Protein 2XQQ (pdb70)

B-factor: mean 14.34, std 9.57, range [3.86, 96.38]

InterPro domains:
  IPR001372 Dynein light chain, type 1/2 [PF01221] (5-88)
  IPR001372 Dynein light chain, type 1/2 [PTHR11886] (5-88)
  IPR001372 Dynein light chain, type 1/2 [SM01375] (1-88)
  IPR019763 Dynein light chain, type 1/2, conserved site [PS01239] (55-69)
  IPR037177 Dynein light chain superfamily [G3DSA:3.30.740.10] (1-89)
  IPR037177 Dynein light chain superfamily [SSF54648] (2-89)

Organism: Homo sapiens (NCBI:txid9606)

CATH classification: 3.30.740.10

Foldseek 3Di:
DFDKDWDDFQADPVVVVVLSVQLVVLVVPDDDQVSSQVSSQVVCCVPVNDDKGKGKAQDDDDDDDADGRFWTWMGTVRMIMTMGHDD/DQLLDKDWDDFQADPVVVVVLSVQLVVLVVPDDDQVSSQVSSQVVCCVVVNDDKGKGKAQDDDDDDDADGRFWTWMHRNRIIMTMGHDD/DDKFWDDFQADPVVVVVLVVQLVVLVVVDDDQVSSQVSSQVVCCVPPNDDKGKGKAQDDDDDDDADGRFWTWMDDPSIIMTMGHDD/DWFWDDFQADPVVVVVLVVQLVVQVVVDDDQVSSQVSSQVVCCVPVNDDKGKGKAQDDDDDDDADGNFWTWTDDDRIIMTMGHDD/DDDDDD/DDDDDD/DDDDDD/DDDDDD

Sequence (371 aa):
DDRKAVIKNADMSEEDMMQQDAVDCCATQAMEKYNIIEKKDIAAYIKKKEEFDKKYNPTWHCIVGRNFGSYVTHEETKHFIYFYLGQVAIILLFKKSGMSDRKAVIKNADMSEDMMQQDAVDCCATQAMEKYNIEKKDIAAYIKKKEFDKKYNPTWHCIVGRNFGSYVTHETKKHFIYFYLGQVAILLFKSGRKAVIKNADMSEDMMQQDAVDCCATQAMEKYNIEKDIAAYIKKEEFDKKYNPTWHCIVGRNFGSYVTHEETTKHFIYFYLGQVAILLFKKSGKAVIIKNNADMSEDMMQQQDAVDCCATQQAMEKYNIEKKDIAAYIKKEFDKKKYNPTWHCIIVGRRNFGSYVTHEETKHFIYFYLGQVAILLFKSGRGTQTERRGTQTERGTQTERGTQTE

Structure (mmCIF, N/CA/C/O backbone):
data_2XQQ
#
_entry.id   2XQQ
#
_cell.length_a   35.600
_cell.length_b   64.000
_cell.length_c   151.840
_cell.angle_alpha   90.00
_cell.angle_beta   90.00
_cell.angle_gamma   90.00
#
_symmetry.space_group_name_H-M   'P 21 21 21'
#
loop_
_entity.id
_entity.type
_entity.pdbx_description
1 polymer 'DYNEIN LIGHT CHAIN 2, CYTOPLASMIC'
2 polymer SAC-ARG-GLY-THR-GLN-THR-GLU
3 non-polymer 'ACETATE ION'
4 water water
#
loop_
_atom_site.group_PDB
_atom_site.id
_atom_site.type_symbol
_atom_site.label_atom_id
_atom_site.label_alt_id
_atom_site.label_comp_id
_atom_site.label_asym_id
_atom_site.label_entity_id
_atom_site.label_seq_id
_atom_site.pdbx_PDB_ins_code
_atom_site.Cartn_x
_atom_site.Cartn_y
_atom_site.Cartn_z
_atom_site.occupancy
_atom_site.B_iso_or_equiv
_atom_site.auth_seq_id
_atom_site.auth_comp_id
_atom_site.auth_asym_id
_atom_site.auth_atom_id
_atom_site.pdbx_PDB_model_num
ATOM 1 N N A ASP A 1 3 ? 16.106 29.526 39.146 0.50 28.22 3 ASP A N 1
ATOM 2 N N B ASP A 1 3 ? 16.164 29.563 39.115 0.50 28.12 3 ASP A N 1
ATOM 3 C CA A ASP A 1 3 ? 16.399 28.598 37.989 0.50 26.70 3 ASP A CA 1
ATOM 4 C CA B ASP A 1 3 ? 16.449 28.647 37.940 0.50 26.83 3 ASP A CA 1
ATOM 5 C C A ASP A 1 3 ? 17.837 28.699 37.551 0.50 24.64 3 ASP A C 1
ATOM 6 C C B ASP A 1 3 ? 17.884 28.716 37.545 0.50 24.66 3 ASP A C 1
ATOM 7 O O A ASP A 1 3 ? 18.296 29.686 36.926 0.50 25.68 3 ASP A O 1
ATOM 8 O O B ASP A 1 3 ? 18.391 29.701 36.938 0.50 25.48 3 ASP A O 1
ATOM 17 N N . ARG A 1 4 ? 18.535 27.640 37.868 1.00 23.15 4 ARG A N 1
ATOM 18 C CA . ARG A 1 4 ? 19.951 27.614 37.744 1.00 21.99 4 ARG A CA 1
ATOM 19 C C . ARG A 1 4 ? 20.373 26.306 37.108 1.00 20.10 4 ARG A C 1
ATOM 20 O O . ARG A 1 4 ? 21.531 25.961 37.195 1.00 20.74 4 ARG A O 1
ATOM 28 N N . LYS A 1 5 ? 19.515 25.636 36.340 1.00 17.89 5 LYS A N 1
ATOM 29 C CA . LYS A 1 5 ? 19.908 24.441 35.620 1.00 17.63 5 LYS A CA 1
ATOM 30 C C . LYS A 1 5 ? 21.060 24.781 34.672 1.00 15.00 5 LYS A C 1
ATOM 31 O O . LYS A 1 5 ? 20.948 25.709 33.855 1.00 16.39 5 LYS A O 1
ATOM 34 N N . ALA A 1 6 ? 22.097 23.936 34.666 1.00 12.50 6 ALA A N 1
ATOM 35 C CA . ALA A 1 6 ? 23.284 24.189 33.842 1.00 10.66 6 ALA A CA 1
ATOM 36 C C . ALA A 1 6 ? 23.277 23.499 32.492 1.00 11.58 6 ALA A C 1
ATOM 37 O O . ALA A 1 6 ? 23.016 22.313 32.407 1.00 13.68 6 ALA A O 1
ATOM 39 N N . VAL A 1 7 ? 23.626 24.256 31.450 1.00 11.55 7 VAL A N 1
ATOM 40 C CA . VAL A 1 7 ? 23.700 23.736 30.093 1.00 13.70 7 VAL A CA 1
ATOM 41 C C . VAL A 1 7 ? 25.025 24.250 29.514 1.00 12.29 7 VAL A C 1
ATOM 42 O O . VAL A 1 7 ? 25.206 25.433 29.399 1.00 12.88 7 VAL A O 1
ATOM 46 N N . ILE A 1 8 ? 25.948 23.347 29.194 1.00 11.98 8 ILE A N 1
ATOM 47 C CA . ILE A 1 8 ? 27.222 23.720 28.576 1.00 10.37 8 ILE A CA 1
ATOM 48 C C . ILE A 1 8 ? 27.031 23.902 27.087 1.00 10.83 8 ILE A C 1
ATOM 49 O O . ILE A 1 8 ? 26.484 23.000 26.428 1.00 13.55 8 ILE A O 1
ATOM 54 N N . LYS A 1 9 ? 27.339 25.095 26.568 1.00 10.46 9 LYS A N 1
ATOM 55 C CA . LYS A 1 9 ? 27.171 25.432 25.150 1.00 11.09 9 LYS A CA 1
ATOM 56 C C . LYS A 1 9 ? 28.423 25.128 24.344 1.00 11.38 9 LYS A C 1
ATOM 57 O O . LYS A 1 9 ? 28.374 24.571 23.256 1.00 14.07 9 LYS A O 1
ATOM 63 N N . ASN A 1 10 ? 29.569 25.518 24.856 1.00 10.25 10 ASN A N 1
ATOM 64 C CA . ASN A 1 10 ? 30.828 25.248 24.217 1.00 11.30 10 ASN A CA 1
ATOM 65 C C . ASN A 1 10 ? 31.931 25.227 25.243 1.00 10.22 10 ASN A C 1
ATOM 66 O O . ASN A 1 10 ? 31.904 26.021 26.152 1.00 13.23 10 ASN A O 1
ATOM 71 N N . ALA A 1 11 ? 32.885 24.329 25.102 1.00 10.57 11 ALA A N 1
ATOM 72 C CA . ALA A 1 11 ? 33.947 24.202 26.061 1.00 11.51 11 ALA A CA 1
ATOM 73 C C . ALA A 1 11 ? 35.213 23.739 25.391 1.00 10.94 11 ALA A C 1
ATOM 74 O O . ALA A 1 11 ? 35.156 22.877 24.479 1.00 13.45 11 ALA A O 1
ATOM 76 N N . ASP A 1 12 ? 36.316 24.266 25.862 1.00 9.45 12 ASP A N 1
ATOM 77 C CA . ASP A 1 12 ? 37.661 23.676 25.627 1.00 9.53 12 ASP A CA 1
ATOM 78 C C . ASP A 1 12 ? 38.234 23.670 27.017 1.00 8.96 12 ASP A C 1
ATOM 79 O O . ASP A 1 12 ? 38.905 24.605 27.472 1.00 8.95 12 ASP A O 1
ATOM 84 N N . MET A 1 13 ? 37.972 22.586 27.758 1.00 10.06 13 MET A N 1
ATOM 85 C CA . MET A 1 13 ? 38.232 22.543 29.195 1.00 9.63 13 MET A CA 1
ATOM 86 C C . MET A 1 13 ? 38.062 21.115 29.651 1.00 11.39 13 MET A C 1
ATOM 87 O O . MET A 1 13 ? 37.137 20.438 29.202 1.00 11.82 13 MET A O 1
ATOM 92 N N . SER A 1 14 ? 38.819 20.702 30.666 1.00 11.09 14 SER A N 1
ATOM 93 C CA . SER A 1 14 ? 38.594 19.367 31.216 1.00 12.72 14 SER A CA 1
ATOM 94 C C . SER A 1 14 ? 37.203 19.216 31.819 1.00 11.73 14 SER A C 1
ATOM 95 O O . SER A 1 14 ? 36.614 20.227 32.286 1.00 11.69 14 SER A O 1
ATOM 98 N N . GLU A 1 15 ? 36.685 18.013 31.859 1.00 13.06 15 GLU A N 1
ATOM 99 C CA A GLU A 1 15 ? 35.384 17.807 32.439 0.50 12.63 15 GLU A CA 1
ATOM 100 C CA B GLU A 1 15 ? 35.385 17.790 32.439 0.50 13.10 15 GLU A CA 1
ATOM 101 C C . GLU A 1 15 ? 35.324 18.237 33.907 1.00 11.57 15 GLU A C 1
ATOM 102 O O . GLU A 1 15 ? 34.290 18.844 34.328 1.00 11.53 15 GLU A O 1
ATOM 113 N N . ASP A 1 16 ? 36.354 17.967 34.676 1.00 10.73 16 ASP A N 1
ATOM 114 C CA . ASP A 1 16 ? 36.291 18.341 36.067 1.00 10.83 16 ASP A CA 1
ATOM 115 C C . ASP A 1 16 ? 36.332 19.876 36.241 1.00 11.30 16 ASP A C 1
ATOM 116 O O . ASP A 1 16 ? 35.680 20.426 37.128 1.00 10.83 16 ASP A O 1
ATOM 121 N N A MET A 1 17 ? 37.116 20.576 35.441 0.50 9.59 17 MET A N 1
ATOM 122 N N B MET A 1 17 ? 37.115 20.570 35.440 0.50 9.64 17 MET A N 1
ATOM 123 C CA A MET A 1 17 ? 37.125 22.020 35.514 0.50 9.29 17 MET A CA 1
ATOM 124 C CA B MET A 1 17 ? 37.150 22.004 35.526 0.50 9.31 17 MET A CA 1
ATOM 125 C C A MET A 1 17 ? 35.786 22.611 35.061 0.50 8.53 17 MET A C 1
ATOM 126 C C B MET A 1 17 ? 35.799 22.610 35.059 0.50 8.56 17 MET A C 1
ATOM 127 O O A MET A 1 17 ? 35.336 23.613 35.634 0.50 8.14 17 MET A O 1
ATOM 128 O O B MET A 1 17 ? 35.345 23.612 35.634 0.50 8.18 17 MET A O 1
ATOM 137 N N . GLN A 1 18 ? 35.149 22.010 34.053 1.00 8.30 18 GLN A N 1
ATOM 138 C CA . GLN A 1 18 ? 33.803 22.432 33.670 1.00 8.24 18 GLN A CA 1
ATOM 139 C C . GLN A 1 18 ? 32.848 22.350 34.846 1.00 7.87 18 GLN A C 1
ATOM 140 O O . GLN A 1 18 ? 32.044 23.281 35.085 1.00 8.57 18 GLN A O 1
ATOM 146 N N . GLN A 1 19 ? 32.875 21.226 35.574 1.00 8.25 19 GLN A N 1
ATOM 147 C CA . GLN A 1 19 ? 32.016 21.057 36.728 1.00 7.95 19 GLN A CA 1
ATOM 148 C C . GLN A 1 19 ? 32.306 22.091 37.789 1.00 7.56 19 GLN A C 1
ATOM 149 O O . GLN A 1 19 ? 31.371 22.610 38.418 1.00 9.12 19 GLN A O 1
ATOM 155 N N . ASP A 1 20 ? 33.574 22.388 38.009 1.00 8.35 20 ASP A N 1
ATOM 156 C CA . ASP A 1 20 ? 33.936 23.366 38.995 1.00 8.49 20 ASP A CA 1
ATOM 157 C C . ASP A 1 20 ? 33.393 24.756 38.577 1.00 7.63 20 ASP A C 1
ATOM 158 O O . ASP A 1 20 ? 32.967 25.540 39.400 1.00 8.39 20 ASP A O 1
ATOM 163 N N . ALA A 1 21 ? 33.495 25.077 37.281 1.00 7.19 21 ALA A N 1
ATOM 164 C CA . ALA A 1 21 ? 32.974 26.337 36.781 1.00 7.32 21 ALA A CA 1
ATOM 165 C C . ALA A 1 21 ? 31.476 26.467 37.056 1.00 7.82 21 ALA A C 1
ATOM 166 O O . ALA A 1 21 ? 30.982 27.526 37.496 1.00 7.65 21 ALA A O 1
ATOM 168 N N . VAL A 1 22 ? 30.728 25.398 36.795 1.00 7.61 22 VAL A N 1
ATOM 169 C CA . VAL A 1 22 ? 29.305 25.373 37.052 1.00 7.58 22 VAL A CA 1
ATOM 170 C C . VAL A 1 22 ? 29.066 25.554 38.567 1.00 7.70 22 VAL A C 1
ATOM 171 O O . VAL A 1 22 ? 28.137 26.322 38.958 1.00 8.34 22 VAL A O 1
ATOM 175 N N . ASP A 1 23 ? 29.759 24.827 39.411 1.00 7.85 23 ASP A N 1
ATOM 176 C CA . ASP A 1 23 ? 29.530 24.920 40.826 1.00 8.33 23 ASP A CA 1
ATOM 177 C C . ASP A 1 23 ? 29.855 26.352 41.332 1.00 7.53 23 ASP A C 1
ATOM 178 O O . ASP A 1 23 ? 29.166 26.902 42.181 1.00 8.55 23 ASP A O 1
ATOM 183 N N . CYS A 1 24 ? 30.947 26.919 40.840 1.00 7.41 24 CYS A N 1
ATOM 184 C CA A CYS A 1 24 ? 31.335 28.266 41.187 0.80 7.24 24 CYS A CA 1
ATOM 185 C CA B CYS A 1 24 ? 31.367 28.270 41.162 0.20 7.91 24 CYS A CA 1
ATOM 186 C C . CYS A 1 24 ? 30.309 29.290 40.786 1.00 6.81 24 CYS A C 1
ATOM 187 O O . CYS A 1 24 ? 29.928 30.118 41.606 1.00 8.04 24 CYS A O 1
ATOM 192 N N . ALA A 1 25 ? 29.794 29.199 39.559 1.00 7.01 25 ALA A N 1
ATOM 193 C CA . ALA A 1 25 ? 28.756 30.102 39.088 1.00 7.51 25 ALA A CA 1
ATOM 194 C C . ALA A 1 25 ? 27.497 29.935 39.887 1.00 7.52 25 ALA A C 1
ATOM 195 O O . ALA A 1 25 ? 26.779 30.902 40.141 1.00 8.48 25 ALA A O 1
ATOM 197 N N . THR A 1 26 ? 27.164 28.703 40.266 1.00 7.68 26 THR A N 1
ATOM 198 C CA . THR A 1 26 ? 25.955 28.448 41.059 1.00 8.37 26 THR A CA 1
ATOM 199 C C . THR A 1 26 ? 26.075 29.138 42.415 1.00 8.36 26 THR A C 1
ATOM 200 O O . THR A 1 26 ? 25.165 29.819 42.858 1.00 9.27 26 THR A O 1
ATOM 204 N N . GLN A 1 27 ? 27.213 29.007 43.062 1.00 8.03 27 GLN A N 1
ATOM 205 C CA . GLN A 1 27 ? 27.452 29.715 44.332 1.00 8.16 27 GLN A CA 1
ATOM 206 C C . GLN A 1 27 ? 27.367 31.230 44.149 1.00 7.15 27 GLN A C 1
ATOM 207 O O . GLN A 1 27 ? 26.856 31.986 44.973 1.00 9.87 27 GLN A O 1
ATOM 213 N N . ALA A 1 28 ? 27.986 31.714 43.056 1.00 7.32 28 ALA A N 1
ATOM 214 C CA . ALA A 1 28 ? 27.978 33.156 42.741 1.00 7.29 28 ALA A CA 1
ATOM 215 C C . ALA A 1 28 ? 26.603 33.678 42.647 1.00 7.66 28 ALA A C 1
ATOM 216 O O . ALA A 1 28 ? 26.268 34.775 43.163 1.00 8.93 28 ALA A O 1
ATOM 218 N N . MET A 1 29 ? 25.729 32.946 41.930 1.00 8.38 29 MET A N 1
ATOM 219 C CA . MET A 1 29 ? 24.339 33.393 41.746 1.00 9.56 29 MET A CA 1
ATOM 220 C C . MET A 1 29 ? 23.527 33.271 42.995 1.00 8.61 29 MET A C 1
ATOM 221 O O . MET A 1 29 ? 22.548 34.016 43.123 1.00 12.52 29 MET A O 1
ATOM 226 N N . GLU A 1 30 ? 23.865 32.363 43.900 1.00 9.56 30 GLU A N 1
ATOM 227 C CA . GLU A 1 30 ? 23.192 32.305 45.203 1.00 10.80 30 GLU A CA 1
ATOM 228 C C . GLU A 1 30 ? 23.503 33.574 45.993 1.00 9.64 30 GLU A C 1
ATOM 229 O O . GLU A 1 30 ? 22.719 34.017 46.793 1.00 11.71 30 GLU A O 1
ATOM 235 N N . LYS A 1 31 ? 24.706 34.094 45.889 1.00 9.25 31 LYS A N 1
ATOM 236 C CA . LYS A 1 31 ? 25.198 35.193 46.709 1.00 8.31 31 LYS A CA 1
ATOM 237 C C . LYS A 1 31 ? 24.887 36.547 46.133 1.00 7.26 31 LYS A C 1
ATOM 238 O O . LYS A 1 31 ? 24.530 37.472 46.866 1.00 8.16 31 LYS A O 1
ATOM 244 N N . TYR A 1 32 ? 25.041 36.719 44.816 1.00 7.47 32 TYR A N 1
ATOM 245 C CA . TYR A 1 32 ? 25.057 38.045 44.189 1.00 8.00 32 TYR A CA 1
ATOM 246 C C . TYR A 1 32 ? 23.922 38.192 43.211 1.00 9.06 32 TYR A C 1
ATOM 247 O O . TYR A 1 32 ? 23.665 37.292 42.408 1.00 11.21 32 TYR A O 1
ATOM 256 N N . ASN A 1 33 ? 23.260 39.358 43.267 1.00 8.45 33 ASN A N 1
ATOM 257 C CA . ASN A 1 33 ? 22.162 39.692 42.363 1.00 10.24 33 ASN A CA 1
ATOM 258 C C . ASN A 1 33 ? 22.595 40.277 41.006 1.00 10.18 33 ASN A C 1
ATOM 259 O O . ASN A 1 33 ? 21.845 40.172 40.059 1.00 12.85 33 ASN A O 1
ATOM 264 N N . ILE A 1 34 ? 23.710 40.964 40.955 1.00 9.43 34 ILE A N 1
ATOM 265 C CA A ILE A 1 34 ? 24.113 41.773 39.802 0.50 8.34 34 ILE A CA 1
ATOM 266 C CA B ILE A 1 34 ? 24.092 41.760 39.789 0.50 8.78 34 ILE A CA 1
ATOM 267 C C . ILE A 1 34 ? 25.132 40.993 38.954 1.00 7.42 34 ILE A C 1
ATOM 268 O O . ILE A 1 34 ? 26.053 40.377 39.492 1.00 8.45 34 ILE A O 1
ATOM 277 N N . GLU A 1 35 ? 24.940 40.991 37.653 1.00 8.06 35 GLU A N 1
ATOM 278 C CA . GLU A 1 35 ? 25.794 40.197 36.739 1.00 7.61 35 GLU A CA 1
ATOM 279 C C . GLU A 1 35 ? 27.259 40.482 36.922 1.00 6.99 35 GLU A C 1
ATOM 280 O O . GLU A 1 35 ? 28.050 39.538 36.960 1.00 7.31 35 GLU A O 1
ATOM 286 N N . LYS A 1 36 ? 27.694 41.734 37.063 1.00 7.13 36 LYS A N 1
ATOM 287 C CA A LYS A 1 36 ? 29.072 42.077 37.256 0.50 7.43 36 LYS A CA 1
ATOM 288 C CA B LYS A 1 36 ? 29.104 41.986 37.219 0.50 7.55 36 LYS A CA 1
ATOM 289 C C . LYS A 1 36 ? 29.687 41.393 38.474 1.00 7.37 36 LYS A C 1
ATOM 290 O O . LYS A 1 36 ? 30.851 41.000 38.484 1.00 8.01 36 LYS A O 1
ATOM 301 N N . ASP A 1 37 ? 28.904 41.349 39.563 1.00 7.11 37 ASP A N 1
ATOM 302 C CA . ASP A 1 37 ? 29.358 40.775 40.800 1.00 7.73 37 ASP A CA 1
ATOM 303 C C . ASP A 1 37 ? 29.422 39.246 40.717 1.00 7.00 37 ASP A C 1
ATOM 304 O O . ASP A 1 37 ? 30.376 38.637 41.252 1.00 7.83 37 ASP A O 1
ATOM 309 N N . ILE A 1 38 ? 28.506 38.630 40.036 1.00 6.80 38 ILE A N 1
ATOM 310 C CA . ILE A 1 38 ? 28.546 37.193 39.715 1.00 6.63 38 ILE A CA 1
ATOM 311 C C . ILE A 1 38 ? 29.851 36.928 38.975 1.00 6.76 38 ILE A C 1
ATOM 312 O O . ILE A 1 38 ? 30.633 36.010 39.286 1.00 7.40 38 ILE A O 1
ATOM 317 N N . ALA A 1 39 ? 30.092 37.710 37.917 1.00 6.55 39 ALA A N 1
ATOM 318 C CA . ALA A 1 39 ? 31.316 37.564 37.086 1.00 6.34 39 ALA A CA 1
ATOM 319 C C . ALA A 1 39 ? 32.565 37.700 37.945 1.00 5.81 39 ALA A C 1
ATOM 320 O O . ALA A 1 39 ? 33.512 36.939 37.756 1.00 7.24 39 ALA A O 1
ATOM 322 N N . ALA A 1 40 ? 32.599 38.685 38.817 1.00 6.71 40 ALA A N 1
ATOM 323 C CA . ALA A 1 40 ? 33.731 38.933 39.648 1.00 7.46 40 ALA A CA 1
ATOM 324 C C . ALA A 1 40 ? 34.031 37.793 40.590 1.00 7.07 40 ALA A C 1
ATOM 325 O O . ALA A 1 40 ? 35.196 37.373 40.732 1.00 8.27 40 ALA A O 1
ATOM 327 N N . TYR A 1 41 ? 32.990 37.221 41.178 1.00 6.71 41 TYR A N 1
ATOM 328 C CA . TYR A 1 41 ? 33.193 36.063 42.047 1.00 7.54 41 TYR A CA 1
ATOM 329 C C . TYR A 1 41 ? 33.858 34.913 41.321 1.00 7.07 41 TYR A C 1
ATOM 330 O O . TYR A 1 41 ? 34.789 34.263 41.813 1.00 8.37 41 TYR A O 1
ATOM 339 N N . ILE A 1 42 ? 33.344 34.626 40.141 1.00 6.96 42 ILE A N 1
ATOM 340 C CA . ILE A 1 42 ? 33.825 33.502 39.365 1.00 6.79 42 ILE A CA 1
ATOM 341 C C . ILE A 1 42 ? 35.255 33.706 38.906 1.00 7.39 42 ILE A C 1
ATOM 342 O O . ILE A 1 42 ? 36.132 32.866 39.084 1.00 7.40 42 ILE A O 1
ATOM 347 N N . LYS A 1 43 ? 35.543 34.898 38.351 1.00 6.96 43 LYS A N 1
ATOM 348 C CA . LYS A 1 43 ? 36.884 35.256 37.909 1.00 6.86 43 LYS A CA 1
ATOM 349 C C . LYS A 1 43 ? 37.847 35.137 39.078 1.00 7.36 43 LYS A C 1
ATOM 350 O O . LYS A 1 43 ? 38.958 34.579 38.867 1.00 8.23 43 LYS A O 1
ATOM 356 N N . LYS A 1 44 ? 37.569 35.721 40.208 1.00 7.05 44 LYS A N 1
ATOM 357 C CA A LYS A 1 44 ? 38.485 35.740 41.316 0.50 8.81 44 LYS A CA 1
ATOM 358 C CA B LYS A 1 44 ? 38.498 35.739 41.304 0.50 8.75 44 LYS A CA 1
ATOM 359 C C . LYS A 1 44 ? 38.749 34.321 41.837 1.00 8.29 44 LYS A C 1
ATOM 360 O O . LYS A 1 44 ? 39.880 33.955 42.161 1.00 9.86 44 LYS A O 1
ATOM 371 N N . GLU A 1 45 ? 37.705 33.487 41.901 1.00 8.55 45 GLU A N 1
ATOM 372 C CA A GLU A 1 45 ? 37.887 32.116 42.381 0.50 9.85 45 GLU A CA 1
ATOM 373 C CA B GLU A 1 45 ? 37.856 32.111 42.343 0.50 9.22 45 GLU A CA 1
ATOM 374 C C . GLU A 1 45 ? 38.762 31.332 41.405 1.00 9.30 45 GLU A C 1
ATOM 375 O O . GLU A 1 45 ? 39.630 30.566 41.801 1.00 10.47 45 GLU A O 1
ATOM 386 N N . PHE A 1 46 ? 38.584 31.529 40.108 1.00 8.38 46 PHE A N 1
ATOM 387 C CA . PHE A 1 46 ? 39.392 30.831 39.113 1.00 9.10 46 PHE A CA 1
ATOM 388 C C . PHE A 1 46 ? 40.839 31.324 39.105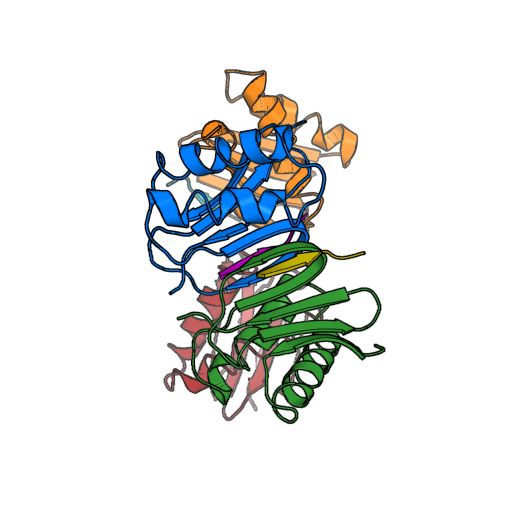 1.00 9.07 46 PHE A C 1
ATOM 389 O O . PHE A 1 46 ? 41.749 30.528 38.987 1.00 9.94 46 PHE A O 1
ATOM 397 N N . ASP A 1 47 ? 41.098 32.618 39.257 1.00 8.82 47 ASP A N 1
ATOM 398 C CA . ASP A 1 47 ? 42.472 33.105 39.410 1.00 8.95 47 ASP A CA 1
ATOM 399 C C . ASP A 1 47 ? 43.127 32.396 40.604 1.00 10.43 47 ASP A C 1
ATOM 400 O O . ASP A 1 47 ? 44.299 32.052 40.541 1.00 12.87 47 ASP A O 1
ATOM 405 N N . LYS A 1 48 ? 42.398 32.270 41.705 1.00 11.43 48 LYS A N 1
ATOM 406 C CA . LYS A 1 48 ? 42.982 31.701 42.908 1.00 13.55 48 LYS A CA 1
ATOM 407 C C . LYS A 1 48 ? 43.285 30.230 42.690 1.00 12.96 48 LYS A C 1
ATOM 408 O O . LYS A 1 48 ? 44.342 29.740 43.105 1.00 16.69 48 LYS A O 1
ATOM 412 N N . LYS A 1 49 ? 42.375 29.477 42.119 1.00 13.65 49 LYS A N 1
ATOM 413 C CA . LYS A 1 49 ? 42.516 28.031 42.058 1.00 13.99 49 LYS A CA 1
ATOM 414 C C . LYS A 1 49 ? 43.342 27.574 40.881 1.00 13.60 49 LYS A C 1
ATOM 415 O O . LYS A 1 49 ? 44.020 26.540 40.953 1.00 16.63 49 LYS A O 1
ATOM 421 N N . TYR A 1 50 ? 43.286 28.289 39.764 1.00 12.32 50 TYR A N 1
ATOM 422 C CA . TYR A 1 50 ? 43.874 27.801 38.537 1.00 12.93 50 TYR A CA 1
ATOM 423 C C . TYR A 1 50 ? 44.883 28.768 37.941 1.00 14.50 50 TYR A C 1
ATOM 424 O O . TYR A 1 50 ? 45.307 28.562 36.764 1.00 18.16 50 TYR A O 1
ATOM 433 N N . ASN A 1 51 ? 45.291 29.769 38.728 1.00 13.02 51 ASN A N 1
ATOM 434 C CA . ASN A 1 51 ? 46.296 30.807 38.461 1.00 13.07 51 ASN A CA 1
ATOM 435 C C . ASN A 1 51 ? 45.671 31.882 37.557 1.00 12.27 51 ASN A C 1
ATOM 436 O O . ASN A 1 51 ? 44.767 31.601 36.707 1.00 12.48 51 ASN A O 1
ATOM 441 N N . PRO A 1 52 ? 46.165 33.113 37.639 1.00 12.24 52 PRO A N 1
ATOM 442 C CA . PRO A 1 52 ? 45.691 34.124 36.706 1.00 12.04 52 PRO A CA 1
ATOM 443 C C . PRO A 1 52 ? 46.097 33.840 35.270 1.00 12.00 52 PRO A C 1
ATOM 444 O O . PRO A 1 52 ? 47.029 33.060 35.015 1.00 14.27 52 PRO A O 1
ATOM 448 N N . THR A 1 53 ? 45.459 34.394 34.251 1.00 10.67 53 THR A N 1
ATOM 449 C CA . THR A 1 53 ? 44.493 35.499 34.359 1.00 10.03 53 THR A CA 1
ATOM 450 C C . THR A 1 53 ? 43.174 35.104 33.671 1.00 8.38 53 THR A C 1
ATOM 451 O O . THR A 1 53 ? 43.187 34.877 32.479 1.00 9.06 53 THR A O 1
ATOM 455 N N . TRP A 1 54 ? 42.101 35.038 34.431 1.00 7.86 54 TRP A N 1
ATOM 456 C CA . TRP A 1 54 ? 40.788 34.723 33.928 1.00 7.13 54 TRP A CA 1
ATOM 457 C C . TRP A 1 54 ? 39.955 35.989 33.705 1.00 6.84 54 TRP A C 1
ATOM 458 O O . TRP A 1 54 ? 40.213 37.037 34.278 1.00 7.38 54 TRP A O 1
ATOM 469 N N . HIS A 1 55 ? 38.930 35.818 32.902 1.00 6.07 55 HIS A N 1
ATOM 470 C CA . HIS A 1 55 ? 37.995 36.879 32.523 1.00 6.25 55 HIS A CA 1
ATOM 471 C C . HIS A 1 55 ? 36.615 36.270 32.459 1.00 5.56 55 HIS A C 1
ATOM 472 O O . HIS A 1 55 ? 36.481 35.154 31.996 1.00 6.46 55 HIS A O 1
ATOM 479 N N . CYS A 1 56 ? 35.601 36.968 32.930 1.00 5.79 56 CYS A N 1
ATOM 480 C CA . CYS A 1 56 ? 34.263 36.420 33.013 1.00 5.38 56 CYS A CA 1
ATOM 481 C C . CYS A 1 56 ? 33.231 37.424 32.579 1.00 5.49 56 CYS A C 1
ATOM 482 O O . CYS A 1 56 ? 33.261 38.571 33.043 1.00 6.26 56 CYS A O 1
ATOM 485 N N . ILE A 1 57 ? 32.303 36.969 31.736 1.00 5.41 57 ILE A N 1
ATOM 486 C CA . ILE A 1 57 ? 31.161 37.746 31.289 1.00 5.13 57 ILE A CA 1
ATOM 487 C C . ILE A 1 57 ? 29.918 36.982 31.694 1.00 5.67 57 ILE A C 1
ATOM 488 O O . ILE A 1 57 ? 29.825 35.768 31.432 1.00 6.88 57 ILE A O 1
ATOM 493 N N . VAL A 1 58 ? 28.919 37.670 32.251 1.00 5.88 58 VAL A N 1
ATOM 494 C CA . VAL A 1 58 ? 27.681 37.108 32.694 1.00 6.24 58 VAL A CA 1
ATOM 495 C C . VAL A 1 58 ? 26.544 37.952 32.147 1.00 6.39 58 VAL A C 1
ATOM 496 O O . VAL A 1 58 ? 26.488 39.138 32.400 1.00 6.66 58 VAL A O 1
ATOM 500 N N . GLY A 1 59 ? 25.605 37.357 31.369 1.00 6.82 59 GLY A N 1
ATOM 501 C CA . GLY A 1 59 ? 24.574 38.213 30.835 1.00 7.80 59 GLY A CA 1
ATOM 502 C C . GLY A 1 59 ? 23.532 37.461 30.049 1.00 8.11 59 GLY A C 1
ATOM 503 O O . GLY A 1 59 ? 23.660 36.316 29.727 1.00 8.92 59 GLY A O 1
ATOM 504 N N . ARG A 1 60 ? 22.462 38.192 29.713 1.00 8.68 60 ARG A N 1
ATOM 505 C CA . ARG A 1 60 ? 21.401 37.650 28.903 1.00 9.64 60 ARG A CA 1
ATOM 506 C C . ARG A 1 60 ? 21.460 37.994 27.416 1.00 9.52 60 ARG A C 1
ATOM 507 O O . ARG A 1 60 ? 20.804 37.367 26.611 1.00 12.11 60 ARG A O 1
ATOM 515 N N . ASN A 1 61 ? 22.230 39.027 27.062 1.00 8.69 61 ASN A N 1
ATOM 516 C CA . ASN A 1 61 ? 22.319 39.449 25.657 1.00 9.12 61 ASN A CA 1
ATOM 517 C C . ASN A 1 61 ? 23.705 39.982 25.349 1.00 9.14 61 ASN A C 1
ATOM 518 O O . ASN A 1 61 ? 24.074 41.129 25.707 1.00 9.95 61 ASN A O 1
ATOM 523 N N . PHE A 1 62 ? 24.527 39.136 24.733 1.00 9.22 62 PHE A N 1
ATOM 524 C CA . PHE A 1 62 ? 25.847 39.538 24.306 1.00 8.22 62 PHE A CA 1
ATOM 525 C C . PHE A 1 62 ? 26.428 38.537 23.327 1.00 8.10 62 PHE A C 1
ATOM 526 O O . PHE A 1 62 ? 26.107 37.336 23.344 1.00 8.75 62 PHE A O 1
ATOM 534 N N . GLY A 1 63 ? 27.304 39.057 22.480 1.00 7.79 63 GLY A N 1
ATOM 535 C CA . GLY A 1 63 ? 28.223 38.254 21.686 1.00 8.51 63 GLY A CA 1
ATOM 536 C C . GLY A 1 63 ? 29.632 38.555 22.059 1.00 8.18 63 GLY A C 1
ATOM 537 O O . GLY A 1 63 ? 29.937 39.628 22.612 1.00 9.61 63 GLY A O 1
ATOM 538 N N . SER A 1 64 ? 30.518 37.611 21.756 1.00 8.45 64 SER A N 1
ATOM 539 C CA . SER A 1 64 ? 31.924 37.761 22.109 1.00 8.69 64 SER A CA 1
ATOM 540 C C . SER A 1 64 ? 32.815 37.270 21.008 1.00 8.36 64 SER A C 1
ATOM 541 O O . SER A 1 64 ? 32.407 36.373 20.262 1.00 9.32 64 SER A O 1
ATOM 544 N N . TYR A 1 65 ? 34.051 37.752 21.046 1.00 7.76 65 TYR A N 1
ATOM 545 C CA . TYR A 1 65 ? 35.104 37.167 20.266 1.00 9.24 65 TYR A CA 1
ATOM 546 C C . TYR A 1 65 ? 36.398 37.370 20.999 1.00 8.31 65 TYR A C 1
ATOM 547 O O . TYR A 1 65 ? 36.795 38.517 21.271 1.00 8.95 65 TYR A O 1
ATOM 556 N N . VAL A 1 66 ? 36.985 36.241 21.472 1.00 9.23 66 VAL A N 1
ATOM 557 C CA . VAL A 1 66 ? 38.040 36.271 22.409 1.00 9.31 66 VAL A CA 1
ATOM 558 C C . VAL A 1 66 ? 39.113 35.286 21.997 1.00 9.75 66 VAL A C 1
ATOM 559 O O . VAL A 1 66 ? 38.889 34.449 21.132 1.00 12.31 66 VAL A O 1
ATOM 563 N N . THR A 1 67 ? 40.273 35.364 22.609 1.00 10.74 67 THR A N 1
ATOM 564 C CA . THR A 1 67 ? 41.351 34.379 22.416 1.00 11.51 67 THR A CA 1
ATOM 565 C C . THR A 1 67 ? 41.710 33.761 23.737 1.00 11.36 67 THR A C 1
ATOM 566 O O . THR A 1 67 ? 41.993 34.481 24.687 1.00 17.06 67 THR A O 1
ATOM 570 N N . HIS A 1 68 ? 41.628 32.452 23.844 1.00 10.79 68 HIS A N 1
ATOM 571 C CA . HIS A 1 68 ? 41.903 31.792 25.093 1.00 10.97 68 HIS A CA 1
ATOM 572 C C . HIS A 1 68 ? 43.096 30.859 25.032 1.00 9.96 68 HIS A C 1
ATOM 573 O O . HIS A 1 68 ? 43.491 30.378 23.976 1.00 12.14 68 HIS A O 1
ATOM 580 N N A GLU A 1 69 ? 43.640 30.582 26.205 0.50 10.46 69 GLU A N 1
ATOM 581 N N B GLU A 1 69 ? 43.642 30.583 26.206 0.50 10.37 69 GLU A N 1
ATOM 582 C CA A GLU A 1 69 ? 44.619 29.557 26.341 0.50 10.72 69 GLU A CA 1
ATOM 583 C CA B GLU A 1 69 ? 44.620 29.552 26.390 0.50 10.61 69 GLU A CA 1
ATOM 584 C C A GLU A 1 69 ? 44.007 28.183 26.190 0.50 10.41 69 GLU A C 1
ATOM 585 C C B GLU A 1 69 ? 44.008 28.185 26.192 0.50 10.39 69 GLU A C 1
ATOM 586 O O A GLU A 1 69 ? 42.901 27.946 26.681 0.50 11.12 69 GLU A O 1
ATOM 587 O O B GLU A 1 69 ? 42.901 27.948 26.677 0.50 11.23 69 GLU A O 1
ATOM 598 N N . THR A 1 70 ? 44.737 27.262 25.569 1.00 10.47 70 THR A N 1
ATOM 599 C CA . THR A 1 70 ? 44.284 25.897 25.328 1.00 10.63 70 THR A CA 1
ATOM 600 C C . THR A 1 70 ? 43.771 25.312 26.629 1.00 10.17 70 THR A C 1
ATOM 601 O O . THR A 1 70 ? 44.425 25.398 27.661 1.00 11.39 70 THR A O 1
ATOM 605 N N . LYS A 1 71 ? 42.589 24.673 26.559 1.00 9.80 71 LYS A N 1
ATOM 606 C CA . LYS A 1 71 ? 41.989 23.969 27.646 1.00 10.59 71 LYS A CA 1
ATOM 607 C C . LYS A 1 71 ? 41.456 24.847 28.757 1.00 10.37 71 LYS A C 1
ATOM 608 O O . LYS A 1 71 ? 41.090 24.380 29.813 1.00 10.85 71 LYS A O 1
ATOM 614 N N . HIS A 1 72 ? 41.333 26.166 28.456 1.00 8.95 72 HIS A N 1
ATOM 615 C CA . HIS A 1 72 ? 40.787 27.091 29.481 1.00 8.66 72 HIS A CA 1
ATOM 616 C C . HIS A 1 72 ? 39.716 28.040 28.912 1.00 7.99 72 HIS A C 1
ATOM 617 O O . HIS A 1 72 ? 39.855 29.275 28.961 1.00 8.99 72 HIS A O 1
ATOM 624 N N . PHE A 1 73 ? 38.624 27.440 28.424 1.00 7.24 73 PHE A N 1
ATOM 625 C CA . PHE A 1 73 ? 37.491 28.172 27.898 1.00 7.00 73 PHE A CA 1
ATOM 626 C C . PHE A 1 73 ? 36.225 27.394 28.223 1.00 6.77 73 PHE A C 1
ATOM 627 O O . PHE A 1 73 ? 36.119 26.198 27.920 1.00 7.38 73 PHE A O 1
ATOM 635 N N . ILE A 1 74 ? 35.220 28.122 28.686 1.00 6.73 74 ILE A N 1
ATOM 636 C CA . ILE A 1 74 ? 33.885 27.556 28.815 1.00 6.60 74 ILE A CA 1
ATOM 637 C C . ILE A 1 74 ? 32.830 28.629 28.573 1.00 7.01 74 ILE A C 1
ATOM 638 O O . ILE A 1 74 ? 32.976 29.788 29.009 1.00 7.52 74 ILE A O 1
ATOM 643 N N . TYR A 1 75 ? 31.737 28.215 27.963 1.00 7.32 75 TYR A N 1
ATOM 644 C CA . TYR A 1 75 ? 30.615 29.048 27.715 1.00 6.65 75 TYR A CA 1
ATOM 645 C C . TYR A 1 75 ? 29.366 28.212 28.023 1.00 6.82 75 TYR A C 1
ATOM 646 O O . TYR A 1 75 ? 29.152 27.155 27.425 1.00 8.30 75 TYR A O 1
ATOM 655 N N . PHE A 1 76 ? 28.540 28.664 28.978 1.00 7.30 76 PHE A N 1
ATOM 656 C CA . PHE A 1 76 ? 27.470 27.875 29.474 1.00 7.32 76 PHE A CA 1
ATOM 657 C C . PHE A 1 76 ? 26.332 28.759 29.956 1.00 7.26 76 PHE A C 1
ATOM 658 O O . PHE A 1 76 ? 26.547 29.930 30.231 1.00 9.22 76 PHE A O 1
ATOM 666 N N . TYR A 1 77 ? 25.150 28.171 30.135 1.00 8.60 77 TYR A N 1
ATOM 667 C CA . TYR A 1 77 ? 24.018 28.845 30.761 1.00 9.13 77 TYR A CA 1
ATOM 668 C C . TYR A 1 77 ? 23.754 28.228 32.115 1.00 9.05 77 TYR A C 1
ATOM 669 O O . TYR A 1 77 ? 23.884 27.014 32.309 1.00 10.65 77 TYR A O 1
ATOM 678 N N . LEU A 1 78 ? 23.359 29.129 33.054 1.00 9.21 78 LEU A N 1
ATOM 679 C CA . LEU A 1 78 ? 22.687 28.730 34.292 1.00 10.18 78 LEU A CA 1
ATOM 680 C C . LEU A 1 78 ? 21.363 29.390 34.271 1.00 11.21 78 LEU A C 1
ATOM 681 O O . LEU A 1 78 ? 21.268 30.605 34.237 1.00 15.37 78 LEU A O 1
ATOM 686 N N . GLY A 1 79 ? 20.324 28.567 34.099 1.00 14.05 79 GLY A N 1
ATOM 687 C CA . GLY A 1 79 ? 19.003 29.129 33.799 1.00 16.42 79 GLY A CA 1
ATOM 688 C C . GLY A 1 79 ? 19.076 29.899 32.498 1.00 16.06 79 GLY A C 1
ATOM 689 O O . GLY A 1 79 ? 19.556 29.409 31.445 1.00 15.80 79 GLY A O 1
ATOM 690 N N . GLN A 1 80 ? 18.580 31.125 32.544 1.00 17.68 80 GLN A N 1
ATOM 691 C CA . GLN A 1 80 ? 18.521 32.015 31.434 1.00 17.55 80 GLN A CA 1
ATOM 692 C C . GLN A 1 80 ? 19.732 32.954 31.318 1.00 14.54 80 GLN A C 1
ATOM 693 O O . GLN A 1 80 ? 19.737 33.795 30.438 1.00 16.02 80 GLN A O 1
ATOM 699 N N . VAL A 1 81 ? 20.736 32.789 32.159 1.00 12.01 81 VAL A N 1
ATOM 700 C CA . VAL A 1 81 ? 21.907 33.668 32.135 1.00 11.17 81 VAL A CA 1
ATOM 701 C C . VAL A 1 81 ? 23.083 32.903 31.500 1.00 8.54 81 VAL A C 1
ATOM 702 O O . VAL A 1 81 ? 23.391 31.799 31.906 1.00 10.14 81 VAL A O 1
ATOM 706 N N . ALA A 1 82 ? 23.712 33.532 30.529 1.00 8.47 82 ALA A N 1
ATOM 707 C CA . ALA A 1 82 ? 24.923 32.995 29.847 1.00 8.15 82 ALA A CA 1
ATOM 708 C C . ALA A 1 82 ? 26.185 33.456 30.589 1.00 7.98 82 ALA A C 1
ATOM 709 O O . ALA A 1 82 ? 26.249 34.594 31.042 1.00 8.72 82 ALA A O 1
ATOM 711 N N . ILE A 1 83 ? 27.153 32.552 30.682 1.00 7.09 83 ILE A N 1
ATOM 712 C CA A ILE A 1 83 ? 28.419 32.775 31.359 0.50 6.99 83 ILE A CA 1
ATOM 713 C CA B ILE A 1 83 ? 28.420 32.778 31.361 0.50 7.31 83 ILE A CA 1
ATOM 714 C C . ILE A 1 83 ? 29.550 32.344 30.442 1.00 6.73 83 ILE A C 1
ATOM 715 O O . ILE A 1 83 ? 29.605 31.209 29.986 1.00 7.14 83 ILE A O 1
ATOM 724 N N . LEU A 1 84 ? 30.419 33.285 30.183 1.00 6.12 84 LEU A N 1
ATOM 725 C CA . LEU A 1 84 ? 31.656 33.060 29.444 1.00 6.52 84 LEU A CA 1
ATOM 726 C C . LEU A 1 84 ? 32.830 33.217 30.412 1.00 5.94 84 LEU A C 1
ATOM 727 O O . LEU A 1 84 ? 32.919 34.239 31.080 1.00 6.66 84 LEU A O 1
ATOM 732 N N . LEU A 1 85 ? 33.699 32.219 30.456 1.00 6.09 85 LEU A N 1
ATOM 733 C CA . LEU A 1 85 ? 34.814 32.186 31.403 1.00 5.53 85 LEU A CA 1
ATOM 734 C C . LEU A 1 85 ? 36.016 31.647 30.680 1.00 6.09 85 LEU A C 1
ATOM 735 O O . LEU A 1 85 ? 35.951 30.529 30.147 1.00 7.19 85 LEU A O 1
ATOM 740 N N . PHE A 1 86 ? 37.136 32.389 30.648 1.00 5.96 86 PHE A N 1
ATOM 741 C CA . PHE A 1 86 ? 38.293 31.976 29.908 1.00 6.73 86 PHE A CA 1
ATOM 742 C C . PHE A 1 86 ? 39.546 32.582 30.448 1.00 7.86 86 PHE A C 1
ATOM 743 O O . PHE A 1 86 ? 39.514 33.602 31.126 1.00 7.46 86 PHE A O 1
ATOM 751 N N A LYS A 1 87 ? 40.671 31.913 30.151 0.50 7.58 87 LYS A N 1
ATOM 752 N N B LYS A 1 87 ? 40.672 31.916 30.145 0.50 7.60 87 LYS A N 1
ATOM 753 C CA A LYS A 1 87 ? 41.985 32.403 30.554 0.50 8.37 87 LYS A CA 1
ATOM 754 C CA B LYS A 1 87 ? 41.999 32.382 30.547 0.50 8.43 87 LYS A CA 1
ATOM 755 C C A LYS A 1 87 ? 42.699 32.952 29.355 0.50 9.86 87 LYS A C 1
ATOM 756 C C B LYS A 1 87 ? 42.706 32.953 29.353 0.50 9.93 87 LYS A C 1
ATOM 757 O O A LYS A 1 87 ? 42.686 32.338 28.297 0.50 11.52 87 LYS A O 1
ATOM 758 O O B LYS A 1 87 ? 42.735 32.333 28.301 0.50 11.85 87 LYS A O 1
ATOM 769 N N . SER A 1 88 ? 43.310 34.137 29.571 1.00 10.95 88 SER A N 1
ATOM 770 C CA . SER A 1 88 ? 44.231 34.764 28.583 1.00 12.43 88 SER A CA 1
ATOM 771 C C . SER A 1 88 ? 45.087 35.784 29.313 1.00 14.06 88 SER A C 1
ATOM 772 O O . SER A 1 88 ? 44.597 36.701 29.869 1.00 14.22 88 SER A O 1
ATOM 775 N N . GLY A 1 89 ? 46.406 35.583 29.276 1.00 18.38 89 GLY A N 1
ATOM 776 C CA . GLY A 1 89 ? 47.298 36.255 30.239 1.00 21.55 89 GLY A CA 1
ATOM 777 C C . GLY A 1 89 ? 47.454 35.324 31.490 1.00 23.06 89 GLY A C 1
ATOM 778 O O . GLY A 1 89 ? 46.891 34.094 31.762 1.00 19.33 89 GLY A O 1
ATOM 780 N N . MET B 1 1 ? 24.262 16.359 33.305 1.00 25.57 1 MET B N 1
ATOM 781 C CA . MET B 1 1 ? 24.608 17.631 32.616 1.00 22.23 1 MET B CA 1
ATOM 782 C C . MET B 1 1 ? 25.275 17.356 31.280 1.00 22.35 1 MET B C 1
ATOM 783 O O . MET B 1 1 ? 24.918 17.986 30.260 1.00 20.99 1 MET B O 1
ATOM 788 N N . SER B 1 2 ? 26.182 16.377 31.215 1.00 22.31 2 SER B N 1
ATOM 789 C CA . SER B 1 2 ? 26.848 16.114 29.957 1.00 23.73 2 SER B CA 1
ATOM 790 C C . SER B 1 2 ? 25.859 15.464 28.927 1.00 24.37 2 SER B C 1
ATOM 791 O O . SER B 1 2 ? 26.039 15.573 27.720 1.00 25.19 2 SER B O 1
ATOM 794 N N . ASP B 1 3 ? 24.772 14.864 29.384 1.00 24.91 3 ASP B N 1
ATOM 795 C CA . ASP B 1 3 ? 23.771 14.422 28.425 1.00 25.98 3 ASP B CA 1
ATOM 796 C C . ASP B 1 3 ? 22.938 15.497 27.825 1.00 23.99 3 ASP B C 1
ATOM 797 O O . ASP B 1 3 ? 22.187 15.224 26.902 1.00 25.30 3 ASP B O 1
ATOM 802 N N . ARG B 1 4 ? 23.018 16.706 28.355 1.00 21.53 4 ARG B N 1
ATOM 803 C CA . ARG B 1 4 ? 22.316 17.884 27.792 1.00 20.63 4 ARG B CA 1
ATOM 804 C C . ARG B 1 4 ? 23.246 18.646 26.842 1.00 19.84 4 ARG B C 1
ATOM 805 O O . ARG B 1 4 ? 22.787 19.747 26.324 1.00 21.08 4 ARG B O 1
ATOM 81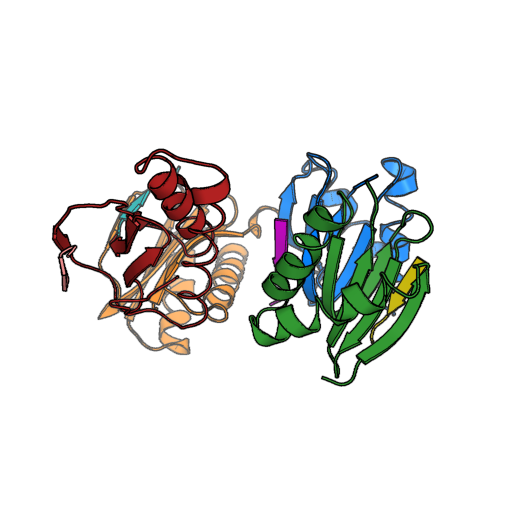3 N N . LYS B 1 5 ? 24.504 18.162 26.687 1.00 20.44 5 LYS B N 1
ATOM 814 C CA . LYS B 1 5 ? 25.504 18.859 25.807 1.00 18.28 5 LYS B CA 1
ATOM 815 C C . LYS B 1 5 ? 25.186 18.619 24.340 1.00 13.94 5 LYS B C 1
ATOM 816 O O . LYS B 1 5 ? 25.304 17.465 23.813 1.00 16.89 5 LYS B O 1
ATOM 822 N N . ALA B 1 6 ? 24.778 19.685 23.707 1.00 13.49 6 ALA B N 1
ATOM 823 C CA . ALA B 1 6 ? 24.338 19.644 22.351 1.00 11.80 6 ALA B CA 1
ATOM 824 C C . ALA B 1 6 ? 25.450 20.101 21.467 1.00 11.90 6 ALA B C 1
ATOM 825 O O . ALA B 1 6 ? 26.111 21.099 21.754 1.00 14.40 6 ALA B O 1
ATOM 827 N N . VAL B 1 7 ? 25.637 19.368 20.360 1.00 8.84 7 VAL B N 1
ATOM 828 C CA . VAL B 1 7 ? 26.586 19.731 19.308 1.00 8.30 7 VAL B CA 1
ATOM 829 C C . VAL B 1 7 ? 25.816 19.651 17.982 1.00 8.29 7 VAL B C 1
ATOM 830 O O . VAL B 1 7 ? 25.455 18.561 17.541 1.00 9.65 7 VAL B O 1
ATOM 834 N N . ILE B 1 8 ? 25.542 20.791 17.368 1.00 9.47 8 ILE B N 1
ATOM 835 C CA . ILE B 1 8 ? 24.843 20.807 16.119 1.00 9.19 8 ILE B CA 1
ATOM 836 C C . ILE B 1 8 ? 25.834 20.537 15.015 1.00 9.53 8 ILE B C 1
ATOM 837 O O . ILE B 1 8 ? 26.822 21.231 14.859 1.00 13.28 8 ILE B O 1
ATOM 842 N N . LYS B 1 9 ? 25.617 19.509 14.231 1.00 7.75 9 LYS B N 1
ATOM 843 C CA . LYS B 1 9 ? 26.500 19.053 13.176 1.00 9.12 9 LYS B CA 1
ATOM 844 C C . LYS B 1 9 ? 26.087 19.573 11.826 1.00 9.26 9 LYS B C 1
ATOM 845 O O . LYS B 1 9 ? 26.926 19.817 10.956 1.00 12.13 9 LYS B O 1
ATOM 851 N N . ASN B 1 10 ? 24.797 19.735 11.571 1.00 7.94 10 ASN B N 1
ATOM 852 C CA . ASN B 1 10 ? 24.304 20.157 10.278 1.00 7.84 10 ASN B CA 1
ATOM 853 C C . ASN B 1 10 ? 22.936 20.708 10.458 1.00 7.41 10 ASN B C 1
ATOM 854 O O . ASN B 1 10 ? 22.170 20.107 11.110 1.00 15.30 10 ASN B O 1
ATOM 859 N N . ALA B 1 11 ? 22.621 21.812 9.944 1.00 9.50 11 ALA B N 1
ATOM 860 C CA . ALA B 1 11 ? 21.296 22.419 10.027 1.00 9.05 11 ALA B CA 1
ATOM 861 C C . ALA B 1 11 ? 20.988 23.154 8.742 1.00 9.34 11 ALA B C 1
ATOM 862 O O . ALA B 1 11 ? 21.866 23.717 8.109 1.00 12.66 11 ALA B O 1
ATOM 864 N N . ASP B 1 12 ? 19.711 23.173 8.413 1.00 7.94 12 ASP B N 1
ATOM 865 C CA . ASP B 1 12 ? 19.075 24.120 7.504 1.00 6.90 12 ASP B CA 1
ATOM 866 C C . ASP B 1 12 ? 17.817 24.553 8.172 1.00 6.60 12 ASP B C 1
ATOM 867 O O . ASP B 1 12 ? 16.786 23.911 7.991 1.00 6.69 12 ASP B O 1
ATOM 872 N N . MET B 1 13 ? 17.911 25.544 9.040 1.00 6.48 13 MET B N 1
ATOM 873 C CA . MET B 1 13 ? 16.850 25.815 9.987 1.00 7.40 13 MET B CA 1
ATOM 874 C C . MET B 1 13 ? 17.144 27.146 10.665 1.00 7.66 13 MET B C 1
ATOM 875 O O . MET B 1 13 ? 18.300 27.489 10.886 1.00 9.04 13 MET B O 1
ATOM 880 N N . SER B 1 14 ? 16.110 27.933 10.974 1.00 8.22 14 SER B N 1
ATOM 881 C CA . SER B 1 14 ? 16.288 29.170 11.703 1.00 8.65 14 SER B CA 1
ATOM 882 C C . SER B 1 14 ? 16.953 28.907 13.048 1.00 8.88 14 SER B C 1
ATOM 883 O O . SER B 1 14 ? 16.851 27.861 13.639 1.00 9.19 14 SER B O 1
ATOM 886 N N . GLU B 1 15 ? 17.645 29.948 13.555 1.00 10.10 15 GLU B N 1
ATOM 887 C CA . GLU B 1 15 ? 18.278 29.824 14.854 1.00 11.05 15 GLU B CA 1
ATOM 888 C C . GLU B 1 15 ? 17.270 29.504 15.932 1.00 10.17 15 GLU B C 1
ATOM 889 O O . GLU B 1 15 ? 17.513 28.657 16.791 1.00 10.40 15 GLU B O 1
ATOM 895 N N . ASP B 1 16 ? 16.121 30.183 15.942 1.00 9.89 16 ASP B N 1
ATOM 896 C CA . ASP B 1 16 ? 15.144 29.911 16.955 1.00 11.53 16 ASP B CA 1
ATOM 897 C C . ASP B 1 16 ? 14.661 28.471 16.907 1.00 9.24 16 ASP B C 1
ATOM 898 O O . ASP B 1 16 ? 14.445 27.831 17.945 1.00 10.03 16 ASP B O 1
ATOM 903 N N . MET B 1 17 ? 14.411 27.961 15.730 1.00 8.63 17 MET B N 1
ATOM 904 C CA A MET B 1 17 ? 13.924 26.593 15.594 0.50 8.69 17 MET B CA 1
ATOM 905 C CA B MET B 1 17 ? 13.920 26.577 15.599 0.50 8.78 17 MET B CA 1
ATOM 906 C C . MET B 1 17 ? 15.012 25.586 15.959 1.00 7.06 17 MET B C 1
ATOM 907 O O . MET B 1 17 ? 14.699 24.534 16.547 1.00 7.57 17 MET B O 1
ATOM 916 N N . GLN B 1 18 ? 16.279 25.903 15.635 1.00 7.40 18 GLN B N 1
ATOM 917 C CA . GLN B 1 18 ? 17.349 25.037 16.093 1.00 7.43 18 GLN B CA 1
ATOM 918 C C . GLN B 1 18 ? 17.396 24.862 17.584 1.00 7.76 18 GLN B C 1
ATOM 919 O O . GLN B 1 18 ? 17.532 23.771 18.141 1.00 7.84 18 GLN B O 1
ATOM 925 N N . GLN B 1 19 ? 17.276 25.996 18.280 1.00 8.95 19 GLN B N 1
ATOM 926 C CA . GLN B 1 19 ? 17.270 25.962 19.718 1.00 9.31 19 GLN B CA 1
ATOM 927 C C . GLN B 1 19 ? 16.080 25.199 20.238 1.00 9.20 19 GLN B C 1
ATOM 928 O O . GLN B 1 19 ? 16.186 24.456 21.204 1.00 8.99 19 GLN B O 1
ATOM 934 N N . ASP B 1 20 ? 14.919 25.359 19.631 1.00 8.49 20 ASP B N 1
ATOM 935 C CA . ASP B 1 20 ? 13.737 24.635 20.017 1.00 8.04 20 ASP B CA 1
ATOM 936 C C . ASP B 1 20 ? 13.912 23.122 19.810 1.00 7.44 20 ASP B C 1
ATOM 937 O O . ASP B 1 20 ? 13.421 22.346 20.610 1.00 8.09 20 ASP B O 1
ATOM 942 N N . ALA B 1 21 ? 14.565 22.735 18.709 1.00 7.41 21 ALA B N 1
ATOM 943 C CA . ALA B 1 21 ? 14.843 21.299 18.490 1.00 6.70 21 ALA B CA 1
ATOM 944 C C . ALA B 1 21 ? 15.705 20.722 19.600 1.00 6.99 21 ALA B C 1
ATOM 945 O O . ALA B 1 21 ? 15.412 19.649 20.128 1.00 6.84 21 ALA B O 1
ATOM 947 N N . VAL B 1 22 ? 16.751 21.471 19.979 1.00 7.05 22 VAL B N 1
ATOM 948 C CA . VAL B 1 22 ? 17.623 21.024 21.055 1.00 7.50 22 VAL B CA 1
ATOM 949 C C . VAL B 1 22 ? 16.833 20.962 22.389 1.00 8.17 22 VAL B C 1
ATOM 950 O O . VAL B 1 22 ? 16.948 19.963 23.127 1.00 8.56 22 VAL B O 1
ATOM 954 N N . ASP B 1 23 ? 16.019 21.971 22.672 1.00 7.50 23 ASP B N 1
ATOM 955 C CA . ASP B 1 23 ? 15.260 21.958 23.907 1.00 9.78 23 ASP B CA 1
ATOM 956 C C . ASP B 1 23 ? 14.230 20.827 23.949 1.00 8.91 23 ASP B C 1
ATOM 957 O O . ASP B 1 23 ? 14.075 20.132 24.949 1.00 9.43 23 ASP B O 1
ATOM 962 N N . CYS B 1 24 ? 13.544 20.594 22.826 1.00 8.66 24 CYS B N 1
ATOM 963 C CA A CYS B 1 24 ? 12.563 19.508 22.720 0.70 7.44 24 CYS B CA 1
ATOM 964 C CA B CYS B 1 24 ? 12.561 19.518 22.717 0.30 8.65 24 CYS B CA 1
ATOM 965 C C . CYS B 1 24 ? 13.244 18.173 22.945 1.00 6.82 24 CYS B C 1
ATOM 966 O O . CYS B 1 24 ? 12.766 17.327 23.673 1.00 7.71 24 CYS B O 1
ATOM 971 N N . ALA B 1 25 ? 14.404 17.955 22.292 1.00 6.50 25 ALA B N 1
ATOM 972 C CA . ALA B 1 25 ? 15.129 16.709 22.418 1.00 7.01 25 ALA B CA 1
ATOM 973 C C . ALA B 1 25 ? 15.629 16.527 23.859 1.00 6.68 25 ALA B C 1
ATOM 974 O O . ALA B 1 25 ? 15.679 15.416 24.365 1.00 7.37 25 ALA B O 1
ATOM 976 N N . THR B 1 26 ? 16.040 17.614 24.505 1.00 7.22 26 THR B N 1
ATOM 977 C CA . THR B 1 26 ? 16.481 17.560 25.891 1.00 7.87 26 THR B CA 1
ATOM 978 C C . THR B 1 26 ? 15.320 17.101 26.809 1.00 7.59 26 THR B C 1
ATOM 979 O O . THR B 1 26 ? 15.511 16.232 27.649 1.00 9.09 26 THR B O 1
ATOM 983 N N . GLN B 1 27 ? 14.151 17.692 26.616 1.00 7.26 27 GLN B N 1
ATOM 984 C CA . GLN B 1 27 ? 12.986 17.260 27.350 1.00 8.60 27 GLN B CA 1
ATOM 985 C C . GLN B 1 27 ? 12.706 15.777 27.101 1.00 7.63 27 GLN B C 1
ATOM 986 O O . GLN B 1 27 ? 12.364 15.006 28.017 1.00 8.61 27 GLN B O 1
ATOM 992 N N . ALA B 1 28 ? 12.800 15.380 25.834 1.00 7.20 28 ALA B N 1
ATOM 993 C CA . ALA B 1 28 ? 12.455 14.004 25.445 1.00 7.73 28 ALA B CA 1
ATOM 994 C C . ALA B 1 28 ? 13.399 13.021 26.141 1.00 7.51 28 ALA B C 1
ATOM 995 O O . ALA B 1 28 ? 13.008 11.967 26.645 1.00 8.04 28 ALA B O 1
ATOM 997 N N . MET B 1 29 ? 14.715 13.363 26.130 1.00 7.82 29 MET B N 1
ATOM 998 C CA . MET B 1 29 ? 15.713 12.491 26.680 1.00 8.24 29 MET B CA 1
ATOM 999 C C . MET B 1 29 ? 15.644 12.455 28.213 1.00 8.43 29 MET B C 1
ATOM 1000 O O . MET B 1 29 ? 16.007 11.426 28.831 1.00 9.73 29 MET B O 1
ATOM 1005 N N . GLU B 1 30 ? 15.177 13.514 28.854 1.00 8.75 30 GLU B N 1
ATOM 1006 C CA . GLU B 1 30 ? 14.987 13.472 30.286 1.00 9.29 30 GLU B CA 1
ATOM 1007 C C . GLU B 1 30 ? 13.892 12.480 30.658 1.00 8.73 30 GLU B C 1
ATOM 1008 O O . GLU B 1 30 ? 13.970 11.773 31.659 1.00 10.58 30 GLU B O 1
ATOM 1014 N N . LYS B 1 31 ? 12.852 12.421 29.844 1.00 7.97 31 LYS B N 1
ATOM 1015 C CA . LYS B 1 31 ? 11.684 11.597 30.151 1.00 8.68 31 LYS B CA 1
ATOM 1016 C C . LYS B 1 31 ? 11.789 10.147 29.718 1.00 7.00 31 LYS B C 1
ATOM 1017 O O . LYS B 1 31 ? 11.419 9.215 30.444 1.00 7.75 31 LYS B O 1
ATOM 1023 N N . TYR B 1 32 ? 12.245 9.936 28.485 1.00 7.53 32 TYR B N 1
ATOM 1024 C CA . TYR B 1 32 ? 12.162 8.643 27.792 1.00 7.81 32 TYR B CA 1
ATOM 1025 C C . TYR B 1 32 ? 13.533 7.990 27.699 1.00 7.89 32 TYR B C 1
ATOM 1026 O O . TYR B 1 32 ? 14.497 8.637 27.254 1.00 10.13 32 TYR B O 1
ATOM 1035 N N . ASN B 1 33 ? 13.609 6.700 28.018 1.00 8.02 33 ASN B N 1
ATOM 1036 C CA . ASN B 1 33 ? 14.774 5.919 27.909 1.00 9.08 33 ASN B CA 1
ATOM 1037 C C . ASN B 1 33 ? 15.050 5.312 26.534 1.00 9.67 33 ASN B C 1
ATOM 1038 O O . ASN B 1 33 ? 16.196 5.058 26.210 1.00 13.05 33 ASN B O 1
ATOM 1043 N N . ILE B 1 34 ? 14.025 5.074 25.774 1.00 8.11 34 ILE B N 1
ATOM 1044 C CA . ILE B 1 34 ? 14.096 4.339 24.511 1.00 8.40 34 ILE B CA 1
ATOM 1045 C C . ILE B 1 34 ? 14.162 5.304 23.329 1.00 7.36 34 ILE B C 1
ATOM 1046 O O . ILE B 1 34 ? 13.335 6.225 23.241 1.00 7.28 34 ILE B O 1
ATOM 1051 N N . GLU B 1 35 ? 15.100 5.061 22.415 1.00 7.50 35 GLU B N 1
ATOM 1052 C CA . GLU B 1 35 ? 15.362 5.986 21.308 1.00 7.29 35 GLU B CA 1
ATOM 1053 C C . GLU B 1 35 ? 14.063 6.251 20.502 1.00 6.30 35 GLU B C 1
ATOM 1054 O O . GLU B 1 35 ? 13.822 7.388 20.131 1.00 6.79 35 GLU B O 1
ATOM 1060 N N . LYS B 1 36 ? 13.301 5.206 20.196 1.00 7.37 36 LYS B N 1
ATOM 1061 C CA A LYS B 1 36 ? 12.078 5.353 19.437 0.50 7.54 36 LYS B CA 1
ATOM 1062 C CA B LYS B 1 36 ? 12.126 5.465 19.394 0.50 7.65 36 LYS B CA 1
ATOM 1063 C C . LYS B 1 36 ? 11.084 6.321 20.116 1.00 6.72 36 LYS B C 1
ATOM 1064 O O . LYS B 1 36 ? 10.376 7.066 19.448 1.00 7.32 36 LYS B O 1
ATOM 1075 N N . ASP B 1 37 ? 11.020 6.262 21.449 1.00 7.05 37 ASP B N 1
ATOM 1076 C CA . ASP B 1 37 ? 10.079 7.139 22.179 1.00 6.68 37 ASP B CA 1
ATOM 1077 C C . ASP B 1 37 ? 10.593 8.552 22.246 1.00 6.59 37 ASP B C 1
ATOM 1078 O O . ASP B 1 37 ? 9.797 9.496 22.162 1.00 7.15 37 ASP B O 1
ATOM 1083 N N . ILE B 1 38 ? 11.912 8.750 22.359 1.00 6.42 38 ILE B N 1
ATOM 1084 C CA . ILE B 1 38 ? 12.502 10.058 22.233 1.00 6.06 38 ILE B CA 1
ATOM 1085 C C . ILE B 1 38 ? 12.129 10.662 20.861 1.00 5.16 38 ILE B C 1
ATOM 1086 O O . ILE B 1 38 ? 11.675 11.809 20.754 1.00 5.85 38 ILE B O 1
ATOM 1091 N N . ALA B 1 39 ? 12.329 9.886 19.817 1.00 5.08 39 ALA B N 1
ATOM 1092 C CA . ALA B 1 39 ? 12.051 10.299 18.456 1.00 5.17 39 ALA B CA 1
ATOM 1093 C C . ALA B 1 39 ? 10.583 10.689 18.306 1.00 6.19 39 ALA B C 1
ATOM 1094 O O . ALA B 1 39 ? 10.244 11.679 17.672 1.00 6.42 39 ALA B O 1
ATOM 1096 N N . ALA B 1 40 ? 9.682 9.856 18.840 1.00 5.52 40 ALA B N 1
ATOM 1097 C CA . ALA B 1 40 ? 8.254 10.110 18.765 1.00 5.62 40 ALA B CA 1
ATOM 1098 C C . ALA B 1 40 ? 7.857 11.395 19.421 1.00 5.22 40 ALA B C 1
ATOM 1099 O O . ALA B 1 40 ? 7.057 12.153 18.919 1.00 6.36 40 ALA B O 1
ATOM 1101 N N . TYR B 1 41 ? 8.387 11.653 20.612 1.00 6.63 41 TYR B N 1
ATOM 1102 C CA . TYR B 1 41 ? 8.093 12.884 21.319 1.00 6.31 41 TYR B CA 1
ATOM 1103 C C . TYR B 1 41 ? 8.443 14.089 20.477 1.00 6.25 41 TYR B C 1
ATOM 1104 O O . TYR B 1 41 ? 7.701 15.041 20.315 1.00 6.40 41 TYR B O 1
ATOM 1113 N N . ILE B 1 42 ? 9.670 14.066 19.938 1.00 5.72 42 ILE B N 1
ATOM 1114 C CA . ILE B 1 42 ? 10.142 15.220 19.182 1.00 5.55 42 ILE B CA 1
ATOM 1115 C C . ILE B 1 42 ? 9.323 15.418 17.915 1.00 4.85 42 ILE B C 1
ATOM 1116 O O . ILE B 1 42 ? 8.867 16.515 17.605 1.00 5.98 42 ILE B O 1
ATOM 1121 N N . LYS B 1 43 ? 9.087 14.327 17.181 1.00 5.15 43 LYS B N 1
ATOM 1122 C CA . LYS B 1 43 ? 8.302 14.372 15.959 1.00 5.47 43 LYS B CA 1
ATOM 1123 C C . LYS B 1 43 ? 6.899 14.977 16.223 1.00 5.64 43 LYS B C 1
ATOM 1124 O O . LYS B 1 43 ? 6.430 15.835 15.510 1.00 5.89 43 LYS B O 1
ATOM 1130 N N . LYS B 1 44 ? 6.250 14.438 17.242 1.00 5.62 44 LYS B N 1
ATOM 1131 C CA A LYS B 1 44 ? 4.878 14.859 17.532 0.50 5.62 44 LYS B CA 1
ATOM 1132 C CA B LYS B 1 44 ? 4.878 14.860 17.529 0.50 5.67 44 LYS B CA 1
ATOM 1133 C C . LYS B 1 44 ? 4.809 16.291 17.978 1.00 5.97 44 LYS B C 1
ATOM 1134 O O . LYS B 1 44 ? 3.923 17.033 17.598 1.00 7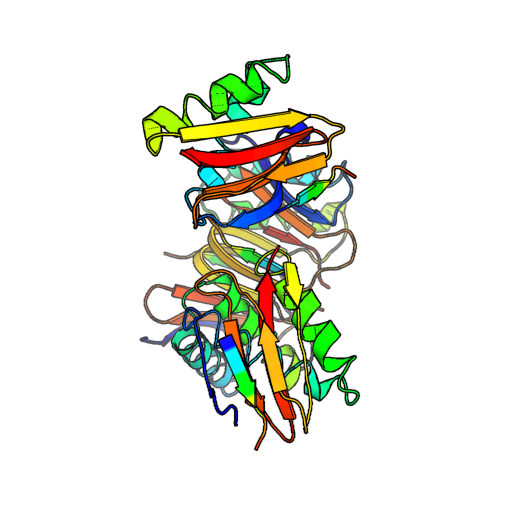.30 44 LYS B O 1
ATOM 1145 N N . GLU B 1 45 ? 5.781 16.721 18.796 1.00 6.46 45 GLU B N 1
ATOM 1146 C CA . GLU B 1 45 ? 5.828 18.101 19.247 1.00 7.11 45 GLU B CA 1
ATOM 1147 C C . GLU B 1 45 ? 6.023 19.025 18.072 1.00 6.12 45 GLU B C 1
ATOM 1148 O O . GLU B 1 45 ? 5.414 20.088 17.980 1.00 8.20 45 GLU B O 1
ATOM 1154 N N . PHE B 1 46 ? 6.951 18.681 17.177 1.00 6.20 46 PHE B N 1
ATOM 1155 C CA . PHE B 1 46 ? 7.217 19.544 16.021 1.00 5.76 46 PHE B CA 1
ATOM 1156 C C . PHE B 1 46 ? 6.058 19.565 15.049 1.00 5.79 46 PHE B C 1
ATOM 1157 O O . PHE B 1 46 ? 5.755 20.643 14.506 1.00 6.85 46 PHE B O 1
ATOM 1165 N N . ASP B 1 47 ? 5.340 18.477 14.831 1.00 6.22 47 ASP B N 1
ATOM 1166 C CA . ASP B 1 47 ? 4.149 18.522 13.999 1.00 5.91 47 ASP B CA 1
ATOM 1167 C C . ASP B 1 47 ? 3.124 19.531 14.569 1.00 6.58 47 ASP B C 1
ATOM 1168 O O . ASP B 1 47 ? 2.499 20.296 13.829 1.00 8.55 47 ASP B O 1
ATOM 1173 N N . LYS B 1 48 ? 2.963 19.509 15.896 1.00 7.53 48 LYS B N 1
ATOM 1174 C CA . LYS B 1 48 ? 1.959 20.397 16.517 1.00 9.23 48 LYS B CA 1
ATOM 1175 C C . LYS B 1 48 ? 2.402 21.833 16.408 1.00 9.43 48 LYS B C 1
ATOM 1176 O O . LYS B 1 48 ? 1.632 22.733 16.114 1.00 11.83 48 LYS B O 1
ATOM 1182 N N . LYS B 1 49 ? 3.658 22.094 16.746 1.00 8.63 49 LYS B N 1
ATOM 1183 C CA . LYS B 1 49 ? 4.185 23.474 16.840 1.00 9.01 49 LYS B CA 1
ATOM 1184 C C . LYS B 1 49 ? 4.426 24.131 15.482 1.00 9.05 49 LYS B C 1
ATOM 1185 O O . LYS B 1 49 ? 4.183 25.353 15.319 1.00 11.54 49 LYS B O 1
ATOM 1191 N N . TYR B 1 50 ? 4.949 23.366 14.513 1.00 7.35 50 TYR B N 1
ATOM 1192 C CA . TYR B 1 50 ? 5.442 23.882 13.263 1.00 7.89 50 TYR B CA 1
ATOM 1193 C C . TYR B 1 50 ? 4.730 23.332 12.052 1.00 7.90 50 TYR B C 1
ATOM 1194 O O . TYR B 1 50 ? 5.190 23.573 10.935 1.00 9.21 50 TYR B O 1
ATOM 1203 N N . ASN B 1 51 ? 3.646 22.592 12.279 1.00 7.22 51 ASN B N 1
ATOM 1204 C CA . ASN B 1 51 ? 2.863 21.947 11.252 1.00 7.10 51 ASN B CA 1
ATOM 1205 C C . ASN B 1 51 ? 3.522 20.721 10.692 1.00 6.12 51 ASN B C 1
ATOM 1206 O O . ASN B 1 51 ? 4.741 20.571 10.833 1.00 7.16 51 ASN B O 1
ATOM 1211 N N . PRO B 1 52 ? 2.776 19.832 10.054 1.00 7.22 52 PRO B N 1
ATOM 1212 C CA . PRO B 1 52 ? 3.360 18.607 9.525 1.00 7.26 52 PRO B CA 1
ATOM 1213 C C . PRO B 1 52 ? 4.249 18.899 8.327 1.00 7.31 52 PRO B C 1
ATOM 1214 O O . PRO B 1 52 ? 4.183 20.011 7.766 1.00 7.44 52 PRO B O 1
ATOM 1218 N N . THR B 1 53 ? 5.108 17.951 7.934 1.00 6.59 53 THR B N 1
ATOM 1219 C CA . THR B 1 53 ? 5.230 16.581 8.418 1.00 5.80 53 THR B CA 1
ATOM 1220 C C . THR B 1 53 ? 6.699 16.321 8.785 1.00 4.85 53 THR B C 1
ATOM 1221 O O . THR B 1 53 ? 7.560 16.323 7.896 1.00 5.72 53 THR B O 1
ATOM 1225 N N . TRP B 1 54 ? 6.943 16.107 10.049 1.00 4.88 54 TRP B N 1
ATOM 1226 C CA . TRP B 1 54 ? 8.278 15.817 10.548 1.00 4.19 54 TRP B CA 1
ATOM 1227 C C . TRP B 1 54 ? 8.574 14.354 10.656 1.00 4.41 54 TRP B C 1
ATOM 1228 O O . TRP B 1 54 ? 7.677 13.512 10.813 1.00 5.33 54 TRP B O 1
ATOM 1239 N N . HIS B 1 55 ? 9.858 14.019 10.651 1.00 4.74 55 HIS B N 1
ATOM 1240 C CA . HIS B 1 55 ? 10.378 12.666 10.814 1.00 4.12 55 HIS B CA 1
ATOM 1241 C C . HIS B 1 55 ? 11.579 12.749 11.729 1.00 4.34 55 HIS B C 1
ATOM 1242 O O . HIS B 1 55 ? 12.367 13.691 11.578 1.00 4.50 55 HIS B O 1
ATOM 1249 N N . CYS B 1 56 ? 11.761 11.797 12.638 1.00 4.49 56 CYS B N 1
ATOM 1250 C CA . CYS B 1 56 ? 12.852 11.915 13.593 1.00 4.48 56 CYS B CA 1
ATOM 1251 C C . CYS B 1 56 ? 13.510 10.561 13.785 1.00 4.01 56 CYS B C 1
ATOM 1252 O O . CYS B 1 56 ? 12.841 9.538 13.982 1.00 4.69 56 CYS B O 1
ATOM 1255 N N . ILE B 1 57 ? 14.857 10.569 13.773 1.00 4.14 57 ILE B N 1
ATOM 1256 C CA . ILE B 1 57 ? 15.709 9.400 14.033 1.00 4.95 57 ILE B CA 1
ATOM 1257 C C . ILE B 1 57 ? 16.616 9.766 15.203 1.00 5.64 57 ILE B C 1
ATOM 1258 O O . ILE B 1 57 ? 17.173 10.871 15.226 1.00 5.69 57 ILE B O 1
ATOM 1263 N N . VAL B 1 58 ? 16.754 8.860 16.171 1.00 4.58 58 VAL B N 1
ATOM 1264 C CA . VAL B 1 58 ? 17.569 9.079 17.361 1.00 4.74 58 VAL B CA 1
ATOM 1265 C C . VAL B 1 58 ? 18.411 7.831 17.529 1.00 5.23 58 VAL B C 1
ATOM 1266 O O . VAL B 1 58 ? 17.894 6.721 17.632 1.00 5.93 58 VAL B O 1
ATOM 1270 N N . GLY B 1 59 ? 19.722 7.946 17.590 1.00 5.81 59 GLY B N 1
ATOM 1271 C CA . GLY B 1 59 ? 20.552 6.777 17.719 1.00 5.77 59 GLY B CA 1
ATOM 1272 C C . GLY B 1 59 ? 22.020 7.050 17.846 1.00 5.78 59 GLY B C 1
ATOM 1273 O O . GLY B 1 59 ? 22.503 8.138 17.589 1.00 6.67 59 GLY B O 1
ATOM 1274 N N . ARG B 1 60 ? 22.749 5.987 18.252 1.00 7.26 60 ARG B N 1
ATOM 1275 C CA . ARG B 1 60 ? 24.178 6.065 18.395 1.00 6.63 60 ARG B CA 1
ATOM 1276 C C . ARG B 1 60 ? 24.909 5.622 17.139 1.00 8.43 60 ARG B C 1
ATOM 1277 O O . ARG B 1 60 ? 26.072 5.969 16.973 1.00 9.06 60 ARG B O 1
ATOM 1285 N N . ASN B 1 61 ? 24.273 4.877 16.243 1.00 7.18 61 ASN B N 1
ATOM 1286 C CA . ASN B 1 61 ? 24.929 4.379 15.054 1.00 7.12 61 ASN B CA 1
ATOM 1287 C C . ASN B 1 61 ? 23.973 4.274 13.885 1.00 6.65 61 ASN B C 1
ATOM 1288 O O . ASN B 1 61 ? 23.154 3.378 13.833 1.00 7.31 61 ASN B O 1
ATOM 1293 N N . PHE B 1 62 ? 24.066 5.240 12.986 1.00 5.87 62 PHE B N 1
ATOM 1294 C CA . PHE B 1 62 ? 23.264 5.223 11.761 1.00 5.54 62 PHE B CA 1
ATOM 1295 C C . PHE B 1 62 ? 23.817 6.231 10.759 1.00 5.34 62 PHE B C 1
ATOM 1296 O O . PHE B 1 62 ? 24.435 7.235 11.134 1.00 5.37 62 PHE B O 1
ATOM 1304 N N . GLY B 1 63 ? 23.535 5.939 9.505 1.00 5.60 63 GLY B N 1
ATOM 1305 C CA . GLY B 1 63 ? 23.669 6.889 8.435 1.00 5.19 63 GLY B CA 1
ATOM 1306 C C . GLY B 1 63 ? 22.349 7.120 7.770 1.00 4.89 63 GLY B C 1
ATOM 1307 O O . GLY B 1 63 ? 21.436 6.270 7.900 1.00 6.82 63 GLY B O 1
ATOM 1308 N N . SER B 1 64 ? 22.204 8.219 7.068 1.00 5.15 64 SER B N 1
ATOM 1309 C CA . SER B 1 64 ? 20.929 8.554 6.447 1.00 5.73 64 SER B CA 1
ATOM 1310 C C . SER B 1 64 ? 21.121 9.216 5.114 1.00 4.91 64 SER B C 1
ATOM 1311 O O . SER B 1 64 ? 22.193 9.817 4.882 1.00 5.96 64 SER B O 1
ATOM 1314 N N . TYR B 1 65 ? 20.116 9.175 4.292 1.00 4.70 65 TYR B N 1
ATOM 1315 C CA . TYR B 1 65 ? 20.067 9.963 3.066 1.00 4.26 65 TYR B CA 1
ATOM 1316 C C . TYR B 1 65 ? 18.623 10.301 2.849 1.00 4.46 65 TYR B C 1
ATOM 1317 O O . TYR B 1 65 ? 17.793 9.406 2.663 1.00 5.18 65 TYR B O 1
ATOM 1326 N N . VAL B 1 66 ? 18.308 11.592 2.989 1.00 5.15 66 VAL B N 1
ATOM 1327 C CA . VAL B 1 66 ? 16.941 12.088 3.028 1.00 5.43 66 VAL B CA 1
ATOM 1328 C C . VAL B 1 66 ? 16.817 13.277 2.152 1.00 5.88 66 VAL B C 1
ATOM 1329 O O . VAL B 1 66 ? 17.777 13.908 1.770 1.00 7.61 66 VAL B O 1
ATOM 1333 N N . THR B 1 67 ? 15.582 13.684 1.892 1.00 5.69 67 THR B N 1
ATOM 1334 C CA . THR B 1 67 ? 15.283 14.907 1.140 1.00 6.18 67 THR B CA 1
ATOM 1335 C C . THR B 1 67 ? 14.317 15.776 1.952 1.00 6.17 67 THR B C 1
ATOM 1336 O O . THR B 1 67 ? 13.150 15.470 2.070 1.00 9.41 67 THR B O 1
ATOM 1340 N N . HIS B 1 68 ? 14.788 16.865 2.477 1.00 5.82 68 HIS B N 1
ATOM 1341 C CA . HIS B 1 68 ? 14.043 17.741 3.320 1.00 5.73 68 HIS B CA 1
ATOM 1342 C C . HIS B 1 68 ? 13.474 18.940 2.599 1.00 6.10 68 HIS B C 1
ATOM 1343 O O . HIS B 1 68 ? 13.957 19.379 1.539 1.00 7.40 68 HIS B O 1
ATOM 1350 N N . GLU B 1 69 ? 12.461 19.563 3.192 1.00 5.49 69 GLU B N 1
ATOM 1351 C CA . GLU B 1 69 ? 11.934 20.800 2.755 1.00 5.13 69 GLU B CA 1
ATOM 1352 C C . GLU B 1 69 ? 12.777 21.946 3.299 1.00 5.48 69 GLU B C 1
ATOM 1353 O O . GLU B 1 69 ? 13.142 21.962 4.488 1.00 7.71 69 GLU B O 1
ATOM 1359 N N . THR B 1 70 ? 13.055 22.929 2.440 1.00 5.48 70 THR B N 1
ATOM 1360 C CA . THR B 1 70 ? 13.880 24.068 2.728 1.00 5.41 70 THR B CA 1
ATOM 1361 C C . THR B 1 70 ? 13.593 24.622 4.145 1.00 5.32 70 THR B C 1
ATOM 1362 O O . THR B 1 70 ? 12.438 24.886 4.463 1.00 6.66 70 THR B O 1
ATOM 1366 N N . LYS B 1 71 ? 14.659 24.855 4.901 1.00 5.02 71 LYS B N 1
ATOM 1367 C CA A LYS B 1 71 ? 14.621 25.461 6.230 0.50 6.04 71 LYS B CA 1
ATOM 1368 C CA B LYS B 1 71 ? 14.625 25.458 6.228 0.50 6.01 71 LYS B CA 1
ATOM 1369 C C . LYS B 1 71 ? 14.053 24.549 7.314 1.00 5.20 71 LYS B C 1
ATOM 1370 O O . LYS B 1 71 ? 13.823 24.990 8.441 1.00 6.08 71 LYS B O 1
ATOM 1381 N N . HIS B 1 72 ? 13.960 23.254 7.034 1.00 4.72 72 HIS B N 1
ATOM 1382 C CA . HIS B 1 72 ? 13.417 22.309 7.995 1.00 5.11 72 HIS B CA 1
ATOM 1383 C C . HIS B 1 72 ? 14.258 21.053 8.097 1.00 4.77 72 HIS B C 1
ATOM 1384 O O . HIS B 1 72 ? 13.787 19.966 7.887 1.00 5.67 72 HIS B O 1
ATOM 1391 N N . PHE B 1 73 ? 15.486 21.191 8.517 1.00 5.29 73 PHE B N 1
ATOM 1392 C CA . PHE B 1 73 ? 16.410 20.075 8.727 1.00 4.60 73 PHE B CA 1
ATOM 1393 C C . PHE B 1 73 ? 17.371 20.402 9.891 1.00 5.13 73 PHE B C 1
ATOM 1394 O O . PHE B 1 73 ? 17.952 21.492 9.877 1.00 5.50 73 PHE B O 1
ATOM 1402 N N . ILE B 1 74 ? 17.578 19.461 10.798 1.00 4.94 74 ILE B N 1
ATOM 1403 C CA . ILE B 1 74 ? 18.667 19.594 11.749 1.00 5.02 74 ILE B CA 1
ATOM 1404 C C . ILE B 1 74 ? 19.180 18.212 12.045 1.00 4.64 74 ILE B C 1
ATOM 1405 O O . ILE B 1 74 ? 18.465 17.215 12.169 1.00 5.85 74 ILE B O 1
ATOM 1410 N N . TYR B 1 75 ? 20.488 18.125 12.292 1.00 5.40 75 TYR B N 1
ATOM 1411 C CA . TYR B 1 75 ? 21.216 16.940 12.688 1.00 5.63 75 TYR B CA 1
ATOM 1412 C C . TYR B 1 75 ? 22.202 17.337 13.804 1.00 5.00 75 TYR B C 1
ATOM 1413 O O . TYR B 1 75 ? 23.030 18.214 13.587 1.00 6.29 75 TYR B O 1
ATOM 1422 N N . PHE B 1 76 ? 22.015 16.763 14.974 1.00 5.18 76 PHE B N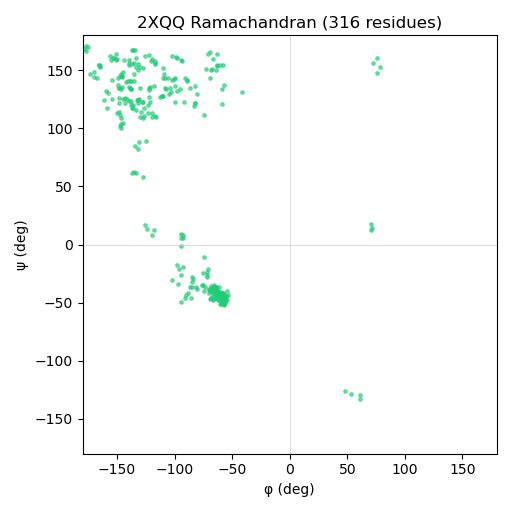 1
ATOM 1423 C CA . PHE B 1 76 ? 22.770 17.196 16.141 1.00 5.57 76 PHE B CA 1
ATOM 1424 C C . PHE B 1 76 ? 22.951 16.057 17.105 1.00 6.01 76 PHE B C 1
ATOM 1425 O O . PHE B 1 76 ? 22.191 15.094 17.091 1.00 8.15 76 PHE B O 1
ATOM 1433 N N . TYR B 1 77 ? 23.939 16.158 17.960 1.00 7.01 77 TYR B N 1
ATOM 1434 C CA . TYR B 1 77 ? 24.171 15.268 19.065 1.00 6.96 77 TYR B CA 1
ATOM 1435 C C . TYR B 1 77 ? 23.666 15.883 20.354 1.00 7.47 77 TYR B C 1
ATOM 1436 O O . TYR B 1 77 ? 23.824 17.072 20.572 1.00 8.73 77 TYR B O 1
ATOM 1445 N N . LEU B 1 78 ? 23.133 15.013 21.200 1.00 8.27 78 LEU B N 1
ATOM 1446 C CA . LEU B 1 78 ? 22.948 15.305 22.612 1.00 11.35 78 LEU B CA 1
ATOM 1447 C C . LEU B 1 78 ? 23.652 14.281 23.363 1.00 14.26 78 LEU B C 1
ATOM 1448 O O . LEU B 1 78 ? 23.335 13.099 23.276 1.00 15.68 78 LEU B O 1
ATOM 1453 N N . GLY B 1 79 ? 24.710 14.675 24.061 1.00 16.96 79 GLY B N 1
ATOM 1454 C CA . GLY B 1 79 ? 25.694 13.679 24.463 1.00 19.17 79 GLY B CA 1
ATOM 1455 C C . GLY B 1 79 ? 26.209 12.840 23.317 1.00 17.48 79 GLY B C 1
ATOM 1456 O O . GLY B 1 79 ? 26.664 13.344 22.271 1.00 18.80 79 GLY B O 1
ATOM 1457 N N . GLN B 1 80 ? 26.166 11.511 23.476 1.00 19.23 80 GLN B N 1
ATOM 1458 C CA . GLN B 1 80 ? 26.592 10.616 22.488 1.00 18.16 80 GLN B CA 1
ATOM 1459 C C . GLN B 1 80 ? 25.474 10.104 21.559 1.00 15.67 80 GLN B C 1
ATOM 1460 O O . GLN B 1 80 ? 25.719 9.218 20.764 1.00 17.14 80 GLN B O 1
ATOM 1466 N N . VAL B 1 81 ? 24.249 10.628 21.680 1.00 12.58 81 VAL B N 1
ATOM 1467 C CA . VAL B 1 81 ? 23.178 10.208 20.821 1.00 9.52 81 VAL B CA 1
ATOM 1468 C C . VAL B 1 81 ? 22.931 11.280 19.734 1.00 7.72 81 VAL B C 1
ATOM 1469 O O . VAL B 1 81 ? 22.835 12.440 20.011 1.00 9.08 81 VAL B O 1
ATOM 1473 N N . ALA B 1 82 ? 22.858 10.840 18.492 1.00 6.32 82 ALA B N 1
ATOM 1474 C CA . ALA B 1 82 ? 22.600 11.652 17.354 1.00 6.49 82 ALA B CA 1
ATOM 1475 C C . ALA B 1 82 ? 21.110 11.715 17.089 1.00 5.86 82 ALA B C 1
ATOM 1476 O O . ALA B 1 82 ? 20.401 10.698 17.223 1.00 7.30 82 ALA B O 1
ATOM 1478 N N . ILE B 1 83 ? 20.652 12.867 16.652 1.00 5.51 83 ILE B N 1
ATOM 1479 C CA . ILE B 1 83 ? 19.250 13.140 16.382 1.00 5.84 83 ILE B CA 1
ATOM 1480 C C . ILE B 1 83 ? 19.161 13.807 14.995 1.00 5.07 83 ILE B C 1
ATOM 1481 O O . ILE B 1 83 ? 19.799 14.839 14.752 1.00 5.66 83 ILE B O 1
ATOM 1486 N N . LEU B 1 84 ? 18.362 13.205 14.133 1.00 4.50 84 LEU B N 1
ATOM 1487 C CA . LEU B 1 84 ? 18.005 13.746 12.815 1.00 5.25 84 LEU B CA 1
ATOM 1488 C C . LEU B 1 84 ? 16.533 14.129 12.837 1.00 4.33 84 LEU B C 1
ATOM 1489 O O . LEU B 1 84 ? 15.723 13.286 13.206 1.00 5.39 84 LEU B O 1
ATOM 1494 N N . LEU B 1 85 ? 16.215 15.358 12.458 1.00 4.47 85 LEU B N 1
ATOM 1495 C CA . LEU B 1 85 ? 14.819 15.836 12.488 1.00 3.99 85 LEU B CA 1
ATOM 1496 C C . LEU B 1 85 ? 14.626 16.671 11.287 1.00 4.51 85 LEU B C 1
ATOM 1497 O O . LEU B 1 85 ? 15.363 17.661 11.035 1.00 4.99 85 LEU B O 1
ATOM 1502 N N . PHE B 1 86 ? 13.620 16.352 10.459 1.00 4.25 86 PHE B N 1
ATOM 1503 C CA . PHE B 1 86 ? 13.412 17.074 9.235 1.00 4.15 86 PHE B CA 1
ATOM 1504 C C . PHE B 1 86 ? 11.951 16.974 8.769 1.00 3.86 86 PHE B C 1
ATOM 1505 O O . PHE B 1 86 ? 11.249 16.026 9.170 1.00 4.94 86 PHE B O 1
ATOM 1513 N N . LYS B 1 87 ? 11.579 17.888 7.882 1.00 4.11 87 LYS B N 1
ATOM 1514 C CA . LYS B 1 87 ? 10.261 17.855 7.274 1.00 4.56 87 LYS B CA 1
ATOM 1515 C C . LYS B 1 87 ? 10.317 17.283 5.844 1.00 4.74 87 LYS B C 1
ATOM 1516 O O . LYS B 1 87 ? 11.215 17.660 5.059 1.00 5.19 87 LYS B O 1
ATOM 1522 N N . SER B 1 88 ? 9.323 16.498 5.484 1.00 4.48 88 SER B N 1
ATOM 1523 C CA . SER B 1 88 ? 9.044 16.189 4.119 1.00 5.03 88 SER B CA 1
ATOM 1524 C C . SER B 1 88 ? 7.617 15.664 3.994 1.00 5.51 88 SER B C 1
ATOM 1525 O O . SER B 1 88 ? 7.298 14.635 4.609 1.00 6.31 88 SER B O 1
ATOM 1528 N N . GLY B 1 89 ? 6.807 16.261 3.170 1.00 6.80 89 GLY B N 1
ATOM 1529 C CA . GLY B 1 89 ? 5.408 15.837 2.922 1.00 7.97 89 GLY B CA 1
ATOM 1530 C C . GLY B 1 89 ? 4.394 16.416 3.793 1.00 10.68 89 GLY B C 1
ATOM 1531 O O . GLY B 1 89 ? 4.600 17.228 4.660 1.00 12.10 89 GLY B O 1
ATOM 1533 N N . ARG C 1 4 ? 25.565 54.200 16.329 1.00 40.58 4 ARG C N 1
ATOM 1534 C CA . ARG C 1 4 ? 24.715 55.344 16.789 1.00 39.61 4 ARG C CA 1
ATOM 1535 C C . ARG C 1 4 ? 25.515 56.125 17.846 1.00 38.18 4 ARG C C 1
ATOM 1536 O O . ARG C 1 4 ? 26.766 56.005 17.840 1.00 39.99 4 ARG C O 1
ATOM 1544 N N . LYS C 1 5 ? 24.839 56.903 18.721 1.00 35.08 5 LYS C N 1
ATOM 1545 C CA . LYS C 1 5 ? 25.515 57.941 19.580 1.00 32.46 5 LYS C CA 1
ATOM 1546 C C . LYS C 1 5 ? 26.582 57.283 20.477 1.00 29.38 5 LYS C C 1
ATOM 1547 O O . LYS C 1 5 ? 26.217 56.338 21.284 1.00 26.60 5 LYS C O 1
ATOM 1549 N N . ALA C 1 6 ? 27.842 57.719 20.340 1.00 26.41 6 ALA C N 1
ATOM 1550 C CA . ALA C 1 6 ? 28.969 57.008 21.138 1.00 23.35 6 ALA C CA 1
ATOM 1551 C C . ALA C 1 6 ? 29.211 57.666 22.481 1.00 20.79 6 ALA C C 1
ATOM 1552 O O . ALA C 1 6 ? 29.435 58.896 22.570 1.00 23.58 6 ALA C O 1
ATOM 1554 N N . VAL C 1 7 ? 29.094 56.889 23.555 1.00 14.99 7 VAL C N 1
ATOM 1555 C CA . VAL C 1 7 ? 29.277 57.369 24.873 1.00 14.85 7 VAL C CA 1
ATOM 1556 C C . VAL C 1 7 ? 30.307 56.490 25.596 1.00 13.24 7 VAL C C 1
ATOM 1557 O O . VAL C 1 7 ? 30.060 55.317 25.854 1.00 13.28 7 VAL C O 1
ATOM 1561 N N . ILE C 1 8 ? 31.464 57.057 25.862 1.00 13.04 8 ILE C N 1
ATOM 1562 C CA . ILE C 1 8 ? 32.519 56.341 26.516 1.00 12.66 8 ILE C CA 1
ATOM 1563 C C . ILE C 1 8 ? 32.354 56.329 28.015 1.00 12.39 8 ILE C C 1
ATOM 1564 O O . ILE C 1 8 ? 32.261 57.392 28.611 1.00 15.15 8 ILE C O 1
ATOM 1569 N N . LYS C 1 9 ? 32.231 55.174 28.606 1.00 10.99 9 LYS C N 1
ATOM 1570 C CA . LYS C 1 9 ? 31.912 55.020 30.016 1.00 11.49 9 LYS C CA 1
ATOM 1571 C C . LYS C 1 9 ? 33.183 54.867 30.845 1.00 10.73 9 LYS C C 1
ATOM 1572 O O . LYS C 1 9 ? 33.301 55.464 31.939 1.00 12.60 9 LYS C O 1
ATOM 1578 N N . ASN C 1 10 ? 34.094 53.986 30.448 1.00 9.25 10 ASN C N 1
ATOM 1579 C CA . ASN C 1 10 ? 35.371 53.773 31.082 1.00 10.45 10 ASN C CA 1
ATOM 1580 C C . ASN C 1 10 ? 36.411 53.686 30.021 1.00 11.84 10 ASN C C 1
ATOM 1581 O O . ASN C 1 10 ? 36.177 53.182 28.942 1.00 12.60 10 ASN C O 1
ATOM 1586 N N . ALA C 1 11 ? 37.589 54.161 30.341 1.00 12.07 11 ALA C N 1
ATOM 1587 C CA . ALA C 1 11 ? 38.712 54.027 29.407 1.00 12.92 11 ALA C CA 1
ATOM 1588 C C . ALA C 1 11 ? 40.026 54.135 30.157 1.00 12.89 11 ALA C C 1
ATOM 1589 O O . ALA C 1 11 ? 40.245 55.084 30.931 1.00 14.93 11 ALA C O 1
ATOM 1591 N N . ASP C 1 12 ? 40.921 53.200 29.920 1.00 12.03 12 ASP C N 1
ATOM 1592 C CA . ASP C 1 12 ? 42.340 53.344 30.279 1.00 12.25 12 ASP C CA 1
ATOM 1593 C C . ASP C 1 12 ? 43.042 53.111 28.966 1.00 12.49 12 ASP C C 1
ATOM 1594 O O . ASP C 1 12 ? 43.331 51.988 28.583 1.00 12.13 12 ASP C O 1
ATOM 1599 N N . MET C 1 13 ? 43.245 54.200 28.184 1.00 12.63 13 MET C N 1
ATOM 1600 C CA . MET C 1 13 ? 43.560 54.055 26.783 1.00 13.27 13 MET C CA 1
ATOM 1601 C C . MET C 1 13 ? 43.870 55.448 26.262 1.00 14.52 13 MET C C 1
ATOM 1602 O O . MET C 1 13 ? 43.224 56.434 26.632 1.00 15.70 13 MET C O 1
ATOM 1607 N N . SER C 1 14 ? 44.773 55.527 25.308 1.00 15.04 14 SER C N 1
ATOM 1608 C CA . SER C 1 14 ? 45.101 56.822 24.703 1.00 16.54 14 SER C CA 1
ATOM 1609 C C . SER C 1 14 ? 43.880 57.399 23.981 1.00 15.61 14 SER C C 1
ATOM 1610 O O . SER C 1 14 ? 42.994 56.663 23.488 1.00 17.50 14 SER C O 1
ATOM 1613 N N . GLU C 1 15 ? 43.848 58.712 23.845 1.00 18.46 15 GLU C N 1
ATOM 1614 C CA . GLU C 1 15 ? 42.772 59.440 23.170 1.00 20.14 15 GLU C CA 1
ATOM 1615 C C . GLU C 1 15 ? 42.622 58.895 21.704 1.00 19.11 15 GLU C C 1
ATOM 1616 O O . GLU C 1 15 ? 41.485 58.632 21.205 1.00 20.85 15 GLU C O 1
ATOM 1622 N N . ASP C 1 16 ? 43.743 58.718 21.008 1.00 18.78 16 ASP C N 1
ATOM 1623 C CA . ASP C 1 16 ? 43.679 58.275 19.578 1.00 19.86 16 ASP C CA 1
ATOM 1624 C C . ASP C 1 16 ? 43.154 56.865 19.496 1.00 18.70 16 ASP C C 1
ATOM 1625 O O . ASP C 1 16 ? 42.381 56.561 18.641 1.00 19.16 16 ASP C O 1
ATOM 1627 N N . MET C 1 17 ? 43.575 55.993 20.414 1.00 17.41 17 MET C N 1
ATOM 1628 C CA A MET C 1 17 ? 43.108 54.617 20.380 0.50 16.06 17 MET C CA 1
ATOM 1629 C CA B MET C 1 17 ? 43.093 54.608 20.384 0.50 16.99 17 MET C CA 1
ATOM 1630 C C . MET C 1 17 ? 41.626 54.545 20.761 1.00 14.75 17 MET C C 1
ATOM 1631 O O . MET C 1 17 ? 40.895 53.753 20.176 1.00 14.56 17 MET C O 1
ATOM 1640 N N . GLN C 1 18 ? 41.185 55.359 21.732 1.00 14.71 18 GLN C N 1
ATOM 1641 C CA . GLN C 1 18 ? 39.754 55.428 22.023 1.00 15.67 18 GLN C CA 1
ATOM 1642 C C . GLN C 1 18 ? 38.968 55.755 20.776 1.00 15.42 18 GLN C C 1
ATOM 1643 O O . GLN C 1 18 ? 37.925 55.178 20.499 1.00 15.02 18 GLN C O 1
ATOM 1649 N N . GLN C 1 19 ? 39.434 56.783 20.051 1.00 17.06 19 GLN C N 1
ATOM 1650 C CA . GLN C 1 19 ? 38.692 57.176 18.850 1.00 17.35 19 GLN C CA 1
ATOM 1651 C C . GLN C 1 19 ? 38.722 56.094 17.799 1.00 15.71 19 GLN C C 1
ATOM 1652 O O . GLN C 1 19 ? 37.709 55.851 17.146 1.00 18.08 19 GLN C O 1
ATOM 1658 N N . ASP C 1 20 ? 39.805 55.366 17.683 1.00 16.37 20 ASP C N 1
ATOM 1659 C CA . ASP C 1 20 ? 39.863 54.272 16.751 1.00 16.24 20 ASP C CA 1
ATOM 1660 C C . ASP C 1 20 ? 38.919 53.128 17.141 1.00 15.49 20 ASP C C 1
ATOM 1661 O O . ASP C 1 20 ? 38.315 52.520 16.281 1.00 16.67 20 ASP C O 1
ATOM 1666 N N . ALA C 1 21 ? 38.800 52.853 18.451 1.00 14.18 21 ALA C N 1
ATOM 1667 C CA . ALA C 1 21 ? 37.842 51.863 18.928 1.00 13.62 21 ALA C CA 1
ATOM 1668 C C . ALA C 1 21 ? 36.424 52.231 18.513 1.00 13.09 21 ALA C C 1
ATOM 1669 O O . ALA C 1 21 ? 35.668 51.409 18.017 1.00 13.47 21 ALA C O 1
ATOM 1671 N N . VAL C 1 22 ? 36.059 53.487 18.707 1.00 13.80 22 VAL C N 1
ATOM 1672 C CA . VAL C 1 22 ? 34.747 53.964 18.320 1.00 14.90 22 VAL C CA 1
ATOM 1673 C C . VAL C 1 22 ? 34.510 53.864 16.807 1.00 15.39 22 VAL C C 1
ATOM 1674 O O . VAL C 1 22 ? 33.472 53.392 16.378 1.00 17.05 22 VAL C O 1
ATOM 1678 N N . ASP C 1 23 ? 35.510 54.270 16.052 1.00 16.33 23 ASP C N 1
ATOM 1679 C CA . ASP C 1 23 ? 35.439 54.238 14.605 1.00 18.79 23 ASP C CA 1
ATOM 1680 C C . ASP C 1 23 ? 35.309 52.815 14.122 1.00 18.27 23 ASP C C 1
ATOM 1681 O O . ASP C 1 23 ? 34.433 52.499 13.272 1.00 19.21 23 ASP C O 1
ATOM 1686 N N . CYS C 1 24 ? 36.101 51.920 14.706 1.00 17.27 24 CYS C N 1
ATOM 1687 C CA A CYS C 1 24 ? 36.080 50.540 14.300 0.50 16.17 24 CYS C CA 1
ATOM 1688 C CA B CYS C 1 24 ? 36.094 50.490 14.322 0.50 18.10 24 CYS C CA 1
ATOM 1689 C C . CYS C 1 24 ? 34.717 49.875 14.616 1.00 15.50 24 CYS C C 1
ATOM 1690 O O . CYS C 1 24 ? 34.122 49.156 13.793 1.00 15.73 24 CYS C O 1
ATOM 1695 N N . ALA C 1 25 ? 34.174 50.162 15.826 1.00 13.54 25 ALA C N 1
ATOM 1696 C CA . ALA C 1 25 ? 32.870 49.635 16.214 1.00 14.15 25 ALA C CA 1
ATOM 1697 C C . ALA C 1 25 ? 31.760 50.178 15.332 1.00 14.40 25 ALA C C 1
ATOM 1698 O O . ALA C 1 25 ? 30.763 49.513 15.065 1.00 15.21 25 ALA C O 1
ATOM 1700 N N . THR C 1 26 ? 31.851 51.449 14.975 1.00 15.92 26 THR C N 1
ATOM 1701 C CA . THR C 1 26 ? 30.846 52.054 14.126 1.00 17.45 26 THR C CA 1
ATOM 1702 C C . THR C 1 26 ? 30.822 51.354 12.743 1.00 17.49 26 THR C C 1
ATOM 1703 O O . THR C 1 26 ? 29.765 50.998 12.246 1.00 19.26 26 THR C O 1
ATOM 1707 N N . GLN C 1 27 ? 31.988 51.109 12.186 1.00 17.35 27 GLN C N 1
ATOM 1708 C CA . GLN C 1 27 ? 32.108 50.342 10.940 1.00 18.60 27 GLN C CA 1
ATOM 1709 C C . GLN C 1 27 ? 31.570 48.931 11.103 1.00 18.37 27 GLN C C 1
ATOM 1710 O O . GLN C 1 27 ? 30.794 48.457 10.248 1.00 19.03 27 GLN C O 1
ATOM 1713 N N . ALA C 1 28 ? 31.888 48.288 12.238 1.00 17.05 28 ALA C N 1
ATOM 1714 C CA . ALA C 1 28 ? 31.369 46.962 12.492 1.00 16.66 28 ALA C CA 1
ATOM 1715 C C . ALA C 1 28 ? 29.844 46.930 12.501 1.00 16.76 28 ALA C C 1
ATOM 1716 O O . ALA C 1 28 ? 29.263 45.984 11.956 1.00 17.44 28 ALA C O 1
ATOM 1718 N N . MET C 1 29 ? 29.203 47.917 13.143 1.00 16.57 29 MET C N 1
ATOM 1719 C CA . MET C 1 29 ? 27.759 47.957 13.273 1.00 18.65 29 MET C CA 1
ATOM 1720 C C . MET C 1 29 ? 27.030 48.280 11.973 1.00 20.17 29 MET C C 1
ATOM 1721 O O . MET C 1 29 ? 25.886 47.888 11.795 1.00 21.75 29 MET C O 1
ATOM 1726 N N . GLU C 1 30 ? 27.750 48.937 11.090 1.00 19.83 30 GLU C N 1
ATOM 1727 C CA . GLU C 1 30 ? 27.307 49.168 9.710 1.00 21.96 30 GLU C CA 1
ATOM 1728 C C . GLU C 1 30 ? 27.315 47.872 8.918 1.00 22.43 30 GLU C C 1
ATOM 1729 O O . GLU C 1 30 ? 26.443 47.632 8.072 1.00 26.36 30 GLU C O 1
ATOM 1735 N N . LYS C 1 31 ? 28.301 47.036 9.150 1.00 20.89 31 LYS C N 1
ATOM 1736 C CA . LYS C 1 31 ? 28.448 45.834 8.363 1.00 19.98 31 LYS C CA 1
ATOM 1737 C C . LYS C 1 31 ? 27.598 44.651 8.873 1.00 19.78 31 LYS C C 1
ATOM 1738 O O . LYS C 1 31 ? 27.162 43.859 8.077 1.00 21.01 31 LYS C O 1
ATOM 1744 N N . TYR C 1 32 ? 27.450 44.519 10.193 1.00 16.87 32 TYR C N 1
ATOM 1745 C CA . TYR C 1 32 ? 26.854 43.338 10.824 1.00 17.58 32 TYR C CA 1
ATOM 1746 C C . TYR C 1 32 ? 25.738 43.669 11.760 1.00 18.70 32 TYR C C 1
ATOM 1747 O O . TYR C 1 32 ? 25.770 44.720 12.390 1.00 22.70 32 TYR C O 1
ATOM 1756 N N . ASN C 1 33 ? 24.798 42.739 11.915 1.00 18.82 33 ASN C N 1
ATOM 1757 C CA . ASN C 1 33 ? 23.716 42.773 12.840 1.00 20.89 33 ASN C CA 1
ATOM 1758 C C . ASN C 1 33 ? 23.949 41.898 14.056 1.00 19.89 33 ASN C C 1
ATOM 1759 O O . ASN C 1 33 ? 23.520 42.236 15.179 1.00 23.33 33 ASN C O 1
ATOM 1761 N N . ILE C 1 34 ? 24.679 40.824 13.877 1.00 16.64 34 ILE C N 1
ATOM 1762 C CA . ILE C 1 34 ? 24.893 39.789 14.917 1.00 14.08 34 ILE C CA 1
ATOM 1763 C C . ILE C 1 34 ? 25.956 40.264 15.844 1.00 12.98 34 ILE C C 1
ATOM 1764 O O . ILE C 1 34 ? 27.074 40.590 15.402 1.00 12.77 34 ILE C O 1
ATOM 1769 N N . GLU C 1 35 ? 25.700 40.222 17.149 1.00 12.26 35 GLU C N 1
ATOM 1770 C CA . GLU C 1 35 ? 26.720 40.760 18.124 1.00 10.78 35 GLU C CA 1
ATOM 1771 C C . GLU C 1 35 ? 28.065 40.057 18.010 1.00 10.14 35 GLU C C 1
ATOM 1772 O O . GLU C 1 35 ? 29.109 40.751 18.103 1.00 10.02 35 GLU C O 1
ATOM 1778 N N . LYS C 1 36 ? 28.080 38.745 17.921 1.00 10.30 36 LYS C N 1
ATOM 1779 C CA . LYS C 1 36 ? 29.313 37.981 17.804 1.00 10.74 36 LYS C CA 1
ATOM 1780 C C . LYS C 1 36 ? 30.160 38.468 16.615 1.00 10.44 36 LYS C C 1
ATOM 1781 O O . LYS C 1 36 ? 31.389 38.597 16.709 1.00 10.63 36 LYS C O 1
ATOM 1787 N N . ASP C 1 37 ? 29.505 38.778 15.509 1.00 10.70 37 ASP C N 1
ATOM 1788 C CA . ASP C 1 37 ? 30.199 39.180 14.324 1.00 11.33 37 ASP C CA 1
ATOM 1789 C C . ASP C 1 37 ? 30.721 40.618 14.423 1.00 12.23 37 ASP C C 1
ATOM 1790 O O . ASP C 1 37 ? 31.837 40.914 13.910 1.00 12.47 37 ASP C O 1
ATOM 1795 N N . ILE C 1 38 ? 29.971 41.499 15.092 1.00 12.29 38 ILE C N 1
ATOM 1796 C CA . ILE C 1 38 ? 30.480 42.824 15.391 1.00 11.55 38 ILE C CA 1
ATOM 1797 C C . ILE C 1 38 ? 31.733 42.721 16.261 1.00 11.58 38 ILE C C 1
ATOM 1798 O O . ILE C 1 38 ? 32.760 43.346 15.99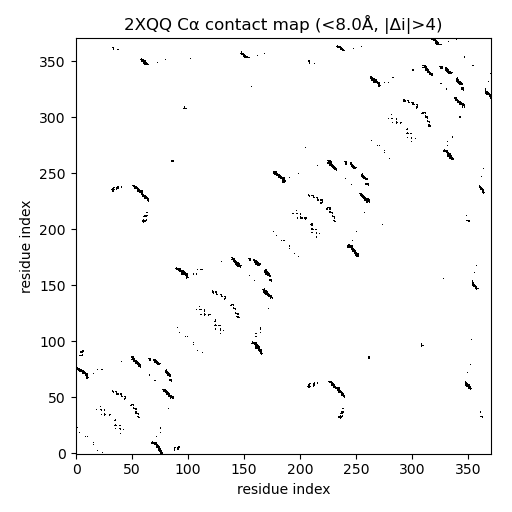5 1.00 11.40 38 ILE C O 1
ATOM 1803 N N . ALA C 1 39 ? 31.662 41.911 17.323 1.00 10.24 39 ALA C N 1
ATOM 1804 C CA . ALA C 1 39 ? 32.786 41.696 18.235 1.00 10.49 39 ALA C CA 1
ATOM 1805 C C . ALA C 1 39 ? 34.001 41.182 17.505 1.00 10.98 39 ALA C C 1
ATOM 1806 O O . ALA C 1 39 ? 35.108 41.629 17.760 1.00 11.16 39 ALA C O 1
ATOM 1808 N N . ALA C 1 40 ? 33.804 40.206 16.616 1.00 11.12 40 ALA C N 1
ATOM 1809 C CA . ALA C 1 40 ? 34.881 39.591 15.890 1.00 10.14 40 ALA C CA 1
ATOM 1810 C C . ALA C 1 40 ? 35.580 40.627 15.007 1.00 10.47 40 ALA C C 1
ATOM 1811 O O . ALA C 1 40 ? 36.807 40.638 14.898 1.00 12.01 40 ALA C O 1
ATOM 1813 N N . TYR C 1 41 ? 34.828 41.459 14.314 1.00 11.91 41 TYR C N 1
ATOM 1814 C CA . TYR C 1 41 ? 35.456 42.476 13.494 1.00 11.96 41 TYR C CA 1
ATOM 1815 C C . TYR C 1 41 ? 36.330 43.399 14.284 1.00 12.52 41 TYR C C 1
ATOM 1816 O O . TYR C 1 41 ? 37.458 43.684 13.888 1.00 13.53 41 TYR C O 1
ATOM 1825 N N . ILE C 1 42 ? 35.835 43.868 15.428 1.00 10.89 42 ILE C N 1
ATOM 1826 C CA . ILE C 1 42 ? 36.584 44.811 16.230 1.00 11.21 42 ILE C CA 1
ATOM 1827 C C . ILE C 1 42 ? 37.870 44.135 16.798 1.00 11.20 42 ILE C C 1
ATOM 1828 O O . ILE C 1 42 ? 38.988 44.649 16.661 1.00 12.37 42 ILE C O 1
ATOM 1833 N N . LYS C 1 43 ? 37.719 42.932 17.352 1.00 10.37 43 LYS C N 1
ATOM 1834 C CA . LYS C 1 43 ? 38.864 42.188 17.900 1.00 10.59 43 LYS C CA 1
ATOM 1835 C C . LYS C 1 43 ? 39.926 42.000 16.848 1.00 11.86 43 LYS C C 1
ATOM 1836 O O . LYS C 1 43 ? 41.104 42.214 17.116 1.00 12.17 43 LYS C O 1
ATOM 1842 N N . LYS C 1 44 ? 39.515 41.560 15.650 1.00 12.61 44 LYS C N 1
ATOM 1843 C CA . LYS C 1 44 ? 40.473 41.195 14.588 1.00 14.50 44 LYS C CA 1
ATOM 1844 C C . LYS C 1 44 ? 41.193 42.457 14.139 1.00 14.91 44 LYS C C 1
ATOM 1845 O O . LYS C 1 44 ? 42.443 42.457 13.916 1.00 15.96 44 LYS C O 1
ATOM 1851 N N . GLU C 1 45 ? 40.460 43.551 13.981 1.00 13.51 45 GLU C N 1
ATOM 1852 C CA A GLU C 1 45 ? 41.109 44.808 13.578 0.50 14.66 45 GLU C CA 1
ATOM 1853 C CA B GLU C 1 45 ? 41.130 44.794 13.565 0.50 15.50 45 GLU C CA 1
ATOM 1854 C C . GLU C 1 45 ? 42.090 45.274 14.607 1.00 14.82 45 GLU C C 1
ATOM 1855 O O . GLU C 1 45 ? 43.166 45.737 14.274 1.00 17.53 45 GLU C O 1
ATOM 1866 N N . PHE C 1 46 ? 41.748 45.174 15.885 1.00 13.91 46 PHE C N 1
ATOM 1867 C CA . PHE C 1 46 ? 42.648 45.622 16.937 1.00 13.25 46 PHE C CA 1
ATOM 1868 C C . PHE C 1 46 ? 43.862 44.718 17.026 1.00 14.50 46 PHE C C 1
ATOM 1869 O O . PHE C 1 46 ? 44.979 45.207 17.228 1.00 14.89 46 PHE C O 1
ATOM 1877 N N . ASP C 1 47 ? 43.716 43.413 16.886 1.00 13.68 47 ASP C N 1
ATOM 1878 C CA . ASP C 1 47 ? 44.904 42.543 16.854 1.00 14.78 47 ASP C CA 1
ATOM 1879 C C . ASP C 1 47 ? 45.876 42.933 15.719 1.00 17.31 47 ASP C C 1
ATOM 1880 O O . ASP C 1 47 ? 47.080 42.916 15.891 1.00 17.56 47 ASP C O 1
ATOM 1885 N N . LYS C 1 48 ? 45.333 43.243 14.562 1.00 17.59 48 LYS C N 1
ATOM 1886 C CA . LYS C 1 48 ? 46.124 43.600 13.403 1.00 18.96 48 LYS C CA 1
ATOM 1887 C C . LYS C 1 48 ? 46.807 44.944 13.603 1.00 20.12 48 LYS C C 1
ATOM 1888 O O . LYS C 1 48 ? 48.018 45.071 13.291 1.00 21.42 48 LYS C O 1
ATOM 1892 N N . LYS C 1 49 ? 46.063 45.956 14.095 1.00 19.24 49 LYS C N 1
ATOM 1893 C CA . LYS C 1 49 ? 46.605 47.320 14.158 1.00 20.31 49 LYS C CA 1
ATOM 1894 C C . LYS C 1 49 ? 47.486 47.484 15.376 1.00 19.72 49 LYS C C 1
ATOM 1895 O O . LYS C 1 49 ? 48.436 48.254 15.326 1.00 22.79 49 LYS C O 1
ATOM 1901 N N . TYR C 1 50 ? 47.151 46.858 16.509 1.00 19.16 50 TYR C N 1
ATOM 1902 C CA . TYR C 1 50 ? 47.810 47.171 17.806 1.00 19.42 50 TYR C CA 1
ATOM 1903 C C . TYR C 1 50 ? 48.398 45.933 18.513 1.00 20.91 50 TYR C C 1
ATOM 1904 O O . TYR C 1 50 ? 48.613 45.977 19.732 1.00 23.59 50 TYR C O 1
ATOM 1913 N N . ASN C 1 51 ? 48.565 44.831 17.747 1.00 18.30 51 ASN C N 1
ATOM 1914 C CA . ASN C 1 51 ? 49.145 43.597 18.177 1.00 19.61 51 ASN C CA 1
ATOM 1915 C C . ASN C 1 51 ? 48.189 42.821 19.034 1.00 17.67 51 ASN C C 1
ATOM 1916 O O . ASN C 1 51 ? 47.378 43.368 19.783 1.00 18.19 51 ASN C O 1
ATOM 1921 N N . PRO C 1 52 ? 48.266 41.509 18.957 1.00 17.39 52 PRO C N 1
ATOM 1922 C CA . PRO C 1 52 ? 47.448 40.690 19.841 1.00 17.91 52 PRO C CA 1
ATOM 1923 C C . PRO C 1 52 ? 47.817 40.912 21.320 1.00 18.31 52 PRO C C 1
ATOM 1924 O O . PRO C 1 52 ? 48.891 41.414 21.625 1.00 19.37 52 PRO C O 1
ATOM 1928 N N . THR C 1 53 ? 46.977 40.510 22.273 1.00 15.55 53 THR C N 1
ATOM 1929 C CA . THR C 1 53 ? 45.765 39.748 22.088 1.00 14.45 53 THR C CA 1
ATOM 1930 C C . THR C 1 53 ? 44.590 40.566 22.698 1.00 12.68 53 THR C C 1
ATOM 1931 O O . THR C 1 53 ? 44.594 40.825 23.909 1.00 13.44 53 THR C O 1
ATOM 1935 N N . TRP C 1 54 ? 43.618 40.898 21.850 1.00 10.86 54 TRP C N 1
ATOM 1936 C CA . TRP C 1 54 ? 42.438 41.629 22.277 1.00 9.85 54 TRP C CA 1
ATOM 1937 C C . TRP C 1 54 ? 41.281 40.697 22.406 1.00 9.31 54 TRP C C 1
ATOM 1938 O O . TRP C 1 54 ? 41.186 39.623 21.807 1.00 9.72 54 TRP C O 1
ATOM 1949 N N . HIS C 1 55 ? 40.261 41.188 23.139 1.00 8.81 55 HIS C N 1
ATOM 1950 C CA . HIS C 1 55 ? 39.024 40.460 23.403 1.00 9.16 55 HIS C CA 1
ATOM 1951 C C . HIS C 1 55 ? 37.909 41.461 23.320 1.00 7.96 55 HIS C C 1
ATOM 1952 O O . HIS C 1 55 ? 38.078 42.577 23.816 1.00 8.75 55 HIS C O 1
ATOM 1959 N N . CYS C 1 56 ? 36.765 41.110 22.761 1.00 7.71 56 CYS C N 1
ATOM 1960 C CA . CYS C 1 56 ? 35.675 42.068 22.584 1.00 7.13 56 CYS C CA 1
ATOM 1961 C C . CYS C 1 56 ? 34.357 41.393 22.902 1.00 6.60 56 CYS C C 1
ATOM 1962 O O . CYS C 1 56 ? 34.043 40.280 22.438 1.00 8.27 56 CYS C O 1
ATOM 1965 N N . ILE C 1 57 ? 33.531 42.133 23.663 1.00 7.20 57 ILE C N 1
ATOM 1966 C CA . ILE C 1 57 ? 32.154 41.768 24.022 1.00 7.22 57 ILE C CA 1
ATOM 1967 C C . ILE C 1 57 ? 31.258 42.877 23.539 1.00 7.89 57 ILE C C 1
ATOM 1968 O O . ILE C 1 57 ? 31.554 44.044 23.753 1.00 8.80 57 ILE C O 1
ATOM 1973 N N . VAL C 1 58 ? 30.156 42.513 22.860 1.00 7.63 58 VAL C N 1
ATOM 1974 C CA . VAL C 1 58 ? 29.180 43.462 22.343 1.00 8.28 58 VAL C CA 1
ATOM 1975 C C . VAL C 1 58 ? 27.793 42.975 22.783 1.00 8.44 58 VAL C C 1
ATOM 1976 O O . VAL C 1 58 ? 27.394 41.856 22.501 1.00 9.02 58 VAL C O 1
ATOM 1980 N N . GLY C 1 59 ? 26.996 43.804 23.456 1.00 8.86 59 GLY C N 1
ATOM 1981 C CA . GLY C 1 59 ? 25.720 43.341 23.886 1.00 9.37 59 GLY C CA 1
ATOM 1982 C C . GLY C 1 59 ? 24.914 44.375 24.595 1.00 9.66 59 GLY C C 1
ATOM 1983 O O . GLY C 1 59 ? 25.396 45.402 24.975 1.00 10.10 59 GLY C O 1
ATOM 1984 N N . ARG C 1 60 ? 23.633 44.059 24.797 1.00 9.92 60 ARG C N 1
ATOM 1985 C CA . ARG C 1 60 ? 22.695 44.907 25.491 1.00 9.80 60 ARG C CA 1
ATOM 1986 C C . ARG C 1 60 ? 22.528 44.561 26.969 1.00 10.16 60 ARG C C 1
ATOM 1987 O O . ARG C 1 60 ? 22.055 45.411 27.734 1.00 11.73 60 ARG C O 1
ATOM 1995 N N . ASN C 1 61 ? 22.872 43.353 27.366 1.00 9.05 61 ASN C N 1
ATOM 1996 C CA . ASN C 1 61 ? 22.735 42.980 28.768 1.00 8.78 61 ASN C CA 1
ATOM 1997 C C . ASN C 1 61 ? 23.890 42.042 29.169 1.00 9.14 61 ASN C C 1
ATOM 1998 O O . ASN C 1 61 ? 23.887 40.832 28.844 1.00 9.45 61 ASN C O 1
ATOM 2003 N N . PHE C 1 62 ? 24.852 42.593 29.905 1.00 7.75 62 PHE C N 1
ATOM 2004 C CA . PHE C 1 62 ? 25.905 41.798 30.476 1.00 7.41 62 PHE C CA 1
ATOM 2005 C C . PHE C 1 62 ? 26.664 42.591 31.532 1.00 6.98 62 PHE C C 1
ATOM 2006 O O . PHE C 1 62 ? 26.730 43.826 31.482 1.00 7.54 62 PHE C O 1
ATOM 2014 N N . GLY C 1 63 ? 27.259 41.827 32.464 1.00 6.50 63 GLY C N 1
ATOM 2015 C CA . GLY C 1 63 ? 28.278 42.325 33.345 1.00 6.47 63 GLY C CA 1
ATOM 2016 C C . GLY C 1 63 ? 29.566 41.603 33.099 1.00 6.25 63 GLY C C 1
ATOM 2017 O O . GLY C 1 63 ? 29.573 40.460 32.568 1.00 7.90 63 GLY C O 1
ATOM 2018 N N . SER C 1 64 ? 30.661 42.234 33.428 1.00 6.66 64 SER C N 1
ATOM 2019 C CA . SER C 1 64 ? 31.983 41.686 33.171 1.00 6.47 64 SER C CA 1
ATOM 2020 C C . SER C 1 64 ? 32.872 41.853 34.375 1.00 6.48 64 SER C C 1
ATOM 2021 O O . SER C 1 64 ? 32.698 42.794 35.161 1.00 7.65 64 SER C O 1
ATOM 2024 N N . TYR C 1 65 ? 33.908 41.011 34.487 1.00 5.88 65 TYR C N 1
ATOM 2025 C CA . TYR C 1 65 ? 35.008 41.261 35.387 1.00 6.20 65 TYR C CA 1
ATOM 2026 C C . TYR C 1 65 ? 36.230 40.649 34.698 1.00 6.10 65 TYR C C 1
ATOM 2027 O O . TYR C 1 65 ? 36.294 39.455 34.460 1.00 6.75 65 TYR C O 1
ATOM 2036 N N . VAL C 1 66 ? 37.170 41.518 34.305 1.00 6.55 66 VAL C N 1
ATOM 2037 C CA . VAL C 1 66 ? 38.275 41.163 33.478 1.00 7.11 66 VAL C CA 1
ATOM 2038 C C . VAL C 1 66 ? 39.532 41.829 34.016 1.00 8.10 66 VAL C C 1
ATOM 2039 O O . VAL C 1 66 ? 39.466 42.705 34.900 1.00 9.19 66 VAL C O 1
ATOM 2043 N N . THR C 1 67 ? 40.701 41.400 33.517 1.00 8.42 67 THR C N 1
ATOM 2044 C CA . THR C 1 67 ? 41.981 42.021 33.836 1.00 8.90 67 THR C CA 1
ATOM 2045 C C . THR C 1 67 ? 42.638 42.462 32.546 1.00 10.06 67 THR C C 1
ATOM 2046 O O . THR C 1 67 ? 42.744 41.691 31.619 1.00 13.36 67 THR C O 1
ATOM 2050 N N . HIS C 1 68 ? 43.023 43.727 32.498 1.00 9.89 68 HIS C N 1
ATOM 2051 C CA . HIS C 1 68 ? 43.593 44.249 31.275 1.00 10.04 68 HIS C CA 1
ATOM 2052 C C . HIS C 1 68 ? 45.009 44.782 31.457 1.00 10.86 68 HIS C C 1
ATOM 2053 O O . HIS C 1 68 ? 45.405 45.148 32.548 1.00 12.43 68 HIS C O 1
ATOM 2060 N N . GLU C 1 69 ? 45.704 44.829 30.342 1.00 11.11 69 GLU C N 1
ATOM 2061 C CA A GLU C 1 69 ? 47.030 45.507 30.316 0.50 12.49 69 GLU C CA 1
ATOM 2062 C CA B GLU C 1 69 ? 47.016 45.516 30.252 0.50 12.44 69 GLU C CA 1
ATOM 2063 C C . GLU C 1 69 ? 46.828 47.028 30.403 1.00 12.72 69 GLU C C 1
ATOM 2064 O O . GLU C 1 69 ? 45.878 47.605 29.883 1.00 12.44 69 GLU C O 1
ATOM 2075 N N . THR C 1 70 ? 47.771 47.692 31.068 1.00 13.83 70 THR C N 1
ATOM 2076 C CA A THR C 1 70 ? 47.710 49.134 31.252 0.50 15.07 70 THR C CA 1
ATOM 2077 C CA B THR C 1 70 ? 47.704 49.112 31.259 0.50 15.46 70 THR C CA 1
ATOM 2078 C C . THR C 1 70 ? 47.565 49.800 29.892 1.00 13.56 70 THR C C 1
ATOM 2079 O O . THR C 1 70 ? 48.238 49.386 28.916 1.00 14.48 70 THR C O 1
ATOM 2086 N N . LYS C 1 71 ? 46.665 50.794 29.824 1.00 13.53 71 LYS C N 1
ATOM 2087 C CA . LYS C 1 71 ? 46.425 51.594 28.657 1.00 14.90 71 LYS C CA 1
ATOM 2088 C C . LYS C 1 71 ? 45.736 50.841 27.538 1.00 13.78 71 LYS C C 1
ATOM 2089 O O . LYS C 1 71 ? 45.603 51.365 26.450 1.00 14.08 71 LYS C O 1
ATOM 2095 N N . HIS C 1 72 ? 45.115 49.687 27.854 1.00 11.82 72 HIS C N 1
ATOM 2096 C CA . HIS C 1 72 ? 44.422 48.928 26.825 1.00 11.07 72 HIS C CA 1
ATOM 2097 C C . HIS C 1 72 ? 43.070 48.424 27.329 1.00 9.80 72 HIS C C 1
ATOM 2098 O O . HIS C 1 72 ? 42.793 47.205 27.308 1.00 10.56 72 HIS C O 1
ATOM 2105 N N . PHE C 1 73 ? 42.170 49.347 27.685 1.00 9.40 73 PHE C N 1
ATOM 2106 C CA . PHE C 1 73 ? 40.781 48.979 28.107 1.00 9.05 73 PHE C CA 1
ATOM 2107 C C . PHE C 1 73 ? 39.850 50.075 27.708 1.00 8.78 73 PHE C C 1
ATOM 2108 O O . PHE C 1 73 ? 40.125 51.277 27.974 1.00 9.96 73 PHE C O 1
ATOM 2116 N N . ILE C 1 74 ? 38.715 49.745 27.124 1.00 8.47 74 ILE C N 1
ATOM 2117 C CA . ILE C 1 74 ? 37.659 50.704 26.867 1.00 9.03 74 ILE C CA 1
ATOM 2118 C C . ILE C 1 74 ? 36.319 49.985 27.024 1.00 8.43 74 ILE C C 1
ATOM 2119 O O . ILE C 1 74 ? 36.153 48.814 26.636 1.00 8.68 74 ILE C O 1
ATOM 2124 N N . TYR C 1 75 ? 35.349 50.742 27.538 1.00 8.62 75 TYR C N 1
ATOM 2125 C CA . TYR C 1 75 ? 33.971 50.290 27.682 1.00 8.23 75 TYR C CA 1
ATOM 2126 C C . TYR C 1 75 ? 33.107 51.436 27.231 1.00 8.32 75 TYR C C 1
ATOM 2127 O O . TYR C 1 75 ? 33.170 52.522 27.862 1.00 9.79 75 TYR C O 1
ATOM 2136 N N . PHE C 1 76 ? 32.282 51.246 26.216 1.00 9.17 76 PHE C N 1
ATOM 2137 C CA . PHE C 1 76 ? 31.514 52.336 25.626 1.00 9.84 76 PHE C CA 1
ATOM 2138 C C . PHE C 1 76 ? 30.245 51.863 25.001 1.00 9.73 76 PHE C C 1
ATOM 2139 O O . PHE C 1 76 ? 30.095 50.676 24.722 1.00 11.49 76 PHE C O 1
ATOM 2147 N N . TYR C 1 77 ? 29.281 52.760 24.793 1.00 10.97 77 TYR C N 1
ATOM 2148 C CA . TYR C 1 77 ? 28.045 52.453 24.133 1.00 11.65 77 TYR C CA 1
ATOM 2149 C C . TYR C 1 77 ? 28.002 53.074 22.750 1.00 12.90 77 TYR C C 1
ATOM 2150 O O . TYR C 1 77 ? 28.493 54.185 22.565 1.00 14.36 77 TYR C O 1
ATOM 2159 N N . LEU C 1 78 ? 27.406 52.367 21.819 1.00 13.53 78 LEU C N 1
ATOM 2160 C CA . LEU C 1 78 ? 26.871 52.943 20.566 1.00 14.89 78 LEU C CA 1
ATOM 2161 C C . LEU C 1 78 ? 25.374 52.694 20.675 1.00 16.11 78 LEU C C 1
ATOM 2162 O O . LEU C 1 78 ? 24.888 51.551 20.591 1.00 17.35 78 LEU C O 1
ATOM 2167 N N . GLY C 1 79 ? 24.587 53.757 20.870 1.00 17.59 79 GLY C N 1
ATOM 2168 C CA . GLY C 1 79 ? 23.160 53.589 21.202 1.00 18.60 79 GLY C CA 1
ATOM 2169 C C . GLY C 1 79 ? 23.031 52.829 22.504 1.00 17.80 79 GLY C C 1
ATOM 2170 O O . GLY C 1 79 ? 23.656 53.187 23.482 1.00 19.92 79 GLY C O 1
ATOM 2171 N N . GLN C 1 80 ? 22.158 51.810 22.529 1.00 18.00 80 GLN C N 1
ATOM 2172 C CA . GLN C 1 80 ? 21.917 50.965 23.683 1.00 18.81 80 GLN C CA 1
ATOM 2173 C C . GLN C 1 80 ? 22.809 49.702 23.649 1.00 15.79 80 GLN C C 1
ATOM 2174 O O . GLN C 1 80 ? 22.630 48.839 24.483 1.00 18.25 80 GLN C O 1
ATOM 2180 N N . VAL C 1 81 ? 23.769 49.592 22.722 1.00 14.61 81 VAL C N 1
ATOM 2181 C CA . VAL C 1 81 ? 24.677 48.430 22.653 1.00 12.06 81 VAL C CA 1
ATOM 2182 C C . VAL C 1 81 ? 25.999 48.797 23.299 1.00 11.01 81 VAL C C 1
ATOM 2183 O O . VAL C 1 81 ? 26.656 49.798 22.944 1.00 12.23 81 VAL C O 1
ATOM 2187 N N . ALA C 1 82 ? 26.384 48.034 24.305 1.00 9.35 82 ALA C N 1
ATOM 2188 C CA . ALA C 1 82 ? 27.661 48.196 25.030 1.00 10.17 82 ALA C CA 1
ATOM 2189 C C . ALA C 1 82 ? 28.762 47.373 24.372 1.00 10.20 82 ALA C C 1
ATOM 2190 O O . ALA C 1 82 ? 28.507 46.254 23.933 1.00 10.27 82 ALA C O 1
ATOM 2192 N N . ILE C 1 83 ? 29.935 47.948 24.340 1.00 9.69 83 ILE C N 1
ATOM 2193 C CA . ILE C 1 83 ? 31.119 47.355 23.769 1.00 8.86 83 ILE C CA 1
ATOM 2194 C C . ILE C 1 83 ? 32.233 47.416 24.790 1.00 7.79 83 ILE C C 1
ATOM 2195 O O . ILE C 1 83 ? 32.604 48.489 25.274 1.00 9.75 83 ILE C O 1
ATOM 2200 N N . LEU C 1 84 ? 32.803 46.238 25.151 1.00 7.40 84 LEU C N 1
ATOM 2201 C CA . LEU C 1 84 ? 33.947 46.065 26.012 1.00 7.11 84 LEU C CA 1
ATOM 2202 C C . LEU C 1 84 ? 35.069 45.578 25.124 1.00 8.30 84 LEU C C 1
ATOM 2203 O O . LEU C 1 84 ? 34.923 44.572 24.420 1.00 8.81 84 LEU C O 1
ATOM 2208 N N . LEU C 1 85 ? 36.234 46.248 25.179 1.00 7.36 85 LEU C N 1
ATOM 2209 C CA . LEU C 1 85 ? 37.379 45.923 24.315 1.00 7.52 85 LEU C CA 1
ATOM 2210 C C . LEU C 1 85 ? 38.640 46.099 25.115 1.00 8.03 85 LEU C C 1
ATOM 2211 O O . LEU C 1 85 ? 38.875 47.184 25.680 1.00 9.00 85 LEU C O 1
ATOM 2216 N N . PHE C 1 86 ? 39.422 45.030 25.226 1.00 7.82 86 PHE C N 1
ATOM 2217 C CA . PHE C 1 86 ? 40.610 45.098 26.069 1.00 8.44 86 PHE C CA 1
ATOM 2218 C C . PHE C 1 86 ? 41.669 44.136 25.632 1.00 8.68 86 PHE C C 1
ATOM 2219 O O . PHE C 1 86 ? 41.370 43.144 24.948 1.00 9.16 86 PHE C O 1
ATOM 2227 N N . LYS C 1 87 ? 42.892 44.414 26.065 1.00 9.27 87 LYS C N 1
ATOM 2228 C CA A LYS C 1 87 ? 43.989 43.520 25.819 0.50 11.07 87 LYS C CA 1
ATOM 2229 C CA B LYS C 1 87 ? 43.984 43.513 25.836 0.50 11.12 87 LYS C CA 1
ATOM 2230 C C . LYS C 1 87 ? 44.360 42.784 27.094 1.00 11.17 87 LYS C C 1
ATOM 2231 O O . LYS C 1 87 ? 44.458 43.401 28.159 1.00 13.03 87 LYS C O 1
ATOM 2242 N N . SER C 1 88 ? 44.608 41.468 26.932 1.00 12.74 88 SER C N 1
ATOM 2243 C CA . SER C 1 88 ? 45.237 40.668 27.963 1.00 14.39 88 SER C CA 1
ATOM 2244 C C . SER C 1 88 ? 45.854 39.417 27.302 1.00 16.34 88 SER C C 1
ATOM 2245 O O . SER C 1 88 ? 45.135 38.589 26.706 1.00 15.47 88 SER C O 1
ATOM 2248 N N . GLY C 1 89 ? 47.174 39.268 27.381 1.00 19.12 89 GLY C N 1
ATOM 2249 C CA . GLY C 1 89 ? 47.860 38.346 26.469 1.00 21.43 89 GLY C CA 1
ATOM 2250 C C . GLY C 1 89 ? 48.377 39.201 25.225 1.00 23.72 89 GLY C C 1
ATOM 2251 O O . GLY C 1 89 ? 48.299 40.535 24.872 1.00 21.59 89 GLY C O 1
ATOM 2253 N N . LYS D 1 5 ? 37.495 45.538 -6.500 1.00 33.06 5 LYS D N 1
ATOM 2254 C CA . LYS D 1 5 ? 36.646 44.271 -6.168 1.00 30.09 5 LYS D CA 1
ATOM 2255 C C . LYS D 1 5 ? 36.288 44.394 -4.720 1.00 29.13 5 LYS D C 1
ATOM 2256 O O . LYS D 1 5 ? 36.823 45.373 -3.954 1.00 34.52 5 LYS D O 1
ATOM 2262 N N . ALA D 1 6 ? 35.435 43.489 -4.257 1.00 24.62 6 ALA D N 1
ATOM 2263 C CA . ALA D 1 6 ? 34.829 42.379 -5.025 1.00 20.11 6 ALA D CA 1
ATOM 2264 C C . ALA D 1 6 ? 33.770 42.843 -5.994 1.00 18.27 6 ALA D C 1
ATOM 2265 O O . ALA D 1 6 ? 33.109 43.851 -5.713 1.00 21.33 6 ALA D O 1
ATOM 2267 N N . VAL D 1 7 ? 33.566 42.125 -7.103 1.00 14.19 7 VAL D N 1
ATOM 2268 C CA . VAL D 1 7 ? 32.500 42.391 -8.020 1.00 15.01 7 VAL D CA 1
ATOM 2269 C C . VAL D 1 7 ? 31.616 41.146 -7.998 1.00 13.81 7 VAL D C 1
ATOM 2270 O O . VAL D 1 7 ? 32.041 40.051 -8.425 1.00 12.89 7 VAL D O 1
ATOM 2274 N N . ILE D 1 8 ? 30.438 41.268 -7.459 1.00 13.42 8 ILE D N 1
ATOM 2275 C CA A ILE D 1 8 ? 29.488 40.154 -7.383 0.50 13.69 8 ILE D CA 1
ATOM 2276 C CA B ILE D 1 8 ? 29.550 40.134 -7.375 0.50 13.35 8 ILE D CA 1
ATOM 2277 C C . ILE D 1 8 ? 28.815 40.009 -8.717 1.00 14.21 8 ILE D C 1
ATOM 2278 O O . ILE D 1 8 ? 28.143 40.931 -9.168 1.00 18.55 8 ILE D O 1
ATOM 2287 N N . LYS D 1 9 ? 29.001 38.905 -9.386 1.00 11.88 9 LYS D N 1
ATOM 2288 C CA . LYS D 1 9 ? 28.443 38.633 -10.722 1.00 13.83 9 LYS D CA 1
ATOM 2289 C C . LYS D 1 9 ? 27.076 37.978 -10.660 1.00 13.80 9 LYS D C 1
ATOM 2290 O O . LYS D 1 9 ? 26.144 38.367 -11.413 1.00 17.90 9 LYS D O 1
ATOM 2296 N N . ASN D 1 10 ? 26.902 37.004 -9.783 1.00 12.04 10 ASN D N 1
ATOM 2297 C CA A ASN D 1 10 ? 25.602 36.385 -9.611 0.50 13.34 10 ASN D CA 1
ATOM 2298 C CA B ASN D 1 10 ? 25.605 36.267 -9.693 0.50 13.09 10 ASN D CA 1
ATOM 2299 C C . ASN D 1 10 ? 25.510 35.844 -8.249 1.00 11.90 10 ASN D C 1
ATOM 2300 O O . ASN D 1 10 ? 26.385 35.143 -7.789 1.00 14.73 10 ASN D O 1
ATOM 2309 N N . ALA D 1 11 ? 24.469 36.184 -7.537 1.00 12.30 11 ALA D N 1
ATOM 2310 C CA . ALA D 1 11 ? 24.270 35.725 -6.186 1.00 11.87 11 ALA D CA 1
ATOM 2311 C C . ALA D 1 11 ? 22.865 35.280 -5.970 1.00 11.26 11 ALA D C 1
ATOM 2312 O O . ALA D 1 11 ? 21.911 35.910 -6.434 1.00 14.32 11 ALA D O 1
ATOM 2314 N N . ASP D 1 12 ? 22.735 34.208 -5.225 1.00 9.74 12 ASP D N 1
ATOM 2315 C CA . ASP D 1 12 ? 21.490 33.767 -4.626 1.00 9.59 12 ASP D CA 1
ATOM 2316 C C . ASP D 1 12 ? 21.810 33.472 -3.185 1.00 8.51 12 ASP D C 1
ATOM 2317 O O . ASP D 1 12 ? 22.163 32.320 -2.837 1.00 8.86 12 ASP D O 1
ATOM 2322 N N . MET D 1 13 ? 21.834 34.501 -2.334 1.00 9.53 13 MET D N 1
ATOM 2323 C CA . MET D 1 13 ? 22.449 34.446 -1.015 1.00 9.32 13 MET D CA 1
ATOM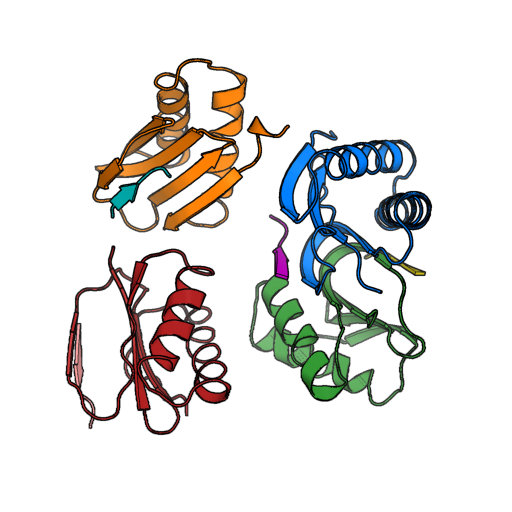 2324 C C . MET D 1 13 ? 22.020 35.677 -0.204 1.00 10.31 13 MET D C 1
ATOM 2325 O O . MET D 1 13 ? 21.975 36.739 -0.764 1.00 12.38 13 MET D O 1
ATOM 2330 N N . SER D 1 14 ? 21.804 35.497 1.082 1.00 11.39 14 SER D N 1
ATOM 2331 C CA . SER D 1 14 ? 21.486 36.668 1.926 1.00 12.21 14 SER D CA 1
ATOM 2332 C C . SER D 1 14 ? 22.662 37.651 1.869 1.00 13.07 14 SER D C 1
ATOM 2333 O O . SER D 1 14 ? 23.831 37.244 1.680 1.00 12.34 14 SER D O 1
ATOM 2336 N N . GLU D 1 15 ? 22.384 38.918 2.105 1.00 13.95 15 GLU D N 1
ATOM 2337 C CA . GLU D 1 15 ? 23.445 39.903 2.136 1.00 14.38 15 GLU D CA 1
ATOM 2338 C C . GLU D 1 15 ? 24.478 39.642 3.209 1.00 12.81 15 GLU D C 1
ATOM 2339 O O . GLU D 1 15 ? 25.674 39.833 2.954 1.00 14.00 15 GLU D O 1
ATOM 2342 N N . ASP D 1 16 ? 24.103 39.163 4.374 1.00 14.23 16 ASP D N 1
ATOM 2343 C CA . ASP D 1 16 ? 25.063 38.825 5.438 1.00 14.38 16 ASP D CA 1
ATOM 2344 C C . ASP D 1 16 ? 25.991 37.739 4.985 1.00 12.25 16 ASP D C 1
ATOM 2345 O O . ASP D 1 16 ? 27.196 37.776 5.211 1.00 12.00 16 ASP D O 1
ATOM 2350 N N . MET D 1 17 ? 25.454 36.733 4.320 1.00 11.18 17 MET D N 1
ATOM 2351 C CA A MET D 1 17 ? 26.292 35.652 3.826 0.50 9.02 17 MET D CA 1
ATOM 2352 C CA B MET D 1 17 ? 26.320 35.661 3.826 0.50 9.23 17 MET D CA 1
ATOM 2353 C C . MET D 1 17 ? 27.198 36.092 2.671 1.00 9.09 17 MET D C 1
ATOM 2354 O O . MET D 1 17 ? 28.352 35.662 2.598 1.00 9.63 17 MET D O 1
ATOM 2363 N N . GLN D 1 18 ? 26.680 36.910 1.789 1.00 9.26 18 GLN D N 1
ATOM 2364 C CA . GLN D 1 18 ? 27.520 37.473 0.707 1.00 9.81 18 GLN D CA 1
ATOM 2365 C C . GLN D 1 18 ? 28.718 38.213 1.264 1.00 9.99 18 GLN D C 1
ATOM 2366 O O . GLN D 1 18 ? 29.830 38.059 0.774 1.00 10.95 18 GLN D O 1
ATOM 2372 N N . GLN D 1 19 ? 28.465 39.065 2.274 1.00 10.88 19 GLN D N 1
ATOM 2373 C CA A GLN D 1 19 ? 29.545 39.815 2.853 0.50 11.17 19 GLN D CA 1
ATOM 2374 C CA B GLN D 1 19 ? 29.544 39.814 2.889 0.50 11.56 19 GLN D CA 1
ATOM 2375 C C . GLN D 1 19 ? 30.592 38.857 3.463 1.00 10.22 19 GLN D C 1
ATOM 2376 O O . GLN D 1 19 ? 31.798 39.101 3.359 1.00 11.66 19 GLN D O 1
ATOM 2387 N N . ASP D 1 20 ? 30.124 37.815 4.148 1.00 10.16 20 ASP D N 1
ATOM 2388 C CA . ASP D 1 20 ? 31.055 36.850 4.687 1.00 9.18 20 ASP D CA 1
ATOM 2389 C C . ASP D 1 20 ? 31.822 36.107 3.613 1.00 8.77 20 ASP D C 1
ATOM 2390 O O . ASP D 1 20 ? 33.018 35.823 3.793 1.00 9.73 20 ASP D O 1
ATOM 2395 N N . ALA D 1 21 ? 31.177 35.805 2.490 1.00 8.47 21 ALA D N 1
ATOM 2396 C CA . ALA D 1 21 ? 31.884 35.139 1.394 1.00 7.81 21 ALA D CA 1
ATOM 2397 C C . ALA D 1 21 ? 33.051 36.005 0.935 1.00 8.65 21 ALA D C 1
ATOM 2398 O O . ALA D 1 21 ? 34.162 35.511 0.691 1.00 8.63 21 ALA D O 1
ATOM 2400 N N . VAL D 1 22 ? 32.773 37.274 0.653 1.00 10.19 22 VAL D N 1
ATOM 2401 C CA . VAL D 1 22 ? 33.798 38.199 0.196 1.00 10.06 22 VAL D CA 1
ATOM 2402 C C . VAL D 1 22 ? 34.882 38.355 1.204 1.00 10.01 22 VAL D C 1
ATOM 2403 O O . VAL D 1 22 ? 36.084 38.315 0.855 1.00 11.52 22 VAL D O 1
ATOM 2407 N N . ASP D 1 23 ? 34.520 38.521 2.471 1.00 10.40 23 ASP D N 1
ATOM 2408 C CA . ASP D 1 23 ? 35.502 38.718 3.541 1.00 11.57 23 ASP D CA 1
ATOM 2409 C C . ASP D 1 23 ? 36.394 37.450 3.692 1.00 11.15 23 ASP D C 1
ATOM 2410 O O . ASP D 1 23 ? 37.595 37.519 3.906 1.00 11.46 23 ASP D O 1
ATOM 2415 N N . CYS D 1 24 ? 35.775 36.290 3.635 1.00 10.08 24 CYS D N 1
ATOM 2416 C CA A CYS D 1 24 ? 36.457 35.057 3.739 0.70 9.35 24 CYS D CA 1
ATOM 2417 C CA B CYS D 1 24 ? 36.471 35.001 3.733 0.30 9.82 24 CYS D CA 1
ATOM 2418 C C . CYS D 1 24 ? 37.458 34.864 2.585 1.00 7.93 24 CYS D C 1
ATOM 2419 O O . CYS D 1 24 ? 38.616 34.524 2.817 1.00 9.07 24 CYS D O 1
ATOM 2424 N N . ALA D 1 25 ? 37.029 35.181 1.409 1.00 7.07 25 ALA D N 1
ATOM 2425 C CA . ALA D 1 25 ? 37.911 35.122 0.238 1.00 6.70 25 ALA D CA 1
ATOM 2426 C C . ALA D 1 25 ? 39.057 36.104 0.374 1.00 7.78 25 ALA D C 1
ATOM 2427 O O . ALA D 1 25 ? 40.192 35.806 -0.060 1.00 8.40 25 ALA D O 1
ATOM 2429 N N . THR D 1 26 ? 38.813 37.306 0.879 1.00 8.75 26 THR D N 1
ATOM 2430 C CA . THR D 1 26 ? 39.880 38.280 1.108 1.00 9.45 26 THR D CA 1
ATOM 2431 C C . THR D 1 26 ? 40.933 37.723 2.040 1.00 8.90 26 THR D C 1
ATOM 2432 O O . THR D 1 26 ? 42.130 37.791 1.816 1.00 10.40 26 THR D O 1
ATOM 2436 N N . GLN D 1 27 ? 40.513 37.128 3.156 1.00 9.09 27 GLN D N 1
ATOM 2437 C CA A GLN D 1 27 ? 41.394 36.462 4.148 0.50 10.34 27 GLN D CA 1
ATOM 2438 C CA B GLN D 1 27 ? 41.457 36.537 4.065 0.50 9.74 27 GLN D CA 1
ATOM 2439 C C . GLN D 1 27 ? 42.144 35.380 3.415 1.00 9.13 27 GLN D C 1
ATOM 2440 O O . GLN D 1 27 ? 43.343 35.179 3.612 1.00 10.30 27 GLN D O 1
ATOM 2451 N N . ALA D 1 28 ? 41.418 34.534 2.654 1.00 8.29 28 ALA D N 1
ATOM 2452 C CA . ALA D 1 28 ? 42.027 33.378 2.006 1.00 7.80 28 ALA D CA 1
ATOM 2453 C C . ALA D 1 28 ? 43.172 33.855 1.117 1.00 7.72 28 ALA D C 1
ATOM 2454 O O . ALA D 1 28 ? 44.203 33.219 1.082 1.00 8.91 28 ALA D O 1
ATOM 2456 N N . MET D 1 29 ? 42.971 34.892 0.356 1.00 8.26 29 MET D N 1
ATOM 2457 C CA . MET D 1 29 ? 43.978 35.353 -0.627 1.00 8.74 29 MET D CA 1
ATOM 2458 C C . MET D 1 29 ? 45.126 36.053 0.073 1.00 9.41 29 MET D C 1
ATOM 2459 O O . MET D 1 29 ? 46.226 36.074 -0.481 1.00 11.53 29 MET D O 1
ATOM 2464 N N . GLU D 1 30 ? 44.940 36.609 1.267 1.00 9.90 30 GLU D N 1
ATOM 2465 C CA . GLU D 1 30 ? 46.079 37.066 2.036 1.00 11.64 30 GLU D CA 1
ATOM 2466 C C . GLU D 1 30 ? 47.034 35.953 2.475 1.00 11.26 30 GLU D C 1
ATOM 2467 O O . GLU D 1 30 ? 48.284 36.079 2.509 1.00 13.68 30 GLU D O 1
ATOM 2473 N N . LYS D 1 31 ? 46.402 34.818 2.789 1.00 8.89 31 LYS D N 1
ATOM 2474 C CA . LYS D 1 31 ? 47.144 33.674 3.315 1.00 9.57 31 LYS D CA 1
ATOM 2475 C C . LYS D 1 31 ? 47.700 32.799 2.221 1.00 8.32 31 LYS D C 1
ATOM 2476 O O . LYS D 1 31 ? 48.775 32.206 2.428 1.00 11.29 31 LYS D O 1
ATOM 2482 N N . TYR D 1 32 ? 46.974 32.631 1.131 1.00 6.71 32 TYR D N 1
ATOM 2483 C CA . TYR D 1 32 ? 47.199 31.593 0.125 1.00 6.42 32 TYR D CA 1
ATOM 2484 C C . TYR D 1 32 ? 47.242 32.177 -1.281 1.00 6.45 32 TYR D C 1
ATOM 2485 O O . TYR D 1 32 ? 46.389 32.982 -1.610 1.00 8.55 32 TYR D O 1
ATOM 2494 N N . ASN D 1 33 ? 48.203 31.764 -2.068 1.00 6.66 33 ASN D N 1
ATOM 2495 C CA . ASN D 1 33 ? 48.302 32.067 -3.463 1.00 7.56 33 ASN D CA 1
ATOM 2496 C C . ASN D 1 33 ? 47.723 31.031 -4.455 1.00 6.76 33 ASN D C 1
ATOM 2497 O O . ASN D 1 33 ? 47.398 31.388 -5.569 1.00 9.79 33 ASN D O 1
ATOM 2502 N N . ILE D 1 34 ? 47.675 29.784 -4.066 1.00 6.27 34 ILE D N 1
ATOM 2503 C CA . ILE D 1 34 ? 47.309 28.732 -4.962 1.00 5.83 34 ILE D CA 1
ATOM 2504 C C . ILE D 1 34 ? 45.758 28.616 -4.957 1.00 6.52 34 ILE D C 1
ATOM 2505 O O . ILE D 1 34 ? 45.126 28.630 -3.888 1.00 5.55 34 ILE D O 1
ATOM 2510 N N . GLU D 1 35 ? 45.156 28.510 -6.123 1.00 6.01 35 GLU D N 1
ATOM 2511 C CA . GLU D 1 35 ? 43.690 28.549 -6.234 1.00 5.35 35 GLU D CA 1
ATOM 2512 C C . GLU D 1 35 ? 43.024 27.432 -5.389 1.00 5.15 35 GLU D C 1
ATOM 2513 O O . GLU D 1 35 ? 42.041 27.718 -4.705 1.00 5.56 35 GLU D O 1
ATOM 2519 N N . LYS D 1 36 ? 43.581 26.241 -5.406 1.00 5.61 36 LYS D N 1
ATOM 2520 C CA A LYS D 1 36 ? 42.951 25.189 -4.641 0.50 5.98 36 LYS D CA 1
ATOM 2521 C CA B LYS D 1 36 ? 42.998 25.158 -4.640 0.50 5.10 36 LYS D CA 1
ATOM 2522 C C . LYS D 1 36 ? 43.043 25.452 -3.149 1.00 4.88 36 LYS D C 1
ATOM 2523 O O . LYS D 1 36 ? 42.176 25.061 -2.407 1.00 6.02 36 LYS D O 1
ATOM 2534 N N . ASP D 1 37 ? 44.105 26.103 -2.669 1.00 5.39 37 ASP D N 1
ATOM 2535 C CA . ASP D 1 37 ? 44.255 26.460 -1.264 1.00 5.70 37 ASP D CA 1
ATOM 2536 C C . ASP D 1 37 ? 43.273 27.550 -0.861 1.00 5.41 37 ASP D C 1
ATOM 2537 O O . ASP D 1 37 ? 42.733 27.523 0.261 1.00 5.56 37 ASP D O 1
ATOM 2542 N N . ILE D 1 38 ? 43.099 28.543 -1.731 1.00 4.82 38 ILE D N 1
ATOM 2543 C CA . ILE D 1 38 ? 42.092 29.585 -1.490 1.00 5.13 38 ILE D CA 1
ATOM 2544 C C . ILE D 1 38 ? 40.739 28.919 -1.381 1.00 4.72 38 ILE D C 1
ATOM 2545 O O . ILE D 1 38 ? 39.969 29.208 -0.479 1.00 5.10 38 ILE D O 1
ATOM 2550 N N . ALA D 1 39 ? 40.410 28.056 -2.355 1.00 5.06 39 ALA D N 1
ATOM 2551 C CA . ALA D 1 39 ? 39.140 27.330 -2.340 1.00 4.96 39 ALA D CA 1
ATOM 2552 C C . ALA D 1 39 ? 38.943 26.547 -1.069 1.00 4.89 39 ALA D C 1
ATOM 2553 O O . ALA D 1 39 ? 37.851 26.535 -0.490 1.00 5.50 39 ALA D O 1
ATOM 2555 N N . ALA D 1 40 ? 39.993 25.839 -0.608 1.00 4.83 40 ALA D N 1
ATOM 2556 C CA . ALA D 1 40 ? 39.909 25.021 0.601 1.00 4.91 40 ALA D CA 1
ATOM 2557 C C . ALA D 1 40 ? 39.609 25.894 1.798 1.00 5.09 40 ALA D C 1
ATOM 2558 O O . ALA D 1 40 ? 38.793 25.510 2.663 1.00 5.73 40 ALA D O 1
ATOM 2560 N N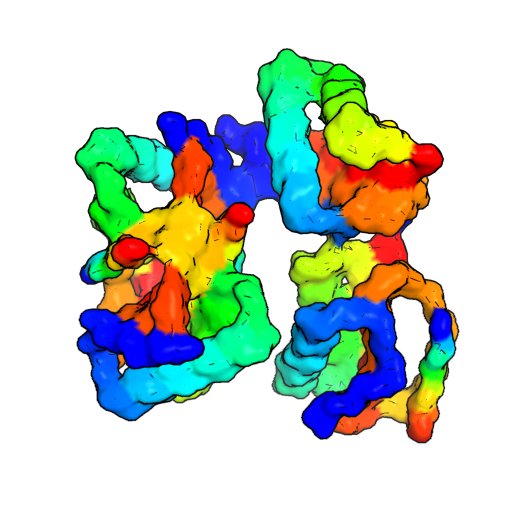 . TYR D 1 41 ? 40.259 27.035 1.911 1.00 4.87 41 TYR D N 1
ATOM 2561 C CA . TYR D 1 41 ? 40.047 27.884 3.054 1.00 5.12 41 TYR D CA 1
ATOM 2562 C C . TYR D 1 41 ? 38.554 28.304 3.088 1.00 4.64 41 TYR D C 1
ATOM 2563 O O . TYR D 1 41 ? 37.960 28.263 4.167 1.00 5.48 41 TYR D O 1
ATOM 2572 N N . ILE D 1 42 ? 38.032 28.811 1.985 1.00 4.57 42 ILE D N 1
ATOM 2573 C CA . ILE D 1 42 ? 36.666 29.294 1.931 1.00 4.58 42 ILE D CA 1
ATOM 2574 C C . ILE D 1 42 ? 35.706 28.186 2.228 1.00 5.00 42 ILE D C 1
ATOM 2575 O O . ILE D 1 42 ? 34.776 28.352 3.039 1.00 5.32 42 ILE D O 1
ATOM 2580 N N . LYS D 1 43 ? 35.896 27.052 1.596 1.00 4.48 43 LYS D N 1
ATOM 2581 C CA . LYS D 1 43 ? 34.993 25.894 1.773 1.00 4.78 43 LYS D CA 1
ATOM 2582 C C . LYS D 1 43 ? 34.918 25.505 3.221 1.00 4.54 43 LYS D C 1
ATOM 2583 O O . LYS D 1 43 ? 33.867 25.251 3.772 1.00 5.30 43 LYS D O 1
ATOM 2589 N N . LYS D 1 44 ? 36.099 25.354 3.860 1.00 4.87 44 LYS D N 1
ATOM 2590 C CA . LYS D 1 44 ? 36.117 24.887 5.252 1.00 5.06 44 LYS D CA 1
ATOM 2591 C C . LYS D 1 44 ? 35.534 25.952 6.180 1.00 5.39 44 LYS D C 1
ATOM 2592 O O . LYS D 1 44 ? 34.833 25.552 7.151 1.00 5.63 44 LYS D O 1
ATOM 2598 N N . GLU D 1 45 ? 35.773 27.208 5.956 1.00 5.30 45 GLU D N 1
ATOM 2599 C CA . GLU D 1 45 ? 35.159 28.227 6.814 1.00 5.32 45 GLU D CA 1
ATOM 2600 C C . GLU D 1 45 ? 33.648 28.215 6.671 1.00 5.52 45 GLU D C 1
ATOM 2601 O O . GLU D 1 45 ? 32.945 28.438 7.653 1.00 7.04 45 GLU D O 1
ATOM 2607 N N . PHE D 1 46 ? 33.153 28.088 5.444 1.00 5.44 46 PHE D N 1
ATOM 2608 C CA . PHE D 1 46 ? 31.716 28.047 5.225 1.00 5.43 46 PHE D CA 1
ATOM 2609 C C . PHE D 1 46 ? 31.078 26.774 5.795 1.00 5.21 46 PHE D C 1
ATOM 2610 O O . PHE D 1 46 ? 29.975 26.855 6.373 1.00 6.25 46 PHE D O 1
ATOM 2618 N N . ASP D 1 47 ? 31.732 25.623 5.680 1.00 5.24 47 ASP D N 1
ATOM 2619 C CA . ASP D 1 47 ? 31.160 24.437 6.322 1.00 5.78 47 ASP D CA 1
ATOM 2620 C C . ASP D 1 47 ? 31.029 24.672 7.827 1.00 6.40 47 ASP D C 1
ATOM 2621 O O . ASP D 1 47 ? 30.069 24.273 8.440 1.00 8.26 47 ASP D O 1
ATOM 2626 N N . LYS D 1 48 ? 32.020 25.296 8.441 1.00 6.33 48 LYS D N 1
ATOM 2627 C CA A LYS D 1 48 ? 32.031 25.525 9.874 0.50 7.38 48 LYS D CA 1
ATOM 2628 C CA B LYS D 1 48 ? 32.044 25.539 9.871 0.50 7.66 48 LYS D CA 1
ATOM 2629 C C . LYS D 1 48 ? 30.946 26.545 10.259 1.00 7.66 48 LYS D C 1
ATOM 2630 O O . LYS D 1 48 ? 30.172 26.284 11.172 1.00 10.93 48 LYS D O 1
ATOM 2641 N N . LYS D 1 49 ? 30.875 27.685 9.606 1.00 7.54 49 LYS D N 1
ATOM 2642 C CA . LYS D 1 49 ? 29.963 28.772 10.014 1.00 8.52 49 LYS D CA 1
ATOM 2643 C C . LYS D 1 49 ? 28.555 28.517 9.528 1.00 8.71 49 LYS D C 1
ATOM 2644 O O . LYS D 1 49 ? 27.587 28.846 10.248 1.00 10.18 49 LYS D O 1
ATOM 2650 N N . TYR D 1 50 ? 28.403 27.993 8.337 1.00 6.90 50 TYR D N 1
ATOM 2651 C CA . TYR D 1 50 ? 27.127 27.924 7.638 1.00 7.86 50 TYR D CA 1
ATOM 2652 C C . TYR D 1 50 ? 26.657 26.495 7.345 1.00 9.64 50 TYR D C 1
ATOM 2653 O O . TYR D 1 50 ? 25.727 26.313 6.583 1.00 11.50 50 TYR D O 1
ATOM 2662 N N . ASN D 1 51 ? 27.313 25.529 7.971 1.00 7.42 51 ASN D N 1
ATOM 2663 C CA . ASN D 1 51 ? 27.029 24.101 7.888 1.00 7.65 51 ASN D CA 1
ATOM 2664 C C . ASN D 1 51 ? 27.423 23.507 6.551 1.00 6.25 51 ASN D C 1
ATOM 2665 O O . ASN D 1 51 ? 27.452 24.208 5.551 1.00 7.71 51 ASN D O 1
ATOM 2670 N N . PRO D 1 52 ? 27.677 22.185 6.540 1.00 7.09 52 PRO D N 1
ATOM 2671 C CA . PRO D 1 52 ? 28.011 21.550 5.272 1.00 7.33 52 PRO D CA 1
ATOM 2672 C C . PRO D 1 52 ? 26.800 21.495 4.334 1.00 6.89 52 PRO D C 1
ATOM 2673 O O . PRO D 1 52 ? 25.659 21.714 4.774 1.00 8.65 52 PRO D O 1
ATOM 2677 N N . THR D 1 53 ? 27.004 21.213 3.057 1.00 6.24 53 THR D N 1
ATOM 2678 C CA . THR D 1 53 ? 28.262 20.870 2.378 1.00 5.13 53 THR D CA 1
ATOM 2679 C C . THR D 1 53 ? 28.539 21.898 1.292 1.00 5.16 53 THR D C 1
ATOM 2680 O O . THR D 1 53 ? 27.800 21.944 0.314 1.00 5.62 53 THR D O 1
ATOM 2684 N N . TRP D 1 54 ? 29.604 22.694 1.453 1.00 4.82 54 TRP D N 1
ATOM 2685 C CA . TRP D 1 54 ? 29.994 23.660 0.473 1.00 4.20 54 TRP D CA 1
ATOM 2686 C C . TRP D 1 54 ? 31.026 23.110 -0.467 1.00 4.49 54 TRP D C 1
ATOM 2687 O O . TRP D 1 54 ? 31.805 22.224 -0.138 1.00 4.59 54 TRP D O 1
ATOM 2698 N N . HIS D 1 55 ? 31.118 23.733 -1.638 1.00 4.55 55 HIS D N 1
ATOM 2699 C CA . HIS D 1 55 ? 32.081 23.414 -2.677 1.00 4.69 55 HIS D CA 1
ATOM 2700 C C . HIS D 1 55 ? 32.548 24.740 -3.212 1.00 4.03 55 HIS D C 1
ATOM 2701 O O . HIS D 1 55 ? 31.753 25.653 -3.387 1.00 5.07 55 HIS D O 1
ATOM 2708 N N . CYS D 1 56 ? 33.846 24.879 -3.528 1.00 4.32 56 CYS D N 1
ATOM 2709 C CA . CYS D 1 56 ? 34.404 26.141 -3.952 1.00 4.53 56 CYS D CA 1
ATOM 2710 C C . CYS D 1 56 ? 35.370 25.948 -5.117 1.00 4.54 56 CYS D C 1
ATOM 2711 O O . CYS D 1 56 ? 36.237 25.066 -5.048 1.00 5.07 56 CYS D O 1
ATOM 2714 N N . ILE D 1 57 ? 35.215 26.792 -6.132 1.00 4.56 57 ILE D N 1
ATOM 2715 C CA A ILE D 1 57 ? 36.080 26.844 -7.309 0.50 4.79 57 ILE D CA 1
ATOM 2716 C CA B ILE D 1 57 ? 36.076 26.833 -7.297 0.50 4.87 57 ILE D CA 1
ATOM 2717 C C . ILE D 1 57 ? 36.648 28.240 -7.388 1.00 4.62 57 ILE D C 1
ATOM 2718 O O . ILE D 1 57 ? 35.927 29.214 -7.274 1.00 6.09 57 ILE D O 1
ATOM 2727 N N . VAL D 1 58 ? 37.967 28.332 -7.619 1.00 5.06 58 VAL D N 1
ATOM 2728 C CA . VAL D 1 58 ? 38.646 29.593 -7.699 1.00 5.04 58 VAL D CA 1
ATOM 2729 C C . VAL D 1 58 ? 39.510 29.563 -8.961 1.00 5.34 58 VAL D C 1
ATOM 2730 O O . VAL D 1 58 ? 40.297 28.635 -9.140 1.00 5.55 58 VAL D O 1
ATOM 2734 N N . GLY D 1 59 ? 39.386 30.499 -9.878 1.00 5.79 59 GLY D N 1
ATOM 2735 C CA . GLY D 1 59 ? 40.153 30.440 -11.090 1.00 6.65 59 GLY D CA 1
ATOM 2736 C C . GLY D 1 59 ? 40.019 31.617 -12.007 1.00 6.13 59 GLY D C 1
ATOM 2737 O O . GLY D 1 59 ? 39.152 32.459 -11.845 1.00 7.98 59 GLY D O 1
ATOM 2738 N N . ARG D 1 60 ? 40.919 31.617 -13.015 1.00 7.17 60 ARG D N 1
ATOM 2739 C CA A ARG D 1 60 ? 40.907 32.649 -14.038 0.50 7.87 60 ARG D CA 1
ATOM 2740 C CA B ARG D 1 60 ? 40.917 32.647 -14.044 0.50 7.84 60 ARG D CA 1
ATOM 2741 C C . ARG D 1 60 ? 40.207 32.246 -15.314 1.00 8.46 60 ARG D C 1
ATOM 2742 O O . ARG D 1 60 ? 39.829 33.099 -16.095 1.00 10.80 60 ARG D O 1
ATOM 2757 N N . ASN D 1 61 ? 40.078 30.939 -15.553 1.00 7.32 61 ASN D N 1
ATOM 2758 C CA . ASN D 1 61 ? 39.408 30.475 -16.760 1.00 7.50 61 ASN D CA 1
ATOM 2759 C C . ASN D 1 61 ? 38.663 29.170 -16.498 1.00 7.16 61 ASN D C 1
ATOM 2760 O O . ASN D 1 61 ? 39.210 28.106 -16.392 1.00 8.32 61 ASN D O 1
ATOM 2765 N N . PHE D 1 62 ? 37.344 29.328 -16.383 1.00 6.58 62 PHE D N 1
ATOM 2766 C CA . PHE D 1 62 ? 36.478 28.183 -16.209 1.00 5.94 62 PHE D CA 1
ATOM 2767 C C . PHE D 1 62 ? 35.033 28.579 -16.470 1.00 5.88 62 PHE D C 1
ATOM 2768 O O . PHE D 1 62 ? 34.627 29.719 -16.273 1.00 6.43 62 PHE D O 1
ATOM 2776 N N . GLY D 1 63 ? 34.269 27.569 -16.884 1.00 5.43 63 GLY D N 1
ATOM 2777 C CA . GLY D 1 63 ? 32.809 27.582 -16.863 1.00 6.41 63 GLY D CA 1
ATOM 2778 C C . GLY D 1 63 ? 32.280 26.530 -15.958 1.00 6.73 63 GLY D C 1
ATOM 2779 O O . GLY D 1 63 ? 32.977 25.542 -15.662 1.00 7.53 63 GLY D O 1
ATOM 2780 N N . SER D 1 64 ? 31.074 26.696 -15.463 1.00 6.46 64 SER D N 1
ATOM 2781 C CA . SER D 1 64 ? 30.480 25.785 -14.564 1.00 6.45 64 SER D CA 1
ATOM 2782 C C . SER D 1 64 ? 29.033 25.564 -14.863 1.00 5.60 64 SER D C 1
ATOM 2783 O O . SER D 1 64 ? 28.363 26.431 -15.422 1.00 6.94 64 SER D O 1
ATOM 2786 N N . TYR D 1 65 ? 28.560 24.426 -14.426 1.00 5.45 65 TYR D N 1
ATOM 2787 C CA . TYR D 1 65 ? 27.112 24.149 -14.373 1.00 4.81 65 TYR D CA 1
ATOM 2788 C C . TYR D 1 65 ? 26.893 23.257 -13.165 1.00 4.67 65 TYR D C 1
ATOM 2789 O O . TYR D 1 65 ? 27.292 22.108 -13.153 1.00 5.21 65 TYR D O 1
ATOM 2798 N N . VAL D 1 66 ? 26.274 23.814 -12.118 1.00 5.38 66 VAL D N 1
ATOM 2799 C CA . VAL D 1 66 ? 26.142 23.167 -10.835 1.00 5.42 66 VAL D CA 1
ATOM 2800 C C . VAL D 1 66 ? 24.727 23.305 -10.351 1.00 5.84 66 VAL D C 1
ATOM 2801 O O . VAL D 1 66 ? 23.971 24.173 -10.813 1.00 8.07 66 VAL D O 1
ATOM 2805 N N . THR D 1 67 ? 24.370 22.445 -9.411 1.00 6.37 67 THR D N 1
ATOM 2806 C CA . THR D 1 67 ? 23.045 22.556 -8.726 1.00 5.45 67 THR D CA 1
ATOM 2807 C C . THR D 1 67 ? 23.334 23.038 -7.313 1.00 6.00 67 THR D C 1
ATOM 2808 O O . THR D 1 67 ? 24.233 22.546 -6.642 1.00 8.33 67 THR D O 1
ATOM 2812 N N . HIS D 1 68 ? 22.554 24.012 -6.864 1.00 7.18 68 HIS D N 1
ATOM 2813 C CA . HIS D 1 68 ? 22.756 24.548 -5.553 1.00 7.95 68 HIS D CA 1
ATOM 2814 C C . HIS D 1 68 ? 21.487 24.655 -4.764 1.00 7.97 68 HIS D C 1
ATOM 2815 O O . HIS D 1 68 ? 20.406 24.850 -5.353 1.00 9.80 68 HIS D O 1
ATOM 2822 N N . GLU D 1 69 ? 21.592 24.536 -3.474 1.00 7.82 69 GLU D N 1
ATOM 2823 C CA A GLU D 1 69 ? 20.456 24.774 -2.625 0.50 7.41 69 GLU D CA 1
ATOM 2824 C CA B GLU D 1 69 ? 20.478 24.788 -2.613 0.50 7.54 69 GLU D CA 1
ATOM 2825 C C . GLU D 1 69 ? 20.137 26.260 -2.634 1.00 7.19 69 GLU D C 1
ATOM 2826 O O . GLU D 1 69 ? 20.976 27.133 -2.651 1.00 8.04 69 GLU D O 1
ATOM 2837 N N . THR D 1 70 ? 18.845 26.549 -2.573 1.00 6.21 70 THR D N 1
ATOM 2838 C CA . THR D 1 70 ? 18.356 27.917 -2.648 1.00 6.05 70 THR D CA 1
ATOM 2839 C C . THR D 1 70 ? 18.985 28.757 -1.563 1.00 6.22 70 THR D C 1
ATOM 2840 O O . THR D 1 70 ? 19.159 28.313 -0.416 1.00 6.58 70 THR D O 1
ATOM 2844 N N . LYS D 1 71 ? 19.386 29.971 -1.939 1.00 6.47 71 LYS D N 1
ATOM 2845 C CA . LYS D 1 71 ? 20.029 30.944 -1.088 1.00 6.88 71 LYS D CA 1
ATOM 2846 C C . LYS D 1 71 ? 21.442 30.608 -0.669 1.00 7.37 71 LYS D C 1
ATOM 2847 O O . LYS D 1 71 ? 21.992 31.213 0.227 1.00 7.11 71 LYS D O 1
ATOM 2853 N N . HIS D 1 72 ? 22.011 29.602 -1.322 1.00 6.11 72 HIS D N 1
ATOM 2854 C CA . HIS D 1 72 ? 23.420 29.207 -1.051 1.00 5.76 72 HIS D CA 1
ATOM 2855 C C . HIS D 1 72 ? 24.245 29.139 -2.294 1.00 5.89 72 HIS D C 1
ATOM 2856 O O . HIS D 1 72 ? 24.847 28.082 -2.601 1.00 7.21 72 HIS D O 1
ATOM 2863 N N . PHE D 1 73 ? 24.344 30.251 -3.038 1.00 6.20 73 PHE D N 1
ATOM 2864 C CA . PHE D 1 73 ? 25.156 30.323 -4.218 1.00 5.98 73 PHE D CA 1
ATOM 2865 C C . PHE D 1 73 ? 25.731 31.735 -4.354 1.00 5.90 73 PHE D C 1
ATOM 2866 O O . PHE D 1 73 ? 25.000 32.726 -4.276 1.00 6.86 73 PHE D O 1
ATOM 2874 N N . ILE D 1 74 ? 27.032 31.860 -4.647 1.00 6.54 74 ILE D N 1
ATOM 2875 C CA . ILE D 1 74 ? 27.599 33.127 -5.030 1.00 6.59 74 ILE D CA 1
ATOM 2876 C C . ILE D 1 74 ? 28.699 32.921 -6.030 1.00 7.14 74 ILE D C 1
ATOM 2877 O O . ILE D 1 74 ? 29.489 31.954 -5.938 1.00 7.19 74 ILE D O 1
ATOM 2882 N N . TYR D 1 75 ? 28.807 33.852 -6.973 1.00 6.64 75 TYR D N 1
ATOM 2883 C CA . TYR D 1 75 ? 29.822 33.874 -8.005 1.00 6.58 75 TYR D CA 1
ATOM 2884 C C . TYR D 1 75 ? 30.321 35.296 -8.107 1.00 6.59 75 TYR D C 1
ATOM 2885 O O . TYR D 1 75 ? 29.550 36.218 -8.378 1.00 8.15 75 TYR D O 1
ATOM 2894 N N . PHE D 1 76 ? 31.613 35.501 -7.829 1.00 7.24 76 PHE D N 1
ATOM 2895 C CA . PHE D 1 76 ? 32.140 36.812 -7.718 1.00 7.34 76 PHE D CA 1
ATOM 2896 C C . PHE D 1 76 ? 33.579 36.853 -8.127 1.00 7.65 76 PHE D C 1
ATOM 2897 O O . PHE D 1 76 ? 34.296 35.855 -8.127 1.00 9.02 76 PHE D O 1
ATOM 2905 N N . TYR D 1 77 ? 34.057 38.070 -8.467 1.00 9.64 77 TYR D N 1
ATOM 2906 C CA . TYR D 1 77 ? 35.485 38.295 -8.760 1.00 9.75 77 TYR D CA 1
ATOM 2907 C C . TYR D 1 77 ? 36.147 39.020 -7.608 1.00 10.70 77 TYR D C 1
ATOM 2908 O O . TYR D 1 77 ? 35.545 39.923 -7.037 1.00 11.69 77 TYR D O 1
ATOM 2917 N N . LEU D 1 78 ? 37.394 38.645 -7.350 1.00 10.40 78 LEU D N 1
ATOM 2918 C CA . LEU D 1 78 ? 38.215 39.332 -6.403 1.00 12.01 78 LEU D CA 1
ATOM 2919 C C . LEU D 1 78 ? 39.619 39.219 -6.850 1.00 15.45 78 LEU D C 1
ATOM 2920 O O . LEU D 1 78 ? 40.106 38.158 -7.137 1.00 16.47 78 LEU D O 1
ATOM 2925 N N . GLY D 1 79 ? 40.334 40.301 -6.761 1.00 19.37 79 GLY D N 1
ATOM 2926 C CA . GLY D 1 79 ? 41.646 40.295 -7.411 1.00 20.95 79 GLY D CA 1
ATOM 2927 C C . GLY D 1 79 ? 41.633 39.769 -8.856 1.00 21.10 79 GLY D C 1
ATOM 2928 O O . GLY D 1 79 ? 40.819 40.167 -9.739 1.00 23.12 79 GLY D O 1
ATOM 2929 N N . GLN D 1 80 ? 42.493 38.777 -9.094 1.00 19.74 80 GLN D N 1
ATOM 2930 C CA . GLN D 1 80 ? 42.633 38.270 -10.446 1.00 20.42 80 GLN D CA 1
ATOM 2931 C C . GLN D 1 80 ? 41.765 37.045 -10.753 1.00 18.99 80 GLN D C 1
ATOM 2932 O O . GLN D 1 80 ? 41.792 36.515 -11.843 1.00 21.11 80 GLN D O 1
ATOM 2938 N N . VAL D 1 81 ? 40.869 36.723 -9.830 1.00 16.06 81 VAL D N 1
ATOM 2939 C CA . VAL D 1 81 ? 40.202 35.455 -9.856 1.00 12.03 81 VAL D CA 1
ATOM 2940 C C . VAL D 1 81 ? 38.710 35.579 -9.735 1.00 8.53 81 VAL D C 1
ATOM 2941 O O . VAL D 1 81 ? 38.168 36.439 -9.081 1.00 11.92 81 VAL D O 1
ATOM 2945 N N . ALA D 1 82 ? 38.065 34.575 -10.301 1.00 7.51 82 ALA D N 1
ATOM 2946 C CA . ALA D 1 82 ? 36.622 34.343 -10.120 1.00 7.29 82 ALA D CA 1
ATOM 2947 C C . ALA D 1 82 ? 36.472 33.227 -9.068 1.00 6.61 82 ALA D C 1
ATOM 2948 O O . ALA D 1 82 ? 37.242 32.258 -9.058 1.00 7.19 82 ALA D O 1
ATOM 2950 N N . ILE D 1 83 ? 35.472 33.364 -8.227 1.00 6.28 83 ILE D N 1
ATOM 2951 C CA . ILE D 1 83 ? 35.189 32.468 -7.113 1.00 5.87 83 ILE D CA 1
ATOM 2952 C C . ILE D 1 83 ? 33.749 32.010 -7.186 1.00 5.33 83 ILE D C 1
ATOM 2953 O O . ILE D 1 83 ? 32.829 32.863 -7.228 1.00 6.91 83 ILE D O 1
ATOM 2958 N N . LEU D 1 84 ? 33.545 30.720 -7.243 1.00 6.05 84 LEU D N 1
ATOM 2959 C CA . LEU D 1 84 ? 32.199 30.106 -7.189 1.00 5.28 84 LEU D CA 1
ATOM 2960 C C . LEU D 1 84 ? 32.118 29.360 -5.904 1.00 4.96 84 LEU D C 1
ATOM 2961 O O . LEU D 1 84 ? 32.981 28.529 -5.592 1.00 5.85 84 LEU D O 1
ATOM 2966 N N . LEU D 1 85 ? 31.089 29.626 -5.105 1.00 5.40 85 LEU D N 1
ATOM 2967 C CA . LEU D 1 85 ? 30.918 29.023 -3.805 1.00 4.79 85 LEU D CA 1
ATOM 2968 C C . LEU D 1 85 ? 29.440 28.654 -3.646 1.00 4.67 85 LEU D C 1
ATOM 2969 O O . LEU D 1 85 ? 28.577 29.535 -3.801 1.00 5.42 85 LEU D O 1
ATOM 2974 N N . PHE D 1 86 ? 29.142 27.403 -3.376 1.00 4.74 86 PHE D N 1
ATOM 2975 C CA . PHE D 1 86 ? 27.740 26.978 -3.310 1.00 4.95 86 PHE D CA 1
ATOM 2976 C C . PHE D 1 86 ? 27.597 25.756 -2.445 1.00 5.34 86 PHE D C 1
ATOM 2977 O O . PHE D 1 86 ? 28.543 25.020 -2.198 1.00 5.12 86 PHE D O 1
ATOM 2985 N N . LYS D 1 87 ? 26.372 25.538 -1.952 1.00 5.05 87 LYS D N 1
ATOM 2986 C CA . LYS D 1 87 ? 26.045 24.373 -1.182 1.00 5.49 87 LYS D CA 1
ATOM 2987 C C . LYS D 1 87 ? 25.244 23.348 -1.985 1.00 5.05 87 LYS D C 1
ATOM 2988 O O . LYS D 1 87 ? 24.290 23.725 -2.641 1.00 6.40 87 LYS D O 1
ATOM 2994 N N . SER D 1 88 ? 25.628 22.080 -1.888 1.00 4.98 88 SER D N 1
ATOM 2995 C CA . SER D 1 88 ? 24.796 20.984 -2.402 1.00 5.61 88 SER D CA 1
ATOM 2996 C C . SER D 1 88 ? 25.134 19.754 -1.634 1.00 4.69 88 SER D C 1
ATOM 2997 O O . SER D 1 88 ? 26.313 19.325 -1.589 1.00 5.89 88 SER D O 1
ATOM 3000 N N . GLY D 1 89 ? 24.165 19.094 -1.024 1.00 7.41 89 GLY D N 1
ATOM 3001 C CA . GLY D 1 89 ? 24.370 18.070 -0.032 1.00 9.03 89 GLY D CA 1
ATOM 3002 C C . GLY D 1 89 ? 24.758 18.784 1.307 1.00 10.34 89 GLY D C 1
ATOM 3003 O O . GLY D 1 89 ? 25.206 18.039 2.127 1.00 13.25 89 GLY D O 1
ATOM 3014 N N . ARG E 2 2 ? 37.742 32.396 19.222 1.00 14.00 2 ARG E N 1
ATOM 3015 C CA . ARG E 2 2 ? 36.379 31.904 19.001 1.00 14.83 2 ARG E CA 1
ATOM 3016 C C . ARG E 2 2 ? 35.386 32.845 19.628 1.00 12.38 2 ARG E C 1
ATOM 3017 O O . ARG E 2 2 ? 35.740 33.722 20.415 1.00 13.40 2 ARG E O 1
ATOM 3025 N N . GLY E 2 3 ? 34.152 32.676 19.188 1.00 12.25 3 GLY E N 1
ATOM 3026 C CA . GLY E 2 3 ? 33.091 33.568 19.507 1.00 14.64 3 GLY E CA 1
ATOM 3027 C C . GLY E 2 3 ? 31.893 32.858 20.114 1.00 11.65 3 GLY E C 1
ATOM 3028 O O . GLY E 2 3 ? 31.735 31.644 19.955 1.00 12.46 3 GLY E O 1
ATOM 3029 N N . THR E 2 4 ? 31.063 33.649 20.755 1.00 10.53 4 THR E N 1
ATOM 3030 C CA . THR E 2 4 ? 29.806 33.180 21.329 1.00 9.45 4 THR E CA 1
ATOM 3031 C C . THR E 2 4 ? 28.719 34.167 21.030 1.00 9.38 4 THR E C 1
ATOM 3032 O O . THR E 2 4 ? 29.006 35.353 20.813 1.00 9.58 4 THR E O 1
ATOM 3036 N N . GLN E 2 5 ? 27.472 33.707 21.016 1.00 10.43 5 GLN E N 1
ATOM 3037 C CA . GLN E 2 5 ? 26.301 34.533 20.849 1.00 10.47 5 GLN E CA 1
ATOM 3038 C C . GLN E 2 5 ? 25.172 33.999 21.722 1.00 10.86 5 GLN E C 1
ATOM 3039 O O . GLN E 2 5 ? 24.759 32.866 21.550 1.00 13.57 5 GLN E O 1
ATOM 3045 N N . THR E 2 6 ? 24.571 34.848 22.584 1.00 10.01 6 THR E N 1
ATOM 3046 C CA . THR E 2 6 ? 23.434 34.440 23.388 1.00 11.13 6 THR E CA 1
ATOM 3047 C C . THR E 2 6 ? 22.269 34.194 22.487 1.00 13.03 6 THR E C 1
ATOM 3048 O O . THR E 2 6 ? 22.150 34.814 21.404 1.00 14.68 6 THR E O 1
ATOM 3052 N N . GLU E 2 7 ? 21.417 33.283 22.944 1.00 15.60 7 GLU E N 1
ATOM 3053 C CA . GLU E 2 7 ? 20.141 32.982 22.324 1.00 19.83 7 GLU E CA 1
ATOM 3054 C C . GLU E 2 7 ? 19.107 34.126 22.438 1.00 23.65 7 GLU E C 1
ATOM 3055 O O . GLU E 2 7 ? 18.321 34.384 21.511 1.00 29.34 7 GLU E O 1
ATOM 3071 N N . ARG F 2 2 ? 20.359 15.237 1.507 1.00 9.43 2 ARG F N 1
ATOM 3072 C CA A ARG F 2 2 ? 21.475 15.315 2.353 0.50 10.04 2 ARG F CA 1
ATOM 3073 C CA B ARG F 2 2 ? 21.409 15.316 2.450 0.50 10.96 2 ARG F CA 1
ATOM 3074 C C . ARG F 2 2 ? 21.667 14.014 3.083 1.00 7.83 2 ARG F C 1
ATOM 3075 O O . ARG F 2 2 ? 20.758 13.272 3.332 1.00 9.08 2 ARG F O 1
ATOM 3090 N N . GLY F 2 3 ? 22.921 13.722 3.355 1.00 7.06 3 GLY F N 1
ATOM 3091 C CA . GLY F 2 3 ? 23.347 12.569 4.075 1.00 7.64 3 GLY F CA 1
ATOM 3092 C C . GLY F 2 3 ? 23.897 12.944 5.470 1.00 7.95 3 GLY F C 1
ATOM 3093 O O . GLY F 2 3 ? 24.511 14.005 5.616 1.00 11.12 3 GLY F O 1
ATOM 3094 N N . THR F 2 4 ? 23.787 12.033 6.407 1.00 6.12 4 THR F N 1
ATOM 3095 C CA . THR F 2 4 ? 24.396 12.115 7.711 1.00 6.82 4 THR F CA 1
ATOM 3096 C C . THR F 2 4 ? 25.066 10.788 8.039 1.00 5.40 4 THR F C 1
ATOM 3097 O O . THR F 2 4 ? 24.603 9.726 7.594 1.00 6.29 4 THR F O 1
ATOM 3101 N N . GLN F 2 5 ? 26.082 10.822 8.861 1.00 6.62 5 GLN F N 1
ATOM 3102 C CA . GLN F 2 5 ? 26.738 9.615 9.311 1.00 5.78 5 GLN F CA 1
ATOM 3103 C C . GLN F 2 5 ? 27.273 9.818 10.749 1.00 6.75 5 GLN F C 1
ATOM 3104 O O . GLN F 2 5 ? 28.112 10.689 10.930 1.00 7.86 5 GLN F O 1
ATOM 3110 N N . THR F 2 6 ? 26.827 8.978 11.706 1.00 7.07 6 THR F N 1
ATOM 3111 C CA . THR F 2 6 ? 27.355 9.040 13.047 1.00 8.33 6 THR F CA 1
ATOM 3112 C C . THR F 2 6 ? 28.813 8.685 13.005 1.00 10.48 6 THR F C 1
ATOM 3113 O O . THR F 2 6 ? 29.265 7.857 12.210 1.00 11.51 6 THR F O 1
ATOM 3117 N N . GLU F 2 7 ? 29.532 9.291 13.960 1.00 14.75 7 GLU F N 1
ATOM 3118 C CA . GLU F 2 7 ? 30.974 9.059 14.084 1.00 19.46 7 GLU F CA 1
ATOM 3119 C C . GLU F 2 7 ? 31.199 7.995 15.165 1.00 24.34 7 GLU F C 1
ATOM 3120 O O . GLU F 2 7 ? 30.303 7.277 15.761 1.00 27.63 7 GLU F O 1
ATOM 3132 N N . ARG G 2 2 ? 38.839 44.828 36.837 1.00 8.52 2 ARG G N 1
ATOM 3133 C CA . ARG G 2 2 ? 37.736 45.764 36.961 1.00 8.12 2 ARG G CA 1
ATOM 3134 C C . ARG G 2 2 ? 36.506 45.158 36.323 1.00 7.54 2 ARG G C 1
ATOM 3135 O O . ARG G 2 2 ? 36.585 44.252 35.483 1.00 7.98 2 ARG G O 1
ATOM 3143 N N . GLY G 2 3 ? 35.348 45.736 36.671 1.00 7.94 3 GLY G N 1
ATOM 3144 C CA . GLY G 2 3 ? 34.086 45.295 36.146 1.00 7.90 3 GLY G CA 1
ATOM 3145 C C . GLY G 2 3 ? 33.282 46.341 35.421 1.00 8.34 3 GLY G C 1
ATOM 3146 O O . GLY G 2 3 ? 33.522 47.557 35.547 1.00 9.86 3 GLY G O 1
ATOM 3147 N N . THR G 2 4 ? 32.304 45.860 34.652 1.00 7.78 4 THR G N 1
ATOM 3148 C CA . THR G 2 4 ? 31.334 46.732 33.973 1.00 7.66 4 THR G CA 1
ATOM 3149 C C . THR G 2 4 ? 29.978 46.086 34.074 1.00 6.68 4 THR G C 1
ATOM 3150 O O . THR G 2 4 ? 29.870 44.881 34.265 1.00 7.60 4 THR G O 1
ATOM 3154 N N . GLN G 2 5 ? 28.919 46.884 34.008 1.00 8.00 5 GLN G N 1
ATOM 3155 C CA . GLN G 2 5 ? 27.574 46.430 34.084 1.00 8.09 5 GLN G CA 1
ATOM 3156 C C . GLN G 2 5 ? 26.706 47.285 33.175 1.00 9.09 5 GLN G C 1
ATOM 3157 O O . GLN G 2 5 ? 26.607 48.500 33.370 1.00 10.10 5 GLN G O 1
ATOM 3163 N N . THR G 2 6 ? 25.971 46.694 32.255 1.00 9.22 6 THR G N 1
ATOM 3164 C CA . THR G 2 6 ? 25.015 47.399 31.422 1.00 11.23 6 THR G CA 1
ATOM 3165 C C . THR G 2 6 ? 23.865 47.837 32.276 1.00 14.52 6 THR G C 1
ATOM 3166 O O . THR G 2 6 ? 23.452 47.198 33.216 1.00 14.56 6 THR G O 1
ATOM 3170 N N . GLU G 2 7 ? 23.370 49.026 31.930 1.00 20.39 7 GLU G N 1
ATOM 3171 C CA . GLU G 2 7 ? 22.267 49.607 32.691 1.00 26.47 7 GLU G CA 1
ATOM 3172 C C . GLU G 2 7 ? 20.913 49.218 32.095 1.00 30.33 7 GLU G C 1
ATOM 3173 O O . GLU G 2 7 ? 20.826 48.550 31.029 1.00 31.75 7 GLU G O 1
ATOM 3189 N N . ARG H 2 2 ? 22.560 26.448 -12.135 1.00 16.78 2 ARG H N 1
ATOM 3190 C CA . ARG H 2 2 ? 23.028 27.720 -12.698 1.00 17.19 2 ARG H CA 1
ATOM 3191 C C . ARG H 2 2 ? 24.376 27.448 -13.398 1.00 15.16 2 ARG H C 1
ATOM 3192 O O . ARG H 2 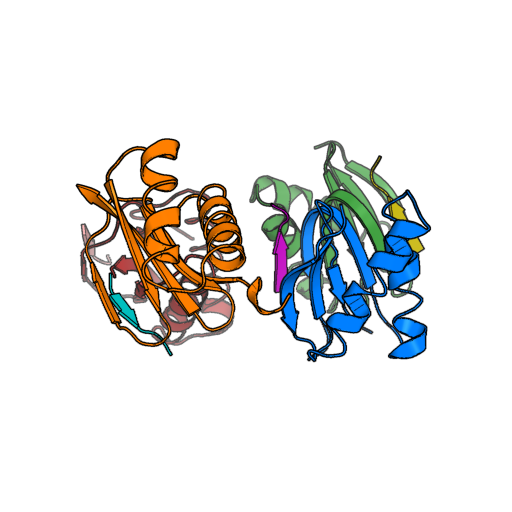2 ? 25.129 26.560 -12.933 1.00 12.51 2 ARG H O 1
ATOM 3200 N N . GLY H 2 3 ? 24.639 28.241 -14.474 1.00 15.29 3 GLY H N 1
ATOM 3201 C CA . GLY H 2 3 ? 25.911 28.289 -15.184 1.00 11.18 3 GLY H CA 1
ATOM 3202 C C . GLY H 2 3 ? 26.684 29.571 -14.960 1.00 10.57 3 GLY H C 1
ATOM 3203 O O . GLY H 2 3 ? 26.112 30.613 -14.785 1.00 15.70 3 GLY H O 1
ATOM 3204 N N . THR H 2 4 ? 27.989 29.478 -14.951 1.00 8.09 4 THR H N 1
ATOM 3205 C CA . THR H 2 4 ? 28.890 30.650 -14.923 1.00 9.10 4 THR H CA 1
ATOM 3206 C C . THR H 2 4 ? 29.959 30.473 -16.007 1.00 7.93 4 THR H C 1
ATOM 3207 O O . THR H 2 4 ? 30.310 29.353 -16.338 1.00 7.32 4 THR H O 1
ATOM 3211 N N . GLN H 2 5 ? 30.508 31.618 -16.447 1.00 7.86 5 GLN H N 1
ATOM 3212 C CA . GLN H 2 5 ? 31.588 31.607 -17.402 1.00 7.97 5 GLN H CA 1
ATOM 3213 C C . GLN H 2 5 ? 32.484 32.790 -17.155 1.00 8.58 5 GLN H C 1
ATOM 3214 O O . GLN H 2 5 ? 32.025 33.937 -17.190 1.00 11.36 5 GLN H O 1
ATOM 3220 N N . THR H 2 6 ? 33.784 32.527 -16.979 1.00 8.21 6 THR H N 1
ATOM 3221 C CA . THR H 2 6 ? 34.745 33.600 -16.825 1.00 9.77 6 THR H CA 1
ATOM 3222 C C . THR H 2 6 ? 34.846 34.328 -18.153 1.00 14.35 6 THR H C 1
ATOM 3223 O O . THR H 2 6 ? 34.790 33.697 -19.219 1.00 15.00 6 THR H O 1
ATOM 3227 N N . GLU H 2 7 ? 35.151 35.623 -18.064 1.00 19.71 7 GLU H N 1
ATOM 3228 C CA . GLU H 2 7 ? 35.354 36.397 -19.300 1.00 25.53 7 GLU H CA 1
ATOM 3229 C C . GLU H 2 7 ? 36.761 36.166 -19.823 1.00 29.44 7 GLU H C 1
ATOM 3230 O O . GLU H 2 7 ? 37.693 35.841 -19.081 1.00 31.88 7 GLU H O 1
#

Nearest PDB structures (foldseek):
  2xqq-assembly2_B  TM=1.007E+00  e=5.636E-18  Homo sapiens
  4d07-assembly1_A-2  TM=9.986E-01  e=1.262E-17  Homo sapiens
  3brl-assembly1_A-2  TM=9.986E-01  e=2.472E-17  Drosophila melanogaster
  2pg1-assembly3_C  TM=9.977E-01  e=3.025E-17  Drosophila melanogaster
  3rjs-assembly1_A-2  TM=9.659E-01  e=2.598E-16  Toxoplasma gondii

Radius of gyration: 22.24 Å; Cα contacts (8 Å, |Δi|>4): 818; chains: 8; bounding box: 47×55×66 Å

Solvent-accessible surface area: 17884 Å² total

Secondary structure (DSSP, 8-state):
---EEEEEEEE-HHHHHHHHHHHHHHHHH-SSHHHHHHHHHHHHHHHH-S-EEEEEEEEEEEE----TTEEEEEEETTEEEEEEE--/-GGG-EEEEEEEE-HHHHHHHHHHHHHHHHH--SHHHHHHHHHHHHHHHH-S-EEEEEESS-EEE----TTEEEEEEETTEEEEEEE--/--EEEEEEEE-HHHHHHHHHHHHHHHHH-SSHHHHHHHHHHHHHHHH-S-EEEEEEEEEEEE----TTEEEEEEETTEEEEEEE--/--EEEEEEE-HHHHHHHHHHHHHHHHH--SHHHHHHHHHHHHHHHH-S-EEEEEESS-EEE----TTEEEEEEETTEEEEEEE--/-EEE--/-EEE--/-EEE--/-EEE--

GO terms:
  GO:0005813 centrosome (C, IDA)
  GO:0005856 cytoskeleton (C, IDA)
  GO:0005515 protein binding (F, IPI)
  GO:0097542 ciliary tip (C, TAS)
  GO:0005829 cytosol (C, TAS)
  GO:0005886 plasma membrane (C, TAS)
  GO:0005929 cilium (C, TAS)
  GO:0097731 9+0 non-motile cilium (C, IDA)
  GO:0005634 nucleus (C, HDA)
  GO:0016020 membrane (C, HDA)
  GO:0098794 postsynapse (C, IDA)
  GO:0098794 postsynapse (C, IMP)
  GO:0098978 glutamatergic synapse (C, IDA)
  GO:0098978 glutamatergic synapse (C, IMP)